Protein AF-A0A419FEA2-F1 (afdb_monomer_lite)

Radius of gyration: 38.73 Å; chains: 1; bounding box: 107×64×101 Å

Secondary structure (DSSP, 8-state):
-HHHHHHHHHHHTTT-----S--BTTTB-HHHHHHH-S-EEE-----EEPP---TTTTSBTEEEHHHHHHHHHHTPPP--PSSEEEE--SHHHHHHHHHHHHTT--EEEEESS-GGG--S-HHHHHHHHHTT-EEEESEEEEEEEEETTEEEEEEEEEEEEEEE-TTSPEEEEEEEEEEEEEE-SEEEE-S-EE---TT-GGGTTTS-S-TTS-SBTTEEE-SGGGS---HHHHHHHHHHHHHHHHHHHHTPPPPPP--PPP--GGGB-GGGSPP-PPP---B--HHHHHHSTTS-SBPPPPHHHHHHHHHT---SSGGGB---TT-HHHHHHHHHIIIIIIIITT--TTHHHH-S---SGGGGSBPSS---TT-TT-SSB-HHHHHHHHHHTT---HHHHHHHHHHHHHHTTHHHHHT-HHHHHHHHHGGG-S---PPPGGGGGHHHHIIIIIIIIHHHHHSS-HHHHH-HHHIIIIIHHHHHH-SB-TTT-SBSS-SSHHHHHHHHHHHHHHHHHHHHTTSSSHHHHHT-HHHHHHHHTTTTSSEEEEEPTT----SHHHHT-TT---TTTSTT-TT-----GGGGSTTEEEEE--TT-------PPPPPPPP--PPPP------

pLDDT: mean 85.41, std 14.83, range [28.81, 98.62]

Structure (mmCIF, N/CA/C/O backbone):
data_AF-A0A419FEA2-F1
#
_entry.id   AF-A0A419FEA2-F1
#
loop_
_atom_site.group_PDB
_atom_site.id
_atom_site.type_symbol
_atom_site.label_atom_id
_atom_site.label_alt_id
_atom_site.label_comp_id
_atom_site.label_asym_id
_atom_site.label_entity_id
_atom_site.label_seq_id
_atom_site.pdbx_PDB_ins_code
_atom_site.Cartn_x
_atom_site.Cartn_y
_atom_site.Cartn_z
_atom_site.occupancy
_atom_site.B_iso_or_equiv
_atom_site.auth_seq_id
_atom_site.auth_comp_id
_atom_site.auth_asym_id
_atom_site.auth_atom_id
_atom_site.pdbx_PDB_model_num
ATOM 1 N N . ARG A 1 1 ? -29.559 -1.155 11.772 1.00 75.56 1 ARG A N 1
ATOM 2 C CA . ARG A 1 1 ? -30.230 -2.452 12.064 1.00 75.56 1 ARG A CA 1
ATOM 3 C C . ARG A 1 1 ? -30.507 -3.219 10.780 1.00 75.56 1 ARG A C 1
ATOM 5 O O . ARG A 1 1 ? -29.832 -4.208 10.582 1.00 75.56 1 ARG A O 1
ATOM 12 N N . HIS A 1 2 ? -31.323 -2.693 9.860 1.00 84.62 2 HIS A N 1
ATOM 13 C CA . HIS A 1 2 ? -31.593 -3.345 8.567 1.00 84.62 2 HIS A CA 1
ATOM 14 C C . HIS A 1 2 ? -30.333 -3.746 7.761 1.00 84.62 2 HIS A C 1
ATOM 16 O O . HIS A 1 2 ? -30.348 -4.772 7.093 1.00 84.62 2 HIS A O 1
ATOM 22 N N . ILE A 1 3 ? -29.234 -2.979 7.853 1.00 85.06 3 ILE A N 1
ATOM 23 C CA . ILE A 1 3 ? -27.934 -3.345 7.253 1.00 85.06 3 ILE A CA 1
ATOM 24 C C . ILE A 1 3 ? -27.384 -4.644 7.860 1.00 85.06 3 ILE A C 1
ATOM 26 O O . ILE A 1 3 ? -27.054 -5.570 7.129 1.00 85.06 3 ILE A O 1
ATOM 30 N N . LEU A 1 4 ? -27.343 -4.737 9.193 1.00 87.75 4 LEU A N 1
ATOM 31 C CA . LEU A 1 4 ? -26.886 -5.935 9.901 1.00 87.75 4 LEU A CA 1
ATOM 32 C C . LEU A 1 4 ? -27.810 -7.129 9.622 1.00 87.75 4 LEU A C 1
ATOM 34 O O . LEU A 1 4 ? -27.328 -8.236 9.413 1.00 87.75 4 LEU A O 1
ATOM 38 N N . ASP A 1 5 ? -29.126 -6.904 9.570 1.00 90.88 5 ASP A N 1
ATOM 39 C CA . ASP A 1 5 ? -30.096 -7.951 9.230 1.00 90.88 5 ASP A CA 1
ATOM 40 C C . ASP A 1 5 ? -29.836 -8.510 7.822 1.00 90.88 5 ASP A C 1
ATOM 42 O O . ASP A 1 5 ? -29.885 -9.723 7.621 1.00 90.88 5 ASP A O 1
ATOM 46 N N . ALA A 1 6 ? -29.493 -7.646 6.860 1.00 93.25 6 ALA A N 1
ATOM 47 C CA . ALA A 1 6 ? -29.120 -8.057 5.510 1.00 93.25 6 ALA A CA 1
ATOM 48 C C . ALA A 1 6 ? -27.798 -8.848 5.483 1.00 93.25 6 ALA A C 1
ATOM 50 O O . ALA A 1 6 ? -27.715 -9.873 4.811 1.00 93.25 6 ALA A O 1
ATOM 51 N N . GLU A 1 7 ? -26.776 -8.425 6.235 1.00 91.88 7 GLU A N 1
ATOM 52 C CA . GLU A 1 7 ? -25.508 -9.164 6.345 1.00 91.88 7 GLU A CA 1
ATOM 53 C C . GLU A 1 7 ? -25.687 -10.538 7.005 1.00 91.88 7 GLU A C 1
ATOM 55 O O . GLU A 1 7 ? -25.127 -11.530 6.536 1.00 91.88 7 GLU A O 1
ATOM 60 N N . ILE A 1 8 ? -26.503 -10.624 8.060 1.00 94.00 8 ILE A N 1
ATOM 61 C CA . ILE A 1 8 ? -26.842 -11.891 8.717 1.00 94.00 8 ILE A CA 1
ATOM 62 C C . ILE A 1 8 ? -27.617 -12.792 7.752 1.00 94.00 8 ILE A C 1
ATOM 64 O O . ILE A 1 8 ? -27.295 -13.974 7.649 1.00 94.00 8 ILE A O 1
ATOM 68 N N . ALA A 1 9 ? -28.590 -12.253 7.010 1.00 95.56 9 ALA A N 1
ATOM 69 C CA . ALA A 1 9 ? -29.356 -13.018 6.028 1.00 95.56 9 ALA A CA 1
ATOM 70 C C . ALA A 1 9 ? -28.446 -13.672 4.975 1.00 95.56 9 ALA A C 1
ATOM 72 O O . ALA A 1 9 ? -28.588 -14.862 4.714 1.00 95.56 9 ALA A O 1
ATOM 73 N N . LEU A 1 10 ? -27.434 -12.953 4.473 1.00 95.69 10 LEU A N 1
ATOM 74 C CA . LEU A 1 10 ? -26.446 -13.516 3.544 1.00 95.69 10 LEU A CA 1
ATOM 75 C C . LEU A 1 10 ? -25.692 -14.721 4.127 1.00 95.69 10 LEU A C 1
ATOM 77 O O . LEU A 1 10 ? -25.337 -15.635 3.386 1.00 95.69 10 LEU A O 1
ATOM 81 N N . ILE A 1 11 ? -25.431 -14.733 5.437 1.00 94.25 11 ILE A N 1
ATOM 82 C CA . ILE A 1 11 ? -24.789 -15.867 6.117 1.00 94.25 11 ILE A CA 1
ATOM 83 C C . ILE A 1 11 ? -25.770 -17.037 6.247 1.00 94.25 11 ILE A C 1
ATOM 85 O O . ILE A 1 11 ? -25.393 -18.182 5.993 1.00 94.25 11 ILE A O 1
ATOM 89 N N . LEU A 1 12 ? -27.021 -16.767 6.624 1.00 96.44 12 LEU A N 1
ATOM 90 C CA . LEU A 1 12 ? -28.058 -17.795 6.764 1.00 96.44 12 LEU A CA 1
ATOM 91 C C . LEU A 1 12 ? -28.386 -18.462 5.421 1.00 96.44 12 LEU A C 1
ATOM 93 O O . LEU A 1 12 ? -28.519 -19.685 5.369 1.00 96.44 12 LEU A O 1
ATOM 97 N N . ASP A 1 13 ? -28.400 -17.695 4.329 1.00 96.81 13 ASP A N 1
ATOM 98 C CA . ASP A 1 13 ? -28.638 -18.176 2.961 1.00 96.81 13 ASP A CA 1
ATOM 99 C C . ASP A 1 13 ? -27.579 -19.186 2.474 1.00 96.81 13 ASP A C 1
ATOM 101 O O . ASP A 1 13 ? -27.830 -19.959 1.548 1.00 96.81 13 ASP A O 1
ATOM 105 N N . LEU A 1 14 ? -26.408 -19.248 3.122 1.00 96.38 14 LEU A N 1
ATOM 106 C CA . LEU A 1 14 ? -25.393 -20.282 2.872 1.00 96.38 14 LEU A CA 1
ATOM 107 C C . LEU A 1 14 ? -25.744 -21.643 3.504 1.00 96.38 14 LEU A C 1
ATOM 109 O O . LEU A 1 14 ? -24.979 -22.599 3.357 1.00 96.38 14 LEU A O 1
ATOM 113 N N . GLY A 1 15 ? -26.881 -21.741 4.197 1.00 96.38 15 GLY A N 1
ATOM 114 C CA . GLY A 1 15 ? -27.340 -22.941 4.896 1.00 96.38 15 GLY A CA 1
ATOM 115 C C . GLY A 1 15 ? -26.922 -23.002 6.367 1.00 96.38 15 GLY A C 1
ATOM 116 O O . GLY A 1 15 ? -26.846 -24.093 6.929 1.00 96.38 15 GLY A O 1
ATOM 117 N N . VAL A 1 16 ? -26.615 -21.860 6.993 1.00 96.44 16 VAL A N 1
ATOM 118 C CA . VAL A 1 16 ? -26.289 -21.794 8.426 1.00 96.44 16 VAL A CA 1
ATOM 119 C C . VAL A 1 16 ? -27.574 -21.849 9.255 1.00 96.44 16 VAL A C 1
ATOM 121 O O . VAL A 1 16 ? -28.462 -21.018 9.094 1.00 96.44 16 VAL A O 1
ATOM 124 N N . GLU A 1 17 ? -27.660 -22.799 10.188 1.00 95.62 17 GLU A N 1
ATOM 125 C CA . GLU A 1 17 ? -28.748 -22.852 11.171 1.00 95.62 17 GLU A CA 1
ATOM 126 C C . GLU A 1 17 ? -28.454 -21.936 12.368 1.00 95.62 17 GLU A C 1
ATOM 128 O O . GLU A 1 17 ? -27.446 -22.103 13.058 1.00 95.62 17 GLU A O 1
ATOM 133 N N . LEU A 1 18 ? -29.364 -21.001 12.661 1.00 94.94 18 LEU A N 1
ATOM 134 C CA . LEU A 1 18 ? -29.281 -20.115 13.824 1.00 94.94 18 LEU A CA 1
ATOM 135 C C . LEU A 1 18 ? -30.276 -20.538 14.910 1.00 94.94 18 LEU A C 1
ATOM 137 O O . LEU A 1 18 ? -31.479 -20.615 14.672 1.00 94.94 18 LEU A O 1
ATOM 141 N N . ARG A 1 19 ? -29.777 -20.749 16.132 1.00 93.94 19 ARG A N 1
ATOM 142 C CA . ARG A 1 19 ? -30.595 -21.002 17.329 1.00 93.94 19 ARG A CA 1
ATOM 143 C C . ARG A 1 19 ? -30.376 -19.887 18.348 1.00 93.94 19 ARG A C 1
ATOM 145 O O . ARG A 1 19 ? -29.420 -19.924 19.117 1.00 93.94 19 ARG A O 1
ATOM 152 N N . ALA A 1 20 ? -31.242 -18.878 18.312 1.00 94.00 20 ALA A N 1
ATOM 153 C CA . ALA A 1 20 ? -31.216 -17.762 19.255 1.00 94.00 20 ALA A CA 1
ATOM 154 C C . ALA A 1 20 ? -31.849 -18.139 20.608 1.00 94.00 20 ALA A C 1
ATOM 156 O O . ALA A 1 20 ? -32.567 -19.132 20.713 1.00 94.00 20 ALA A O 1
ATOM 157 N N . GLY A 1 21 ? -31.591 -17.332 21.642 1.00 92.94 21 GLY A N 1
ATOM 158 C CA . GLY A 1 21 ? -32.160 -17.537 22.981 1.00 92.94 21 GLY A CA 1
ATOM 159 C C . GLY A 1 21 ? -31.568 -18.717 23.759 1.00 92.94 21 GLY A C 1
ATOM 160 O O . GLY A 1 21 ? -32.156 -19.131 24.749 1.00 92.94 21 GLY A O 1
ATOM 161 N N . VAL A 1 22 ? -30.427 -19.259 23.318 1.00 93.94 22 VAL A N 1
ATOM 162 C CA . VAL A 1 22 ? -29.724 -20.371 23.972 1.00 93.94 22 VAL A CA 1
ATOM 163 C C . VAL A 1 22 ? -28.327 -19.915 24.387 1.00 93.94 22 VAL A C 1
ATOM 165 O O . VAL A 1 22 ? -27.523 -19.527 23.540 1.00 93.94 22 VAL A O 1
ATOM 168 N N . ALA A 1 23 ? -28.011 -19.992 25.678 1.00 92.94 23 ALA A N 1
ATOM 169 C CA . ALA A 1 23 ? -26.684 -19.736 26.223 1.00 92.94 23 ALA A CA 1
ATOM 170 C C . ALA A 1 23 ? -25.953 -21.053 26.529 1.00 92.94 23 ALA A C 1
ATOM 172 O O . ALA A 1 23 ? -26.294 -21.787 27.461 1.00 92.94 23 ALA A O 1
ATOM 173 N N . VAL A 1 24 ? -24.897 -21.344 25.766 1.00 92.44 24 VAL A N 1
ATOM 174 C CA . VAL A 1 24 ? -24.023 -22.501 26.020 1.00 92.44 24 VAL A CA 1
ATOM 175 C C . VAL A 1 24 ? -23.295 -22.315 27.356 1.00 92.44 24 VAL A C 1
ATOM 177 O O . VAL A 1 24 ? -22.737 -21.254 27.612 1.00 92.44 24 VAL A O 1
ATOM 180 N N . GLY A 1 25 ? -23.320 -23.342 28.207 1.00 89.38 25 GLY A N 1
ATOM 181 C CA . GLY A 1 25 ? -22.842 -23.311 29.595 1.00 89.38 25 GLY A CA 1
ATOM 182 C C . GLY A 1 25 ? -23.964 -23.145 30.629 1.00 89.38 25 GLY A C 1
ATOM 183 O O . GLY A 1 25 ? -23.828 -23.640 31.744 1.00 89.38 25 GLY A O 1
ATOM 184 N N . ARG A 1 26 ? -25.094 -22.525 30.253 1.00 89.44 26 ARG A N 1
ATOM 185 C CA . ARG A 1 26 ? -26.277 -22.362 31.122 1.00 89.44 26 ARG A CA 1
ATOM 186 C C . ARG A 1 26 ? -27.452 -23.224 30.671 1.00 89.44 26 ARG A C 1
ATOM 188 O O . ARG A 1 26 ? -27.896 -24.084 31.422 1.00 89.44 26 ARG A O 1
ATOM 195 N N . ASP A 1 27 ? -27.910 -23.017 29.439 1.00 93.06 27 ASP A N 1
ATOM 196 C CA . ASP A 1 27 ? -29.068 -23.714 28.866 1.00 93.06 27 ASP A CA 1
ATOM 197 C C . ASP A 1 27 ? -28.666 -25.032 28.190 1.00 93.06 27 ASP A C 1
ATOM 199 O O . ASP A 1 27 ? -29.448 -25.979 28.144 1.00 93.06 27 ASP A O 1
ATOM 203 N N . LEU A 1 28 ? -27.436 -25.101 27.663 1.00 92.00 28 LEU A N 1
ATOM 204 C CA . LEU A 1 28 ? -26.883 -26.280 26.994 1.00 92.00 28 LEU A CA 1
ATOM 205 C C . LEU A 1 28 ? -25.426 -26.515 27.429 1.00 92.00 28 LEU A C 1
ATOM 207 O O . LEU A 1 28 ? -24.581 -25.649 27.177 1.00 92.00 28 LEU A O 1
ATOM 211 N N . PRO A 1 29 ? -25.081 -27.662 28.042 1.00 92.31 29 PRO A N 1
ATOM 212 C CA . PRO A 1 29 ? -23.705 -27.951 28.435 1.00 92.31 29 PRO A CA 1
ATOM 213 C C . PRO A 1 29 ? -22.763 -28.055 27.226 1.00 92.31 29 PRO A C 1
ATOM 215 O O . PRO A 1 29 ? -23.066 -28.727 26.238 1.00 92.31 29 PRO A O 1
ATOM 218 N N . LEU A 1 30 ? -21.569 -27.457 27.317 1.00 90.69 30 LEU A N 1
ATOM 219 C CA . LEU A 1 30 ? -20.582 -27.481 26.227 1.00 90.69 30 LEU A CA 1
ATOM 220 C C . LEU A 1 30 ? -20.196 -28.906 25.800 1.00 90.69 30 LEU A C 1
ATOM 222 O O . LEU A 1 30 ? -19.989 -29.170 24.615 1.00 90.69 30 LEU A O 1
ATOM 226 N N . ASP A 1 31 ? -20.094 -29.836 26.747 1.00 90.31 31 ASP A N 1
ATOM 227 C CA . ASP A 1 31 ? -19.711 -31.215 26.440 1.00 90.31 31 ASP A CA 1
ATOM 228 C C . ASP A 1 31 ? -20.768 -31.959 25.619 1.00 90.31 31 ASP A C 1
ATOM 230 O O . ASP A 1 31 ? -20.419 -32.853 24.847 1.00 90.31 31 ASP A O 1
ATOM 234 N N . GLU A 1 32 ? -22.045 -31.580 25.717 1.00 92.69 32 GLU A N 1
ATOM 235 C CA . GLU A 1 32 ? -23.082 -32.112 24.830 1.00 92.69 32 GLU A CA 1
ATOM 236 C C . GLU A 1 32 ? -22.889 -31.608 23.402 1.00 92.69 32 GLU A C 1
ATOM 238 O O . GLU A 1 32 ? -22.899 -32.407 22.464 1.00 92.69 32 GLU A O 1
ATOM 243 N N . VAL A 1 33 ? -22.592 -30.315 23.236 1.00 92.50 33 VAL A N 1
ATOM 244 C CA . VAL A 1 33 ? -22.255 -29.727 21.929 1.00 92.50 33 VAL A CA 1
ATOM 245 C C . VAL A 1 33 ? -21.044 -30.447 21.321 1.00 92.50 33 VAL A C 1
ATOM 247 O O . VAL A 1 33 ? -21.077 -30.894 20.178 1.00 92.50 33 VAL A O 1
ATOM 250 N N . ARG A 1 34 ? -19.978 -30.665 22.098 1.00 91.31 34 ARG A N 1
ATOM 251 C CA . ARG A 1 34 ? -18.753 -31.339 21.619 1.00 91.31 34 ARG A CA 1
ATOM 252 C C . ARG A 1 34 ? -18.954 -32.814 21.249 1.00 91.31 34 ARG A C 1
ATOM 254 O O . ARG A 1 34 ? -18.161 -33.361 20.474 1.00 91.31 34 ARG A O 1
ATOM 261 N N . LYS A 1 35 ? -19.973 -33.471 21.811 1.00 93.12 35 LYS A N 1
ATOM 262 C CA . LYS A 1 35 ? -20.364 -34.841 21.440 1.00 93.12 35 LYS A CA 1
ATOM 263 C C . LYS A 1 35 ? -21.162 -34.869 20.141 1.00 93.12 35 LYS A C 1
ATOM 265 O O . LYS A 1 35 ? -20.938 -35.768 19.339 1.00 93.12 35 LYS A O 1
ATOM 270 N N . GLN A 1 36 ? -22.055 -33.901 19.940 1.00 94.00 36 GLN A N 1
ATOM 271 C CA . GLN A 1 36 ? -22.930 -33.838 18.766 1.00 94.00 36 GLN A CA 1
ATOM 272 C C . GLN A 1 36 ? -22.207 -33.369 17.498 1.00 94.00 36 GLN A C 1
ATOM 274 O O . GLN A 1 36 ? -22.585 -33.777 16.405 1.00 94.00 36 GLN A O 1
ATOM 279 N N . PHE A 1 37 ? -21.162 -32.547 17.635 1.00 94.12 37 PHE A N 1
ATOM 280 C CA . PHE A 1 37 ? -20.465 -31.944 16.498 1.00 94.12 37 PHE A CA 1
ATOM 281 C C . PHE A 1 37 ? -19.005 -32.419 16.356 1.00 94.12 37 PHE A C 1
ATOM 283 O O . PHE A 1 37 ? -18.310 -32.756 17.324 1.00 94.12 37 PHE A O 1
ATOM 290 N N . ASP A 1 38 ? -18.504 -32.425 15.118 1.00 93.06 38 ASP A N 1
ATOM 291 C CA . ASP A 1 38 ? -17.105 -32.758 14.795 1.00 93.06 38 ASP A CA 1
ATOM 292 C C . ASP A 1 38 ? -16.122 -31.641 15.176 1.00 93.06 38 ASP A C 1
ATOM 294 O O . ASP A 1 38 ? -14.931 -31.877 15.409 1.00 93.06 38 ASP A O 1
ATOM 298 N N . ALA A 1 39 ? -16.623 -30.409 15.249 1.00 92.81 39 ALA A N 1
ATOM 299 C CA . ALA A 1 39 ? -15.867 -29.213 15.570 1.00 92.81 39 ALA A CA 1
ATOM 300 C C . ALA A 1 39 ? -16.755 -28.173 16.262 1.00 92.81 39 ALA A C 1
ATOM 302 O O . ALA A 1 39 ? -17.938 -28.064 15.957 1.00 92.81 39 ALA A O 1
ATOM 303 N N . VAL A 1 40 ? -16.157 -27.385 17.154 1.00 92.94 40 VAL A N 1
ATOM 304 C CA . VAL A 1 40 ? -16.795 -26.257 17.839 1.00 92.94 40 VAL A CA 1
ATOM 305 C C . VAL A 1 40 ? -15.880 -25.040 17.730 1.00 92.94 40 VAL A C 1
ATOM 307 O O . VAL A 1 40 ? -14.671 -25.151 17.945 1.00 92.94 40 VAL A O 1
ATOM 310 N N . PHE A 1 41 ? -16.454 -23.883 17.404 1.00 93.69 41 PHE A N 1
ATOM 311 C CA . PHE A 1 41 ? -15.764 -22.596 17.404 1.00 93.69 41 PHE A CA 1
ATOM 312 C C . PHE A 1 41 ? -16.399 -21.679 18.453 1.00 93.69 41 PHE A C 1
ATOM 314 O O . PHE A 1 41 ? -17.579 -21.349 18.367 1.00 93.69 41 PHE A O 1
ATOM 321 N N . LEU A 1 42 ? -15.620 -21.301 19.465 1.00 93.12 42 LEU A N 1
ATOM 322 C CA . LEU A 1 42 ? -16.039 -20.414 20.541 1.00 93.12 42 LEU A CA 1
ATOM 323 C C . LEU A 1 42 ? -15.807 -18.956 20.127 1.00 93.12 42 LEU A C 1
ATOM 325 O O . LEU A 1 42 ? -14.670 -18.487 20.111 1.00 93.12 42 LEU A O 1
ATOM 329 N N . ALA A 1 43 ? -16.893 -18.248 19.826 1.00 93.81 43 ALA A N 1
ATOM 330 C CA . ALA A 1 43 ? -16.889 -16.838 19.430 1.00 93.81 43 ALA A CA 1
ATOM 331 C C . ALA A 1 43 ? -17.905 -16.028 20.245 1.00 93.81 43 ALA A C 1
ATOM 333 O O . ALA A 1 43 ? -18.717 -15.286 19.703 1.00 93.81 43 ALA A O 1
ATOM 334 N N . ILE A 1 44 ? -17.898 -16.222 21.565 1.00 92.62 44 ILE A N 1
ATOM 335 C CA . ILE A 1 44 ? -18.885 -15.598 22.454 1.00 92.62 44 ILE A CA 1
ATOM 336 C C . ILE A 1 44 ? -18.634 -14.092 22.634 1.00 92.62 44 ILE A C 1
ATOM 338 O O . ILE A 1 44 ? -19.579 -13.344 22.856 1.00 92.62 44 ILE A O 1
ATOM 342 N N . GLY A 1 45 ? -17.391 -13.631 22.474 1.00 92.88 45 GLY A N 1
ATOM 343 C CA . GLY A 1 45 ? -17.003 -12.239 22.710 1.00 92.88 45 GLY A CA 1
ATOM 344 C C . GLY A 1 45 ? -16.881 -11.893 24.201 1.00 92.88 45 GLY A C 1
ATOM 345 O O . GLY A 1 45 ? -16.850 -12.792 25.042 1.00 92.88 45 GLY A O 1
ATOM 346 N N . ALA A 1 46 ? -16.799 -10.600 24.526 1.00 91.94 46 ALA A N 1
ATOM 347 C CA . ALA A 1 46 ? -16.650 -10.091 25.893 1.00 91.94 46 ALA A CA 1
ATOM 348 C C . ALA A 1 46 ? -17.869 -9.251 26.308 1.00 91.94 46 ALA A C 1
ATOM 350 O O . ALA A 1 46 ? -17.931 -8.059 26.046 1.00 91.94 46 ALA A O 1
ATOM 351 N N . GLN A 1 47 ? -18.881 -9.873 26.915 1.00 90.00 47 GLN A N 1
ATOM 352 C CA . GLN A 1 47 ? -20.199 -9.245 27.083 1.00 90.00 47 GLN A CA 1
ATOM 353 C C . GLN A 1 47 ? -20.387 -8.512 28.417 1.00 90.00 47 GLN A C 1
ATOM 355 O O . GLN A 1 47 ? -21.384 -7.814 28.581 1.00 90.00 47 GLN A O 1
ATOM 360 N N . LYS A 1 48 ? -19.482 -8.690 29.387 1.00 90.81 48 LYS A N 1
ATOM 361 C CA . LYS A 1 48 ? -19.583 -8.080 30.720 1.00 90.81 48 LYS A CA 1
ATOM 362 C C . LYS A 1 48 ? -18.761 -6.802 30.793 1.00 90.81 48 LYS A C 1
ATOM 364 O O . LYS A 1 48 ? -17.639 -6.755 30.298 1.00 90.81 48 LYS A O 1
ATOM 369 N N . ALA A 1 49 ? -19.283 -5.774 31.455 1.00 91.81 49 ALA A N 1
ATOM 370 C CA . ALA A 1 49 ? -18.484 -4.603 31.794 1.00 91.81 49 ALA A CA 1
ATOM 371 C C . ALA A 1 49 ? -17.455 -4.952 32.881 1.00 91.81 49 ALA A C 1
ATOM 373 O O . ALA A 1 49 ? -17.782 -5.615 33.868 1.00 91.81 49 ALA A O 1
ATOM 374 N N . ALA A 1 50 ? -16.216 -4.489 32.711 1.00 90.38 50 ALA A N 1
ATOM 375 C CA . ALA A 1 50 ? -15.195 -4.621 33.743 1.00 90.38 50 ALA A CA 1
ATOM 376 C C . ALA A 1 50 ? -15.480 -3.671 34.913 1.00 90.38 50 ALA A C 1
ATOM 378 O O . ALA A 1 50 ? -15.904 -2.530 34.713 1.00 90.38 50 ALA A O 1
ATOM 379 N N . ARG A 1 51 ? -15.185 -4.137 36.127 1.00 88.19 51 ARG A N 1
ATOM 380 C CA . ARG A 1 51 ? -15.342 -3.352 37.355 1.00 88.19 51 ARG A CA 1
ATOM 381 C C . ARG A 1 51 ? -14.135 -2.451 37.602 1.00 88.19 51 ARG A C 1
ATOM 383 O O . ARG A 1 51 ? -13.004 -2.812 37.277 1.00 88.19 51 ARG A O 1
ATOM 390 N N . ILE A 1 52 ? -14.366 -1.288 38.204 1.00 89.50 52 ILE A N 1
ATOM 391 C CA . ILE A 1 52 ? -13.303 -0.365 38.634 1.00 89.50 52 ILE A CA 1
ATOM 392 C C . ILE A 1 52 ? -12.819 -0.713 40.047 1.00 89.50 52 ILE A C 1
ATOM 394 O O . ILE A 1 52 ? -11.645 -0.508 40.358 1.00 89.50 52 ILE A O 1
ATOM 398 N N . GLY A 1 53 ? -13.698 -1.264 40.888 1.00 89.31 53 GLY A N 1
ATOM 399 C CA . GLY A 1 53 ? -13.396 -1.636 42.267 1.00 89.31 53 GLY A CA 1
ATOM 400 C C . GLY A 1 53 ? -13.354 -0.452 43.233 1.00 89.31 53 GLY A C 1
ATOM 401 O O . GLY A 1 53 ? -12.736 -0.562 44.293 1.00 89.31 53 GLY A O 1
ATOM 402 N N . CYS A 1 54 ? -13.965 0.686 42.884 1.00 91.25 54 CYS A N 1
ATOM 403 C CA . CYS A 1 54 ? -14.087 1.823 43.796 1.00 91.25 54 CYS A CA 1
ATOM 404 C C . CYS A 1 54 ? -15.339 1.696 44.689 1.00 91.25 54 CYS A C 1
ATOM 406 O O . CYS A 1 54 ? -16.319 1.049 44.307 1.00 91.25 54 CYS A O 1
ATOM 408 N N . PRO A 1 55 ? -15.349 2.307 45.889 1.00 95.50 55 PRO A N 1
ATOM 409 C CA . PRO A 1 55 ? -16.540 2.324 46.733 1.00 95.50 55 PRO A CA 1
ATOM 410 C C . PRO A 1 55 ? -17.734 2.976 46.018 1.00 95.50 55 PRO A C 1
ATOM 412 O O . PRO A 1 55 ? -17.568 3.960 45.299 1.00 95.50 55 PRO A O 1
ATOM 415 N N . GLY A 1 56 ? -18.934 2.422 46.222 1.00 92.44 56 GLY A N 1
ATOM 416 C CA . GLY A 1 56 ? -20.183 2.929 45.635 1.00 92.44 56 GLY A CA 1
ATOM 417 C C . GLY A 1 56 ? -20.518 2.423 44.226 1.00 92.44 56 GLY A C 1
ATOM 418 O O . GLY A 1 56 ? -21.542 2.818 43.678 1.00 92.44 56 GLY A O 1
ATOM 419 N N . GLU A 1 57 ? -19.710 1.523 43.656 1.00 92.56 57 GLU A N 1
ATOM 420 C CA . GLU A 1 57 ? -19.915 0.930 42.320 1.00 92.56 57 GLU A CA 1
ATOM 421 C C . GLU A 1 57 ? -21.249 0.174 42.146 1.00 92.56 57 GLU A C 1
ATOM 423 O O . GLU A 1 57 ? -21.751 0.064 41.035 1.00 92.56 57 GLU A O 1
ATOM 428 N N . GLU A 1 58 ? -21.865 -0.287 43.235 1.00 93.00 58 GLU A N 1
ATOM 429 C CA . GLU A 1 58 ? -23.141 -1.025 43.221 1.00 93.00 58 GLU A CA 1
ATOM 430 C C . GLU A 1 58 ? -24.371 -0.118 43.466 1.00 93.00 58 GLU A C 1
ATOM 432 O O . GLU A 1 58 ? -25.480 -0.608 43.684 1.00 93.00 58 GLU A O 1
ATOM 437 N N . ALA A 1 59 ? -24.194 1.208 43.509 1.00 94.06 59 ALA A N 1
ATOM 438 C CA . ALA A 1 59 ? -25.295 2.143 43.746 1.00 94.06 59 ALA A CA 1
ATOM 439 C C . ALA A 1 59 ? -26.298 2.165 42.578 1.00 94.06 59 ALA A C 1
ATOM 441 O O . ALA A 1 59 ? -25.940 2.000 41.411 1.00 94.06 59 ALA A O 1
ATOM 442 N N . ALA A 1 60 ? -27.570 2.454 42.872 1.00 94.44 60 ALA A N 1
ATOM 443 C CA . ALA A 1 60 ? -28.574 2.633 41.827 1.00 94.44 60 ALA A CA 1
ATOM 444 C C . ALA A 1 60 ? -28.211 3.830 40.929 1.00 94.44 60 ALA A C 1
ATOM 446 O O . ALA A 1 60 ? -27.884 4.908 41.432 1.00 94.44 60 ALA A O 1
ATOM 447 N N . GLY A 1 61 ? -28.291 3.652 39.609 1.00 94.31 61 GLY A N 1
ATOM 448 C CA . GLY A 1 61 ? -27.843 4.639 38.618 1.00 94.31 61 GLY A CA 1
ATOM 449 C C . GLY A 1 61 ? -26.395 4.451 38.147 1.00 94.31 61 GLY A C 1
ATOM 450 O O . GLY A 1 61 ? -25.916 5.259 37.352 1.00 94.31 61 GLY A O 1
ATOM 451 N N . VAL A 1 62 ? -25.697 3.408 38.609 1.00 96.50 62 VAL A N 1
ATOM 452 C CA . VAL A 1 62 ? -24.436 2.952 38.009 1.00 96.50 62 VAL A CA 1
ATOM 453 C C . VAL A 1 62 ? -24.729 1.898 36.940 1.00 96.50 62 VAL A C 1
ATOM 455 O O . VAL A 1 62 ? -25.445 0.931 37.189 1.00 96.50 62 VAL A O 1
ATOM 458 N N . TYR A 1 63 ? -24.157 2.076 35.752 1.00 95.94 63 TYR A N 1
ATOM 459 C CA . TYR A 1 63 ? -24.300 1.167 34.619 1.00 95.94 63 TYR A CA 1
ATOM 460 C C . TYR A 1 63 ? -22.932 0.721 34.105 1.00 95.94 63 TYR A C 1
ATOM 462 O O . TYR A 1 63 ? -22.002 1.520 34.020 1.00 95.94 63 TYR A O 1
ATOM 470 N N . GLY A 1 64 ? -22.810 -0.536 33.682 1.00 95.62 64 GLY A N 1
ATOM 471 C CA . GLY A 1 64 ? -21.691 -0.965 32.844 1.00 95.62 64 GLY A CA 1
ATOM 472 C C . GLY A 1 64 ? -21.814 -0.375 31.436 1.00 95.62 64 GLY A C 1
ATOM 473 O O . GLY A 1 64 ? -22.918 -0.274 30.911 1.00 95.62 64 GLY A O 1
ATOM 474 N N . GLY A 1 65 ? -20.704 0.005 30.797 1.00 94.50 65 GLY A N 1
ATOM 475 C CA . GLY A 1 65 ? -20.726 0.643 29.473 1.00 94.50 65 GLY A CA 1
ATOM 476 C C . GLY A 1 65 ? -21.406 -0.208 28.397 1.00 94.50 65 GLY A C 1
ATOM 477 O O . GLY A 1 65 ? -22.293 0.271 27.694 1.00 94.50 65 GLY A O 1
ATOM 478 N N . VAL A 1 66 ? -21.045 -1.491 28.311 1.00 93.19 66 VAL A N 1
ATOM 479 C CA . VAL A 1 66 ? -21.687 -2.437 27.380 1.00 93.19 66 VAL A CA 1
ATOM 480 C C . VAL A 1 66 ? -23.131 -2.748 27.754 1.00 93.19 66 VAL A C 1
ATOM 482 O O . VAL A 1 66 ? -23.965 -2.890 26.865 1.00 93.19 66 VAL A O 1
ATOM 485 N N . ASP A 1 67 ? -23.450 -2.804 29.047 1.00 92.94 67 ASP A N 1
ATOM 486 C CA . ASP A 1 67 ? -24.814 -3.043 29.517 1.00 92.94 67 ASP A CA 1
ATOM 487 C C . ASP A 1 67 ? -25.732 -1.875 29.164 1.00 92.94 67 ASP A C 1
ATOM 489 O O . ASP A 1 67 ? -26.799 -2.088 28.597 1.00 92.94 67 ASP A O 1
ATOM 493 N N . PHE A 1 68 ? -25.284 -0.642 29.407 1.00 95.88 68 PHE A N 1
ATOM 494 C CA . PHE A 1 68 ? -25.991 0.576 29.025 1.00 95.88 68 PHE A CA 1
ATOM 495 C C . PHE A 1 68 ? -26.280 0.608 27.521 1.00 95.88 68 PHE A C 1
ATOM 497 O O . PHE A 1 68 ? -27.431 0.747 27.109 1.00 95.88 68 PHE A O 1
ATOM 504 N N . LEU A 1 69 ? -25.250 0.412 26.692 1.00 95.19 69 LEU A N 1
ATOM 505 C CA . LEU A 1 69 ? -25.404 0.410 25.237 1.00 95.19 69 LEU A CA 1
ATOM 506 C C . LEU A 1 69 ? -26.305 -0.733 24.754 1.00 95.19 69 LEU A C 1
ATOM 508 O O . LEU A 1 69 ? -27.071 -0.546 23.809 1.00 95.19 69 LEU A O 1
ATOM 512 N N . ARG A 1 70 ? -26.246 -1.906 25.394 1.00 93.50 70 ARG A N 1
ATOM 513 C CA . ARG A 1 70 ? -27.126 -3.041 25.091 1.00 93.50 70 ARG A CA 1
ATOM 514 C C . ARG A 1 70 ? -28.585 -2.724 25.401 1.00 93.50 70 ARG A C 1
ATOM 516 O O . ARG A 1 70 ? -29.416 -2.979 24.539 1.00 93.50 70 ARG A O 1
ATOM 523 N N . LEU A 1 71 ? -28.891 -2.158 26.570 1.00 93.75 71 LEU A N 1
ATOM 524 C CA . LEU A 1 71 ? -30.260 -1.788 26.961 1.00 93.75 71 LEU A CA 1
ATOM 525 C C . LEU A 1 71 ? -30.861 -0.787 25.967 1.00 93.75 71 LEU A C 1
ATOM 527 O O . LEU A 1 71 ? -31.940 -1.015 25.419 1.00 93.75 71 LEU A O 1
ATOM 531 N N . VAL A 1 72 ? -30.112 0.274 25.653 1.00 93.56 72 VAL A N 1
ATOM 532 C CA . VAL A 1 72 ? -30.542 1.297 24.691 1.00 93.56 72 VAL A CA 1
ATOM 533 C C . VAL A 1 72 ? -30.771 0.689 23.304 1.00 93.56 72 VAL A C 1
ATOM 535 O O . VAL A 1 72 ? -31.810 0.910 22.681 1.00 93.56 72 VAL A O 1
ATOM 538 N N . ASN A 1 73 ? -29.839 -0.135 22.818 1.00 90.31 73 ASN A N 1
ATOM 539 C CA . ASN A 1 73 ? -30.003 -0.817 21.534 1.00 90.31 73 ASN A CA 1
ATOM 540 C C . ASN A 1 73 ? -31.111 -1.884 21.554 1.00 90.31 73 ASN A C 1
ATOM 542 O O . ASN A 1 73 ? -31.720 -2.144 20.518 1.00 90.31 73 ASN A O 1
ATOM 546 N N . GLY A 1 74 ? -31.432 -2.458 22.710 1.00 89.31 74 GLY A N 1
ATOM 547 C CA . GLY A 1 74 ? -32.582 -3.341 22.906 1.00 89.31 74 GLY A CA 1
ATOM 548 C C . GLY A 1 74 ? -33.929 -2.617 22.827 1.00 89.31 74 GLY A C 1
ATOM 549 O O . GLY A 1 74 ? -34.958 -3.267 22.673 1.00 89.31 74 GLY A O 1
ATOM 550 N N . GLY A 1 75 ? -33.933 -1.278 22.869 1.00 88.44 75 GLY A N 1
ATOM 551 C CA . GLY A 1 75 ? -35.153 -0.477 22.985 1.00 88.44 75 GLY A CA 1
ATOM 552 C C . GLY A 1 75 ? -35.728 -0.471 24.403 1.00 88.44 75 GLY A C 1
ATOM 553 O O . GLY A 1 75 ? -36.891 -0.117 24.588 1.00 88.44 75 GLY A O 1
ATOM 554 N N . GLU A 1 76 ? -34.936 -0.876 25.396 1.00 90.25 76 GLU A N 1
ATOM 555 C CA . GLU A 1 76 ? -35.325 -0.849 26.800 1.00 90.25 76 GLU A CA 1
ATOM 556 C C . GLU A 1 76 ? -35.205 0.577 27.354 1.00 90.25 76 GLU A C 1
ATOM 558 O O . GLU A 1 76 ? -34.298 1.335 26.999 1.00 90.25 76 GLU A O 1
ATOM 563 N N . ALA A 1 77 ? -36.129 0.956 28.239 1.00 85.62 77 ALA A N 1
ATOM 564 C CA . ALA A 1 77 ? -36.062 2.243 28.916 1.00 85.62 77 ALA A CA 1
ATOM 565 C C . ALA A 1 77 ? -34.929 2.227 29.953 1.00 85.62 77 ALA A C 1
ATOM 567 O O . ALA A 1 77 ? -34.922 1.392 30.857 1.00 85.62 77 ALA A O 1
ATOM 568 N N . VAL A 1 78 ? -33.992 3.171 29.842 1.00 91.62 78 VAL A N 1
ATOM 569 C CA . VAL A 1 78 ? -32.906 3.348 30.814 1.00 91.62 78 VAL A CA 1
ATOM 570 C C . VAL A 1 78 ? -33.235 4.518 31.736 1.00 91.62 78 VAL A C 1
ATOM 572 O O . VAL A 1 78 ? -33.481 5.628 31.269 1.00 91.62 78 VAL A O 1
ATOM 575 N N . ASP A 1 79 ? -33.208 4.283 33.049 1.00 91.69 79 ASP A N 1
ATOM 576 C CA . ASP A 1 79 ? -33.365 5.320 34.076 1.00 91.69 79 ASP A CA 1
ATOM 577 C C . ASP A 1 79 ? -32.067 6.141 34.202 1.00 91.69 79 ASP A C 1
ATOM 579 O O . ASP A 1 79 ? -31.245 5.937 35.102 1.00 91.69 79 ASP A O 1
ATOM 583 N N . LEU A 1 80 ? -31.839 7.018 33.224 1.00 94.50 80 LEU A N 1
ATOM 584 C CA . LEU A 1 80 ? -30.643 7.847 33.117 1.00 94.50 80 LEU A CA 1
ATOM 585 C C . LEU A 1 80 ? -30.906 9.240 33.707 1.00 94.50 80 LEU A C 1
ATOM 587 O O . LEU A 1 80 ? -31.618 10.052 33.119 1.00 94.50 80 LEU A O 1
ATOM 591 N N . ALA A 1 81 ? -30.310 9.536 34.862 1.00 95.75 81 ALA A N 1
ATOM 592 C CA . ALA A 1 81 ? -30.461 10.829 35.524 1.00 95.75 81 ALA A CA 1
ATOM 593 C C . ALA A 1 81 ? -29.280 11.760 35.204 1.00 95.75 81 ALA A C 1
ATOM 595 O O . ALA A 1 81 ? -28.132 11.453 35.522 1.00 95.75 81 ALA A O 1
ATOM 596 N N . SER A 1 82 ? -29.580 12.914 34.601 1.00 96.00 82 SER A N 1
ATOM 597 C CA . SER A 1 82 ? -28.607 13.973 34.296 1.00 96.00 82 SER A CA 1
ATOM 598 C C . SER A 1 82 ? -28.173 14.728 35.567 1.00 96.00 82 SER A C 1
ATOM 600 O O . SER A 1 82 ? -29.014 14.938 36.448 1.00 96.00 82 SER A O 1
ATOM 602 N N . PRO A 1 83 ? -26.911 15.190 35.682 1.00 97.94 83 PRO A N 1
ATOM 603 C CA . PRO A 1 83 ? -25.777 14.964 34.772 1.00 97.94 83 PRO A CA 1
ATOM 604 C C . PRO A 1 83 ? -25.233 13.528 34.835 1.00 97.94 83 PRO A C 1
ATOM 606 O O . PRO A 1 83 ? -25.356 12.849 35.852 1.00 97.94 83 PRO A O 1
ATOM 609 N N . VAL A 1 84 ? -24.614 13.061 33.751 1.00 98.44 84 VAL A N 1
ATOM 610 C CA . VAL A 1 84 ? -24.068 11.702 33.614 1.00 98.44 84 VAL A CA 1
ATOM 611 C C . VAL A 1 84 ? -22.548 11.755 33.545 1.00 98.44 84 VAL A C 1
ATOM 613 O O . VAL A 1 84 ? -21.985 12.481 32.729 1.00 98.44 84 VAL A O 1
ATOM 616 N N . VAL A 1 85 ? -21.872 10.940 34.355 1.00 98.50 85 VAL A N 1
ATOM 617 C CA . VAL A 1 85 ? -20.413 10.772 34.273 1.00 98.50 85 VAL A CA 1
ATOM 618 C C . VAL A 1 85 ? -20.084 9.435 33.616 1.00 98.50 85 VAL A C 1
ATOM 620 O O . VAL A 1 85 ? -20.465 8.382 34.118 1.00 98.50 85 VAL A O 1
ATOM 623 N N . VAL A 1 86 ? -19.348 9.458 32.508 1.00 98.44 86 VAL A N 1
ATOM 624 C CA . VAL A 1 86 ? -18.874 8.255 31.813 1.00 98.44 86 VAL A CA 1
ATOM 625 C C . VAL A 1 86 ? -17.396 8.058 32.103 1.00 98.44 86 VAL A C 1
ATOM 627 O O . VAL A 1 86 ? -16.577 8.899 31.758 1.00 98.44 86 VAL A O 1
ATOM 630 N N . VAL A 1 87 ? -17.026 6.948 32.732 1.00 98.06 87 VAL A N 1
ATOM 631 C CA . VAL A 1 87 ? -15.636 6.664 33.101 1.00 98.06 87 VAL A CA 1
ATOM 632 C C . VAL A 1 87 ? -14.985 5.774 32.051 1.00 98.06 87 VAL A C 1
ATOM 634 O O . VAL A 1 87 ? -15.366 4.615 31.895 1.00 98.06 87 VAL A O 1
ATOM 637 N N . GLY A 1 88 ? -13.960 6.279 31.368 1.00 96.56 88 GLY A N 1
ATOM 638 C CA . GLY A 1 88 ? -13.238 5.529 30.341 1.00 96.56 88 GLY A CA 1
ATOM 639 C C . GLY A 1 88 ? -12.613 6.439 29.289 1.00 96.56 88 GLY A C 1
ATOM 640 O O . GLY A 1 88 ? -12.682 7.654 29.395 1.00 96.56 88 GLY A O 1
ATOM 641 N N . GLY A 1 89 ? -11.959 5.857 28.283 1.00 94.56 89 GLY A N 1
ATOM 642 C CA . GLY A 1 89 ? -11.396 6.634 27.165 1.00 94.56 89 GLY A CA 1
ATOM 643 C C . GLY A 1 89 ? -11.238 5.868 25.852 1.00 94.56 89 GLY A C 1
ATOM 644 O O . GLY A 1 89 ? -10.611 6.382 24.931 1.00 94.56 89 GLY A O 1
ATOM 645 N N . GLY A 1 90 ? -11.732 4.627 25.782 1.00 94.19 90 GLY A N 1
ATOM 646 C CA . GLY A 1 90 ? -11.825 3.862 24.533 1.00 94.19 90 GLY A CA 1
ATOM 647 C C . GLY A 1 90 ? -13.167 4.085 23.831 1.00 94.19 90 GLY A C 1
ATOM 648 O O . GLY A 1 90 ? -14.014 4.801 24.363 1.00 94.19 90 GLY A O 1
ATOM 649 N N . ASN A 1 91 ? -13.370 3.437 22.680 1.00 93.56 91 ASN A N 1
ATOM 650 C CA . ASN A 1 91 ? -14.569 3.613 21.845 1.00 93.56 91 ASN A CA 1
ATOM 651 C C . ASN A 1 91 ? -15.871 3.433 22.643 1.00 93.56 91 ASN A C 1
ATOM 653 O O . ASN A 1 91 ? -16.716 4.315 22.630 1.00 93.56 91 ASN A O 1
ATOM 657 N N . THR A 1 92 ? -15.973 2.390 23.482 1.00 95.00 92 THR A N 1
ATOM 658 C CA . THR A 1 92 ? -17.154 2.163 24.341 1.00 95.00 92 THR A CA 1
ATOM 659 C C . THR A 1 92 ? -17.489 3.356 25.246 1.00 95.00 92 THR A C 1
ATOM 661 O O . THR A 1 92 ? -18.660 3.616 25.506 1.00 95.00 92 THR A O 1
ATOM 664 N N . ALA A 1 93 ? -16.485 4.086 25.745 1.00 97.25 93 ALA A N 1
ATOM 665 C CA . ALA A 1 93 ? -16.712 5.257 26.592 1.00 97.25 93 ALA A CA 1
ATOM 666 C C . ALA A 1 93 ? -17.227 6.449 25.778 1.00 97.25 93 ALA A C 1
ATOM 668 O O . ALA A 1 93 ? -18.127 7.154 26.230 1.00 97.25 93 ALA A O 1
ATOM 669 N N . ILE A 1 94 ? -16.690 6.647 24.572 1.00 97.56 94 ILE A N 1
ATOM 670 C CA . ILE A 1 94 ? -17.164 7.681 23.650 1.00 97.56 94 ILE A CA 1
ATOM 671 C C . ILE A 1 94 ? -18.595 7.383 23.195 1.00 97.56 94 ILE A C 1
ATOM 673 O O . ILE A 1 94 ? -19.454 8.258 23.294 1.00 97.56 94 ILE A O 1
ATOM 677 N N . ASP A 1 95 ? -18.879 6.142 22.802 1.00 96.12 95 ASP A N 1
ATOM 678 C CA . ASP A 1 95 ? -20.217 5.699 22.408 1.00 96.12 95 ASP A CA 1
ATOM 679 C C . ASP A 1 95 ? -21.225 5.900 23.540 1.00 96.12 95 ASP A C 1
ATOM 681 O O . ASP A 1 95 ? -22.283 6.495 23.335 1.00 96.12 95 ASP A O 1
ATOM 685 N N . ALA A 1 96 ? -20.888 5.470 24.760 1.00 97.56 96 ALA A N 1
ATOM 686 C CA . ALA A 1 96 ? -21.751 5.650 25.922 1.00 97.56 96 ALA A CA 1
ATOM 687 C C . ALA A 1 96 ? -22.013 7.132 26.229 1.00 97.56 96 ALA A C 1
ATOM 689 O O . ALA A 1 96 ? -23.151 7.501 26.519 1.00 97.56 96 ALA A O 1
ATOM 690 N N . ALA A 1 97 ? -20.994 7.992 26.129 1.00 98.12 97 ALA A N 1
ATOM 691 C CA . ALA A 1 97 ? -21.147 9.427 26.354 1.00 98.12 97 ALA A CA 1
ATOM 692 C C . ALA A 1 97 ? -22.036 10.087 25.290 1.00 98.12 97 ALA A C 1
ATOM 694 O O . ALA A 1 97 ? -22.939 10.849 25.635 1.00 98.12 97 ALA A O 1
ATOM 695 N N . ARG A 1 98 ? -21.843 9.754 24.010 1.00 96.88 98 ARG A N 1
ATOM 696 C CA . ARG A 1 98 ? -22.669 10.262 22.904 1.00 96.88 98 ARG A CA 1
ATOM 697 C C . ARG A 1 98 ? -24.108 9.769 22.993 1.00 96.88 98 ARG A C 1
ATOM 699 O O . ARG A 1 98 ? -25.035 10.559 22.840 1.00 96.88 98 ARG A O 1
ATOM 706 N N . VAL A 1 99 ? -24.322 8.492 23.311 1.00 96.31 99 VAL A N 1
ATOM 707 C CA . VAL A 1 99 ? -25.669 7.949 23.538 1.00 96.31 99 VAL A CA 1
ATOM 708 C C . VAL A 1 99 ? -26.337 8.632 24.733 1.00 96.31 99 VAL A C 1
ATOM 710 O O . VAL A 1 99 ? -27.498 9.014 24.628 1.00 96.31 99 VAL A O 1
ATOM 713 N N . ALA A 1 100 ? -25.619 8.878 25.833 1.00 97.12 100 ALA A N 1
ATOM 714 C CA . ALA A 1 100 ? -26.155 9.639 26.962 1.00 97.12 100 ALA A CA 1
ATOM 715 C C . ALA A 1 100 ? -26.561 11.072 26.563 1.00 97.12 100 ALA A C 1
ATOM 717 O O . ALA A 1 100 ? -27.656 11.510 26.919 1.00 97.12 100 ALA A O 1
ATOM 718 N N . ARG A 1 101 ? -25.741 11.777 25.764 1.00 96.25 101 ARG A N 1
ATOM 719 C CA . ARG A 1 101 ? -26.096 13.098 25.199 1.00 96.25 101 ARG A CA 1
ATOM 720 C C . ARG A 1 101 ? -27.350 13.044 24.336 1.00 96.25 101 ARG A C 1
ATOM 722 O O . ARG A 1 101 ? -28.235 13.879 24.483 1.00 96.25 101 ARG A O 1
ATOM 729 N N . ARG A 1 102 ? -27.445 12.041 23.467 1.00 94.38 102 ARG A N 1
ATOM 730 C CA . ARG A 1 102 ? -28.581 11.811 22.563 1.00 94.38 102 ARG A CA 1
ATOM 731 C C . ARG A 1 102 ? -29.874 11.432 23.287 1.00 94.38 102 ARG A C 1
ATOM 733 O O . ARG A 1 102 ? -30.953 11.682 22.767 1.00 94.38 102 ARG A O 1
ATOM 740 N N . LEU A 1 103 ? -29.774 10.878 24.495 1.00 94.12 103 LEU A N 1
ATOM 741 C CA . LEU A 1 103 ? -30.903 10.678 25.410 1.00 94.12 103 LEU A CA 1
ATOM 742 C C . LEU A 1 103 ? -31.267 11.949 26.206 1.00 94.12 103 LEU A C 1
ATOM 744 O O . LEU A 1 103 ? -32.165 11.908 27.043 1.00 94.12 103 LEU A O 1
ATOM 748 N N . GLY A 1 104 ? -30.593 13.075 25.950 1.00 93.94 104 GLY A N 1
ATOM 749 C CA . GLY A 1 104 ? -30.873 14.377 26.556 1.00 93.94 104 GLY A CA 1
ATOM 750 C C . GLY A 1 104 ? -30.122 14.662 27.859 1.00 93.94 104 GLY A C 1
ATOM 751 O O . GLY A 1 104 ? -30.412 15.664 28.509 1.00 93.94 104 GLY A O 1
ATOM 752 N N . ALA A 1 105 ? -29.174 13.812 28.268 1.00 96.69 105 ALA A N 1
ATOM 753 C CA . ALA A 1 105 ? -28.389 14.041 29.479 1.00 96.69 105 ALA A CA 1
ATOM 754 C C . ALA A 1 105 ? -27.174 14.940 29.216 1.00 96.69 105 ALA A C 1
ATOM 756 O O . ALA A 1 105 ? -26.612 14.937 28.122 1.00 96.69 105 ALA A O 1
ATOM 757 N N . ASP A 1 106 ? -26.706 15.662 30.232 1.00 97.56 106 ASP A N 1
ATOM 758 C CA . ASP A 1 106 ? -25.420 16.362 30.187 1.00 97.56 106 ASP A CA 1
ATOM 759 C C . ASP A 1 106 ? -24.312 15.384 30.562 1.00 97.56 106 ASP A C 1
ATOM 761 O O . ASP A 1 106 ? -24.226 14.943 31.708 1.00 97.56 106 ASP A O 1
ATOM 765 N N . ALA A 1 107 ? -23.504 14.993 29.575 1.00 98.12 107 ALA A N 1
ATOM 766 C CA . ALA A 1 107 ? -22.518 13.932 29.723 1.00 98.12 107 ALA A CA 1
ATOM 767 C C . ALA A 1 107 ? -21.100 14.493 29.885 1.00 98.12 107 ALA A C 1
ATOM 769 O O . ALA A 1 107 ? -20.619 15.250 29.038 1.00 98.12 107 ALA A O 1
ATOM 770 N N . THR A 1 108 ? -20.414 14.038 30.929 1.00 98.62 108 THR A N 1
ATOM 771 C CA . THR A 1 108 ? -18.990 14.286 31.167 1.00 98.62 108 THR A CA 1
ATOM 772 C C . THR A 1 108 ? -18.223 12.974 31.075 1.00 98.62 108 THR A C 1
ATOM 774 O O . THR A 1 108 ? -18.479 12.046 31.841 1.00 98.62 108 THR A O 1
ATOM 777 N N . LEU A 1 109 ? -17.261 12.887 30.162 1.00 98.50 109 LEU A N 1
ATOM 778 C CA . LEU A 1 109 ? -16.343 11.764 30.040 1.00 98.50 109 LEU A CA 1
ATOM 779 C C . LEU A 1 109 ? -15.123 11.994 30.935 1.00 98.50 109 LEU A C 1
ATOM 781 O O . LEU A 1 109 ? -14.345 12.921 30.728 1.00 98.50 109 LEU A O 1
ATOM 785 N N . LEU A 1 110 ? -14.963 11.130 31.931 1.00 98.25 110 LEU A N 1
ATOM 786 C CA . LEU A 1 110 ? -13.889 11.148 32.913 1.00 98.25 110 LEU A CA 1
ATOM 787 C C . LEU A 1 110 ? -12.772 10.189 32.491 1.00 98.25 110 LEU A C 1
ATOM 789 O O . LEU A 1 110 ? -12.964 8.966 32.464 1.00 98.25 110 LEU A O 1
ATOM 793 N N . TYR A 1 111 ? -11.584 10.728 32.212 1.00 97.69 111 TYR A N 1
ATOM 794 C CA . TYR A 1 111 ? -10.440 9.939 31.766 1.00 97.69 111 TYR A CA 1
ATOM 795 C C . TYR A 1 111 ? -9.161 10.224 32.554 1.00 97.69 111 TYR A C 1
ATOM 797 O O . TYR A 1 111 ? -8.709 11.353 32.709 1.00 97.69 111 TYR A O 1
ATOM 805 N N . ARG A 1 112 ? -8.498 9.151 32.998 1.00 95.94 112 ARG A N 1
ATOM 806 C CA . ARG A 1 112 ? -7.333 9.224 33.897 1.00 95.94 112 ARG A CA 1
ATOM 807 C C . ARG A 1 112 ? -6.022 9.681 33.247 1.00 95.94 112 ARG A C 1
ATOM 809 O O . ARG A 1 112 ? -5.028 9.822 33.953 1.00 95.94 112 ARG A O 1
ATOM 816 N N . ARG A 1 113 ? -5.980 9.861 31.923 1.00 95.88 113 ARG A N 1
ATOM 817 C CA . ARG A 1 113 ? -4.798 10.332 31.170 1.00 95.88 113 ARG A CA 1
ATOM 818 C C . ARG A 1 113 ? -5.168 11.547 30.315 1.00 95.88 113 ARG A C 1
ATOM 820 O O . ARG A 1 113 ? -6.264 12.082 30.458 1.00 95.88 113 ARG A O 1
ATOM 827 N N . THR A 1 114 ? -4.254 12.007 29.462 1.00 96.19 114 THR A N 1
ATOM 828 C CA . THR A 1 114 ? -4.546 13.102 28.531 1.00 96.19 114 THR A CA 1
ATOM 829 C C . THR A 1 114 ? -5.199 12.576 27.256 1.00 96.19 114 THR A C 1
ATOM 831 O O . THR A 1 114 ? -5.229 11.367 27.011 1.00 96.19 114 THR A O 1
ATOM 834 N N . ARG A 1 115 ? -5.683 13.497 26.414 1.00 95.12 115 ARG A N 1
ATOM 835 C CA . ARG A 1 115 ? -6.260 13.193 25.097 1.00 95.12 115 ARG A CA 1
ATOM 836 C C . ARG A 1 115 ? -5.326 12.333 24.239 1.00 95.12 115 ARG A C 1
ATOM 838 O O . ARG A 1 115 ? -5.789 11.419 23.573 1.00 95.12 115 ARG A O 1
ATOM 845 N N . ALA A 1 116 ? -4.014 12.580 24.298 1.00 93.31 116 ALA A N 1
ATOM 846 C CA . ALA A 1 116 ? -3.022 11.872 23.486 1.00 93.31 116 ALA A CA 1
ATOM 847 C C . ALA A 1 116 ? -2.907 10.373 23.816 1.00 93.31 116 ALA A C 1
ATOM 849 O O . ALA A 1 116 ? -2.446 9.599 22.983 1.00 93.31 116 ALA A O 1
ATOM 850 N N . GLU A 1 117 ? -3.318 9.951 25.017 1.00 94.44 117 GLU A N 1
ATOM 851 C CA . GLU A 1 117 ? -3.300 8.540 25.416 1.00 94.44 117 GLU A CA 1
ATOM 852 C C . GLU A 1 117 ? -4.667 7.846 25.313 1.00 94.44 117 GLU A C 1
ATOM 854 O O . GLU A 1 117 ? -4.753 6.659 25.659 1.00 94.44 117 GLU A O 1
ATOM 859 N N . MET A 1 118 ? -5.723 8.550 24.879 1.00 94.12 118 MET A N 1
ATOM 860 C CA . MET A 1 118 ? -7.050 7.958 24.691 1.00 94.12 118 MET A CA 1
ATOM 861 C C . MET A 1 118 ? -6.985 6.851 23.628 1.00 94.12 118 MET A C 1
ATOM 863 O O . MET A 1 118 ? -6.483 7.091 22.535 1.00 94.12 118 MET A O 1
ATOM 867 N N . PRO A 1 119 ? -7.470 5.629 23.930 1.00 91.69 119 PRO A N 1
ATOM 868 C CA . PRO A 1 119 ? -7.553 4.565 22.931 1.00 91.69 119 PRO A CA 1
ATOM 869 C C . PRO A 1 119 ? -8.574 4.825 21.822 1.00 91.69 119 PRO A C 1
ATOM 871 O O . PRO A 1 119 ? -8.496 4.164 20.791 1.00 91.69 119 PRO A O 1
ATOM 874 N N . ALA A 1 120 ? -9.550 5.708 22.059 1.00 93.50 120 ALA A N 1
ATOM 875 C CA . ALA A 1 120 ? -10.584 6.003 21.080 1.00 93.50 120 ALA A CA 1
ATOM 876 C C . ALA A 1 120 ? -10.035 6.710 19.836 1.00 93.50 120 ALA A C 1
ATOM 878 O O . ALA A 1 120 ? -9.007 7.390 19.895 1.00 93.50 120 ALA A O 1
ATOM 879 N N . SER A 1 121 ? -10.731 6.560 18.708 1.00 92.69 121 SER A N 1
ATOM 880 C CA . SER A 1 121 ? -10.340 7.254 17.480 1.00 92.69 121 SER A CA 1
ATOM 881 C C . SER A 1 121 ? -10.458 8.777 17.647 1.00 92.69 121 SER A C 1
ATOM 883 O O . SER A 1 121 ? -11.383 9.275 18.287 1.00 92.69 121 SER A O 1
ATOM 885 N N . ALA A 1 122 ? -9.512 9.532 17.078 1.00 94.31 122 ALA A N 1
ATOM 886 C CA . ALA A 1 122 ? -9.504 10.994 17.196 1.00 94.31 122 ALA A CA 1
ATOM 887 C C . ALA A 1 122 ? -10.788 11.631 16.636 1.00 94.31 122 ALA A C 1
ATOM 889 O O . ALA A 1 122 ? -11.333 12.539 17.257 1.00 94.31 122 ALA A O 1
ATOM 890 N N . GLU A 1 123 ? -11.292 11.095 15.521 1.00 92.00 123 GLU A N 1
ATOM 891 C CA . GLU A 1 123 ? -12.537 11.534 14.882 1.00 92.00 123 GLU A CA 1
ATOM 892 C C . GLU A 1 123 ? -13.752 11.328 15.801 1.00 92.00 123 GLU A C 1
ATOM 894 O O . GLU A 1 123 ? -14.562 12.235 15.960 1.00 92.00 123 GLU A O 1
ATOM 899 N N . GLU A 1 124 ? -13.869 10.184 16.483 1.00 93.44 124 GLU A N 1
ATOM 900 C CA . GLU A 1 124 ? -14.974 9.954 17.424 1.00 93.44 124 GLU A CA 1
ATOM 901 C C . GLU A 1 124 ? -14.891 10.856 18.664 1.00 93.44 124 GLU A C 1
ATOM 903 O O . GLU A 1 124 ? -15.927 11.280 19.179 1.00 93.44 124 GLU A O 1
ATOM 908 N N . ILE A 1 125 ? -13.679 11.176 19.136 1.00 96.69 125 ILE A N 1
ATOM 909 C CA . ILE A 1 125 ? -13.482 12.124 20.243 1.00 96.69 125 ILE A CA 1
ATOM 910 C C . ILE A 1 125 ? -13.960 13.521 19.832 1.00 96.69 125 ILE A C 1
ATOM 912 O O . ILE A 1 125 ? -14.702 14.153 20.583 1.00 96.69 125 ILE A O 1
ATOM 916 N N . GLU A 1 126 ? -13.578 13.983 18.640 1.00 95.56 126 GLU A N 1
ATOM 917 C CA . GLU A 1 126 ? -14.015 15.275 18.095 1.00 95.56 126 GLU A CA 1
ATOM 918 C C . GLU A 1 126 ? -15.539 15.321 17.929 1.00 95.56 126 GLU A C 1
ATOM 920 O O . GLU A 1 126 ? -16.185 16.247 18.416 1.00 95.56 126 GLU A O 1
ATOM 925 N N . GLN A 1 127 ? -16.144 14.275 17.356 1.00 94.25 127 GLN A N 1
ATOM 926 C CA . GLN A 1 127 ? -17.600 14.178 17.215 1.00 94.25 127 GLN A CA 1
ATOM 927 C C . GLN A 1 127 ? -18.341 14.185 18.562 1.00 94.25 127 GLN A C 1
ATOM 929 O O . GLN A 1 127 ? -19.465 14.684 18.642 1.00 94.25 127 GLN A O 1
ATOM 934 N N . ALA A 1 128 ? -17.752 13.622 19.620 1.00 96.38 128 ALA A N 1
ATOM 935 C CA . ALA A 1 128 ? -18.338 13.656 20.957 1.00 96.38 128 ALA A CA 1
ATOM 936 C C . ALA A 1 128 ? -18.337 15.077 21.543 1.00 96.38 128 ALA A C 1
ATOM 938 O O . ALA A 1 128 ? -19.353 15.521 22.079 1.00 96.38 128 ALA A O 1
ATOM 939 N N . GLU A 1 129 ? -17.228 15.808 21.409 1.00 97.25 129 GLU A N 1
ATOM 940 C CA . GLU A 1 129 ? -17.128 17.210 21.835 1.00 97.25 129 GLU A CA 1
ATOM 941 C C . GLU A 1 129 ? -18.084 18.114 21.042 1.00 97.25 129 GLU A C 1
ATOM 943 O O . GLU A 1 129 ? -18.746 18.970 21.627 1.00 97.25 129 GLU A O 1
ATOM 948 N N . GLU A 1 130 ? -18.220 17.883 19.733 1.00 96.06 130 GLU A N 1
ATOM 949 C CA . GLU A 1 130 ? -19.191 18.565 18.868 1.00 96.06 130 GLU A CA 1
ATOM 950 C C . GLU A 1 130 ? -20.649 18.363 19.325 1.00 96.06 130 GLU A C 1
ATOM 952 O O . GLU A 1 130 ? -21.458 19.287 19.250 1.00 96.06 130 GLU A O 1
ATOM 957 N N . GLU A 1 131 ? -20.993 17.166 19.820 1.00 96.00 131 GLU A N 1
ATOM 958 C CA . GLU A 1 131 ? -22.302 16.843 20.422 1.00 96.00 131 GLU A CA 1
ATOM 959 C C . GLU A 1 131 ? -22.443 17.389 21.869 1.00 96.00 131 GLU A C 1
ATOM 961 O O . GLU A 1 131 ? -23.480 17.234 22.529 1.00 96.00 131 GLU A O 1
ATOM 966 N N . GLY A 1 132 ? -21.412 18.067 22.383 1.00 96.69 132 GLY A N 1
ATOM 967 C CA . GLY A 1 132 ? -21.395 18.700 23.699 1.00 96.69 132 GLY A CA 1
ATOM 968 C C . GLY A 1 132 ? -21.028 17.764 24.852 1.00 96.69 132 GLY A C 1
ATOM 969 O O . GLY A 1 132 ? -21.401 18.049 25.988 1.00 96.69 132 GLY A O 1
ATOM 970 N N . VAL A 1 133 ? -20.335 16.649 24.595 1.00 98.12 133 VAL A N 1
ATOM 971 C CA . VAL A 1 133 ? -19.714 15.844 25.661 1.00 98.12 133 VAL A CA 1
ATOM 972 C C . VAL A 1 133 ? -18.544 16.626 26.258 1.00 98.12 133 VAL A C 1
ATOM 974 O O . VAL A 1 133 ? -17.632 17.037 25.542 1.00 98.12 133 VAL A O 1
ATOM 977 N N . HIS A 1 134 ? -18.533 16.800 27.579 1.00 98.12 134 HIS A N 1
ATOM 978 C CA . HIS A 1 134 ? -17.412 17.431 28.273 1.00 98.12 134 HIS A CA 1
ATOM 979 C C . HIS A 1 134 ? -16.314 16.407 28.588 1.00 98.12 134 HIS A C 1
ATOM 981 O O . HIS A 1 134 ? -16.612 15.340 29.116 1.00 98.12 134 HIS A O 1
ATOM 987 N N . LEU A 1 135 ? -15.046 16.716 28.305 1.00 98.19 135 LEU A N 1
ATOM 988 C CA . LEU A 1 135 ? -13.917 15.837 28.634 1.00 98.19 135 LEU A CA 1
ATOM 989 C C . LEU A 1 135 ? -13.223 16.303 29.924 1.00 98.19 135 LEU A C 1
ATOM 991 O O . LEU A 1 135 ? -12.475 17.279 29.907 1.00 98.19 135 LEU A O 1
ATOM 995 N N . GLU A 1 136 ? -13.401 15.564 31.020 1.00 98.31 136 GLU A N 1
ATOM 996 C CA . GLU A 1 136 ? -12.616 15.740 32.248 1.00 98.31 136 GLU A CA 1
ATOM 997 C C . GLU A 1 136 ? -11.405 14.797 32.209 1.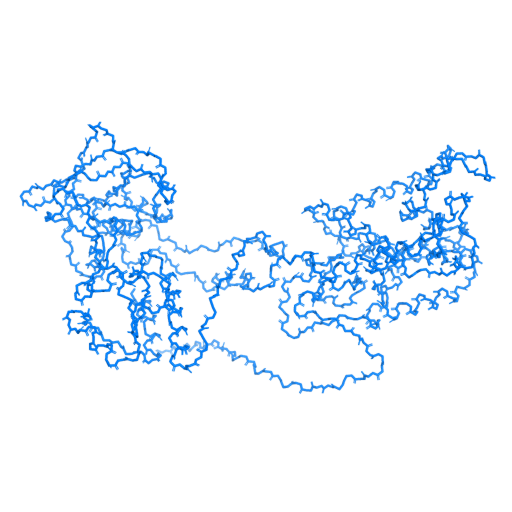00 98.31 136 GLU A C 1
ATOM 999 O O . GLU A 1 136 ? -11.473 13.607 32.536 1.00 98.31 136 GLU A O 1
ATOM 1004 N N . LEU A 1 137 ? -10.278 15.338 31.753 1.00 97.88 137 LEU A N 1
ATOM 1005 C CA . LEU A 1 137 ? -9.022 14.608 31.602 1.00 97.88 137 LEU A CA 1
ATOM 1006 C C . LEU A 1 137 ? -8.188 14.649 32.885 1.00 97.88 137 LEU A C 1
ATOM 1008 O O . LEU A 1 137 ? -8.356 15.519 33.734 1.00 97.88 137 LEU A O 1
ATOM 1012 N N . LEU A 1 138 ? -7.213 13.741 32.986 1.00 97.44 138 LEU A N 1
ATOM 1013 C CA . LEU A 1 138 ? -6.330 13.628 34.149 1.00 97.44 138 LEU A CA 1
ATOM 1014 C C . LEU A 1 138 ? -7.103 13.470 35.470 1.00 97.44 138 LEU A C 1
ATOM 1016 O O . LEU A 1 138 ? -6.708 14.003 36.506 1.00 97.44 138 LEU A O 1
ATOM 1020 N N . ALA A 1 139 ? -8.175 12.684 35.450 1.00 97.06 139 ALA A N 1
ATOM 1021 C CA . ALA A 1 139 ? -8.956 12.382 36.639 1.00 97.06 139 ALA A CA 1
ATOM 1022 C C . ALA A 1 139 ? -9.487 10.944 36.605 1.00 97.06 139 ALA A C 1
ATOM 1024 O O . ALA A 1 139 ? -9.787 10.392 35.547 1.00 97.06 139 ALA A O 1
ATOM 1025 N N . ALA A 1 140 ? -9.562 10.302 37.767 1.00 96.25 140 ALA A N 1
ATOM 1026 C CA . ALA A 1 140 ? -10.141 8.967 37.903 1.00 96.25 140 ALA A CA 1
ATOM 1027 C C . ALA A 1 140 ? -11.102 8.924 39.094 1.00 96.25 140 ALA A C 1
ATOM 1029 O O . ALA A 1 140 ? -10.883 9.660 40.058 1.00 96.25 140 ALA A O 1
ATOM 1030 N N . PRO A 1 141 ? -12.129 8.062 39.074 1.00 96.56 141 PRO A N 1
ATOM 1031 C CA . PRO A 1 141 ? -13.033 7.933 40.207 1.00 96.56 141 PRO A CA 1
ATOM 1032 C C . PRO A 1 141 ? -12.291 7.329 41.408 1.00 96.56 141 PRO A C 1
ATOM 1034 O O . PRO A 1 141 ? -11.684 6.264 41.303 1.00 96.56 141 PRO A O 1
ATOM 1037 N N . ALA A 1 142 ? -12.344 8.019 42.543 1.00 95.88 142 ALA A N 1
ATOM 1038 C CA . ALA A 1 142 ? -11.919 7.508 43.841 1.00 95.88 142 ALA A CA 1
ATOM 1039 C C . ALA A 1 142 ? -13.085 6.820 44.566 1.00 95.88 142 ALA A C 1
ATOM 1041 O O . ALA A 1 142 ? -12.896 5.762 45.156 1.00 95.88 142 ALA A O 1
ATOM 1042 N N . GLU A 1 143 ? -14.285 7.397 44.481 1.00 97.06 143 GLU A N 1
ATOM 1043 C CA . GLU A 1 143 ? -15.512 6.889 45.101 1.00 97.06 143 GLU A CA 1
ATOM 1044 C C . GLU A 1 143 ? -16.740 7.400 44.332 1.00 97.06 143 GLU A C 1
ATOM 1046 O O . GLU A 1 143 ? -16.783 8.556 43.905 1.00 97.06 143 GLU A O 1
ATOM 1051 N N . ILE A 1 144 ? -17.753 6.550 44.172 1.00 97.38 144 ILE A N 1
ATOM 1052 C CA . ILE A 1 144 ? -19.079 6.942 43.688 1.00 97.38 144 ILE A CA 1
ATOM 1053 C C . ILE A 1 144 ? -19.945 7.248 44.909 1.00 97.38 144 ILE A C 1
ATOM 1055 O O . ILE A 1 144 ? -20.282 6.371 45.701 1.00 97.38 144 ILE A O 1
ATOM 1059 N N . GLN A 1 145 ? -20.310 8.514 45.072 1.00 96.62 145 GLN A N 1
ATOM 1060 C CA . GLN A 1 145 ? -21.075 8.973 46.220 1.00 96.62 145 GLN A CA 1
ATOM 1061 C C . GLN A 1 145 ? -22.561 8.705 45.993 1.00 96.62 145 GLN A C 1
ATOM 1063 O O . GLN A 1 145 ? -23.143 9.159 45.004 1.00 96.62 145 GLN A O 1
ATOM 1068 N N . ALA A 1 146 ? -23.187 7.999 46.935 1.00 94.56 146 ALA A N 1
ATOM 1069 C CA . ALA A 1 146 ? -24.607 7.677 46.889 1.00 94.56 146 ALA A CA 1
ATOM 1070 C C . ALA A 1 146 ? -25.390 8.377 48.009 1.00 94.56 146 ALA A C 1
ATOM 1072 O O . ALA A 1 146 ? -24.970 8.401 49.166 1.00 94.56 146 ALA A O 1
ATOM 1073 N N . LYS A 1 147 ? -26.575 8.898 47.683 1.00 92.44 147 LYS A N 1
ATOM 1074 C CA . LYS A 1 147 ? -27.558 9.428 48.635 1.00 92.44 147 LYS A CA 1
ATOM 1075 C C . LYS A 1 147 ? -28.830 8.591 48.539 1.00 92.44 147 LYS A C 1
ATOM 1077 O O . LYS A 1 147 ? -29.387 8.436 47.458 1.00 92.44 147 LYS A O 1
ATOM 1082 N N . ASN A 1 148 ? -29.289 8.036 49.663 1.00 89.75 148 ASN A N 1
ATOM 1083 C CA . ASN A 1 148 ? -30.428 7.104 49.711 1.00 89.75 148 ASN A CA 1
ATOM 1084 C C . ASN A 1 148 ? -30.280 5.905 48.746 1.00 89.75 148 ASN A C 1
ATOM 1086 O O . ASN A 1 148 ? -31.252 5.471 48.137 1.00 89.75 148 ASN A O 1
ATOM 1090 N N . GLY A 1 149 ? -29.054 5.396 48.573 1.00 89.00 149 GLY A N 1
ATOM 1091 C CA . GLY A 1 149 ? -28.761 4.252 47.698 1.00 89.00 149 GLY A CA 1
ATOM 1092 C C . GLY A 1 149 ? -28.669 4.569 46.199 1.00 89.00 149 GLY A C 1
ATOM 1093 O O . GLY A 1 149 ? -28.410 3.657 45.419 1.00 89.00 149 GLY A O 1
ATOM 1094 N N . ARG A 1 150 ? -28.835 5.834 45.789 1.00 94.00 150 ARG A N 1
ATOM 1095 C CA . ARG A 1 150 ? -28.711 6.284 44.393 1.00 94.00 150 ARG A CA 1
ATOM 1096 C C . ARG A 1 150 ? -27.512 7.211 44.212 1.00 94.00 150 ARG A C 1
ATOM 1098 O O . ARG A 1 150 ? -27.200 7.974 45.125 1.00 94.00 150 ARG A O 1
ATOM 1105 N N . VAL A 1 151 ? -26.865 7.162 43.050 1.00 96.75 151 VAL A N 1
ATOM 1106 C CA . VAL A 1 151 ? -25.764 8.068 42.676 1.00 96.75 151 VAL A CA 1
ATOM 1107 C C . VAL A 1 151 ? -26.167 9.537 42.884 1.00 96.75 151 VAL A C 1
ATOM 1109 O O . VAL A 1 151 ? -27.253 9.957 42.486 1.00 96.75 151 VAL A O 1
ATOM 1112 N N . ALA A 1 152 ? -25.280 10.306 43.518 1.00 95.38 152 ALA A N 1
ATOM 1113 C CA . ALA A 1 152 ? -25.387 11.758 43.682 1.00 95.38 152 ALA A CA 1
ATOM 1114 C C . ALA A 1 152 ? -24.136 12.518 43.192 1.00 95.38 152 ALA A C 1
ATOM 1116 O O . ALA A 1 152 ? -24.188 13.732 42.979 1.00 95.38 152 ALA A O 1
ATOM 1117 N N . GLY A 1 153 ? -23.009 11.825 43.010 1.00 96.38 153 GLY A N 1
ATOM 1118 C CA . GLY A 1 153 ? -21.770 12.406 42.505 1.00 96.38 153 GLY A CA 1
ATOM 1119 C C . GLY A 1 153 ? -20.631 11.397 42.429 1.00 96.38 153 GLY A C 1
ATOM 1120 O O . GLY A 1 153 ? -20.746 10.264 42.894 1.00 96.38 153 GLY A O 1
ATOM 1121 N N . VAL A 1 154 ? -19.514 11.820 41.847 1.00 97.62 154 VAL A N 1
ATOM 1122 C CA . VAL A 1 154 ? -18.276 11.042 41.756 1.00 97.62 154 VAL A CA 1
ATOM 1123 C C . VAL A 1 154 ? -17.152 11.845 42.395 1.00 97.62 154 VAL A C 1
ATOM 1125 O O . VAL A 1 154 ? -16.774 12.907 41.894 1.00 97.62 154 VAL A O 1
ATOM 1128 N N . LEU A 1 155 ? -16.599 11.336 43.496 1.00 97.75 155 LEU A N 1
ATOM 1129 C CA . LEU A 1 155 ? -15.353 11.847 44.052 1.00 97.75 155 LEU A CA 1
ATOM 1130 C C . LEU A 1 155 ? -14.218 11.416 43.123 1.00 97.75 155 LEU A C 1
ATOM 1132 O O . LEU A 1 155 ? -13.950 10.228 42.953 1.00 97.75 155 LEU A O 1
ATOM 1136 N N . CYS A 1 156 ? -13.559 12.388 42.514 1.00 97.44 156 CYS A N 1
ATOM 1137 C CA . CYS A 1 156 ? -12.499 12.201 41.543 1.00 97.44 156 CYS A CA 1
ATOM 1138 C C . CYS A 1 156 ? -11.140 12.501 42.176 1.00 97.44 156 CYS A C 1
ATOM 1140 O O . CYS A 1 156 ? -10.955 13.519 42.841 1.00 97.44 156 CYS A O 1
ATOM 1142 N N . GLN A 1 157 ? -10.169 11.632 41.920 1.00 97.12 157 GLN A N 1
ATOM 1143 C CA . GLN A 1 157 ? -8.759 11.841 42.223 1.00 97.12 157 GLN A CA 1
ATOM 1144 C C . GLN A 1 157 ? -8.077 12.482 41.013 1.00 97.12 157 GLN A C 1
ATOM 1146 O O . GLN A 1 157 ? -8.103 11.912 39.916 1.00 97.12 157 GLN A O 1
ATOM 1151 N N . ARG A 1 158 ? -7.420 13.632 41.209 1.00 98.00 158 ARG A N 1
ATOM 1152 C CA . ARG A 1 158 ? -6.626 14.277 40.158 1.00 98.00 158 ARG A CA 1
ATOM 1153 C C . ARG A 1 158 ? -5.373 13.455 39.861 1.00 98.00 158 ARG A C 1
ATOM 1155 O O . ARG A 1 158 ? -4.726 12.924 40.767 1.00 98.00 158 ARG A O 1
ATOM 1162 N N . MET A 1 159 ? -5.047 13.327 38.583 1.00 97.31 159 MET A N 1
ATOM 1163 C CA . MET A 1 159 ? -3.955 12.515 38.059 1.00 97.31 159 MET A CA 1
ATOM 1164 C C . MET A 1 159 ? -2.910 13.395 37.375 1.00 97.31 159 MET A C 1
ATOM 1166 O O . MET A 1 159 ? -3.188 14.480 36.876 1.00 97.31 159 MET A O 1
ATOM 1170 N N . ARG A 1 160 ? -1.683 12.893 37.301 1.00 95.94 160 ARG A N 1
ATOM 1171 C CA . ARG A 1 160 ? -0.618 13.403 36.434 1.00 95.94 160 ARG A CA 1
ATOM 1172 C C . ARG A 1 160 ? -0.011 12.252 35.647 1.00 95.94 160 ARG A C 1
ATOM 1174 O O . ARG A 1 160 ? -0.068 11.101 36.078 1.00 95.94 160 ARG A O 1
ATOM 1181 N N . LEU A 1 161 ? 0.601 12.555 34.509 1.00 96.44 161 LEU A N 1
ATOM 1182 C CA . LEU A 1 161 ? 1.315 11.541 33.742 1.00 96.44 161 LEU A CA 1
ATOM 1183 C C . LEU A 1 161 ? 2.672 11.225 34.389 1.00 96.44 161 LEU A C 1
ATOM 1185 O O . LEU A 1 161 ? 3.462 12.124 34.677 1.00 96.44 161 LEU A O 1
ATOM 1189 N N . GLY A 1 162 ? 2.932 9.941 34.602 1.00 93.44 162 GLY A N 1
ATOM 1190 C CA . GLY A 1 162 ? 4.241 9.386 34.925 1.00 93.44 162 GLY A CA 1
ATOM 1191 C C . GLY A 1 162 ? 4.911 8.761 33.702 1.00 93.44 162 GLY A C 1
ATOM 1192 O O . GLY A 1 162 ? 4.565 9.056 32.555 1.00 93.44 162 GLY A O 1
ATOM 1193 N N . GLU A 1 163 ? 5.861 7.865 33.960 1.00 91.56 163 GLU A N 1
ATOM 1194 C CA . GLU A 1 163 ? 6.594 7.152 32.913 1.00 91.56 163 GLU A CA 1
ATOM 1195 C C . GLU A 1 163 ? 5.683 6.245 32.060 1.00 91.56 163 GLU A C 1
ATOM 1197 O O . GLU A 1 163 ? 4.648 5.768 32.550 1.00 91.56 163 GLU A O 1
ATOM 1202 N N . PRO A 1 164 ? 6.041 5.991 30.787 1.00 91.12 164 PRO A N 1
ATOM 1203 C CA . PRO A 1 164 ? 5.360 5.021 29.932 1.00 91.12 164 PRO A CA 1
ATOM 1204 C C . PRO A 1 164 ? 5.228 3.619 30.554 1.00 91.12 164 PRO A C 1
ATOM 1206 O O . PRO A 1 164 ? 6.106 3.127 31.262 1.00 91.12 164 PRO A O 1
ATOM 1209 N N . ASP A 1 165 ? 4.101 2.960 30.292 1.00 82.75 165 ASP A N 1
ATOM 1210 C CA . ASP A 1 165 ? 3.863 1.546 30.569 1.00 82.75 165 ASP A CA 1
ATOM 1211 C C . ASP A 1 165 ? 4.382 0.646 29.430 1.00 82.75 165 ASP A C 1
ATOM 1213 O O . ASP A 1 165 ? 4.945 1.120 28.445 1.00 82.75 165 ASP A O 1
ATOM 1217 N N . ALA A 1 166 ? 4.200 -0.673 29.561 1.00 79.56 166 ALA A N 1
ATOM 1218 C CA . ALA A 1 166 ? 4.645 -1.651 28.563 1.00 79.56 166 ALA A CA 1
ATOM 1219 C C . ALA A 1 166 ? 3.961 -1.491 27.190 1.00 79.56 166 ALA A C 1
ATOM 1221 O O . ALA A 1 166 ? 4.490 -1.967 26.191 1.00 79.56 166 ALA A O 1
ATOM 1222 N N . SER A 1 167 ? 2.813 -0.804 27.128 1.00 77.12 167 SER A N 1
ATOM 1223 C CA . SER A 1 167 ? 2.139 -0.450 25.871 1.00 77.12 167 SER A CA 1
ATOM 1224 C C . SER A 1 167 ? 2.654 0.860 25.261 1.00 77.12 167 SER A C 1
ATOM 1226 O O . SER A 1 167 ? 2.140 1.301 24.239 1.00 77.12 167 SER A O 1
ATOM 1228 N N . GLY A 1 168 ? 3.635 1.514 25.896 1.00 82.50 168 GLY A N 1
ATOM 1229 C CA . GLY A 1 168 ? 4.158 2.824 25.505 1.00 82.50 168 GLY A CA 1
ATOM 1230 C C . GLY A 1 168 ? 3.311 4.009 25.986 1.00 82.50 168 GLY A C 1
ATOM 1231 O O . GLY A 1 168 ? 3.707 5.157 25.796 1.00 82.50 168 GLY A O 1
ATOM 1232 N N . ARG A 1 169 ? 2.171 3.767 26.650 1.00 87.00 169 ARG A N 1
ATOM 1233 C CA . ARG A 1 169 ? 1.272 4.823 27.149 1.00 87.00 169 ARG A CA 1
ATOM 1234 C C . ARG A 1 169 ? 1.719 5.308 28.518 1.00 87.00 169 ARG A C 1
ATOM 1236 O O . ARG A 1 169 ? 2.037 4.505 29.388 1.00 87.00 169 ARG A O 1
ATOM 1243 N N . ARG A 1 170 ? 1.686 6.616 28.769 1.00 90.94 170 ARG A N 1
ATOM 1244 C CA . ARG A 1 170 ? 2.074 7.172 30.077 1.00 90.94 170 ARG A CA 1
ATOM 1245 C C . ARG A 1 170 ? 1.165 6.683 31.208 1.00 90.94 170 ARG A C 1
ATOM 1247 O O . ARG A 1 170 ? -0.062 6.637 31.080 1.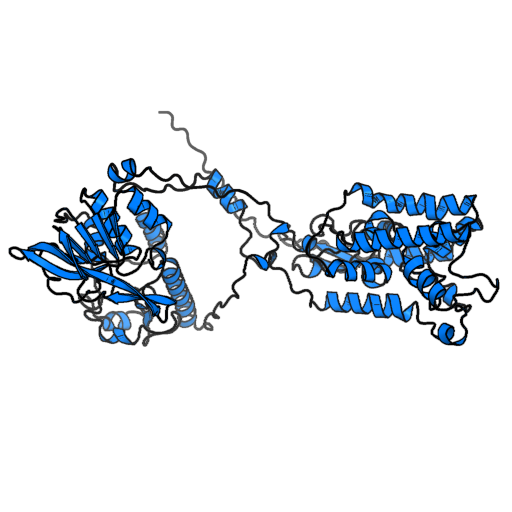00 90.94 170 ARG A O 1
ATOM 1254 N N . ARG A 1 171 ? 1.763 6.281 32.333 1.00 91.50 171 ARG A N 1
ATOM 1255 C CA . ARG A 1 171 ? 1.016 5.805 33.507 1.00 91.50 171 ARG A CA 1
ATOM 1256 C C . ARG A 1 171 ? 0.313 6.975 34.203 1.00 91.50 171 ARG A C 1
ATOM 1258 O O . ARG A 1 171 ? 0.949 8.005 34.407 1.00 91.50 171 ARG A O 1
ATOM 1265 N N . PRO A 1 172 ? -0.960 6.837 34.600 1.00 93.44 172 PRO A N 1
ATOM 1266 C CA . PRO A 1 172 ? -1.600 7.816 35.469 1.00 93.44 172 PRO A CA 1
ATOM 1267 C C . PRO A 1 172 ? -1.065 7.655 36.899 1.00 93.44 172 PRO A C 1
ATOM 1269 O O . PRO A 1 172 ? -0.997 6.539 37.414 1.00 93.44 172 PRO A O 1
ATOM 1272 N N . VAL A 1 173 ? -0.669 8.758 37.531 1.00 95.31 173 VAL A N 1
ATOM 1273 C CA . VAL A 1 173 ? -0.178 8.804 38.915 1.00 95.31 173 VAL A CA 1
ATOM 1274 C C . VAL A 1 173 ? -1.048 9.786 39.701 1.00 95.31 173 VAL A C 1
ATOM 1276 O O . VAL A 1 173 ? -1.196 10.920 39.244 1.00 95.31 173 VAL A O 1
ATOM 1279 N N . PRO A 1 174 ? -1.614 9.401 40.860 1.00 96.00 174 PRO A N 1
ATOM 1280 C CA . PRO A 1 174 ? -2.433 10.308 41.657 1.00 96.00 174 PRO A CA 1
ATOM 1281 C C . PRO A 1 174 ? -1.606 11.497 42.155 1.00 96.00 174 PRO A C 1
ATOM 1283 O O . PRO A 1 174 ? -0.445 11.346 42.549 1.00 96.00 174 PRO A O 1
ATOM 1286 N N . VAL A 1 175 ? -2.207 12.684 42.129 1.00 95.69 175 VAL A N 1
ATOM 1287 C CA . VAL A 1 175 ? -1.666 13.892 42.756 1.00 95.69 175 VAL A CA 1
ATOM 1288 C C . VAL A 1 175 ? -2.080 13.875 44.233 1.00 95.69 175 VAL A C 1
ATOM 1290 O O . VAL A 1 175 ? -3.273 13.955 44.527 1.00 95.69 175 VAL A O 1
ATOM 1293 N N . PRO A 1 176 ? -1.137 13.718 45.181 1.00 93.00 176 PRO A N 1
ATOM 1294 C CA . PRO A 1 176 ? -1.485 13.545 46.589 1.00 93.00 176 PRO A CA 1
ATOM 1295 C C . PRO A 1 176 ? -2.335 14.700 47.133 1.00 93.00 176 PRO A C 1
ATOM 1297 O O . PRO A 1 176 ? -1.962 15.860 46.984 1.00 93.00 176 PRO A O 1
ATOM 1300 N N . GLY A 1 177 ? -3.455 14.369 47.785 1.00 91.25 177 GLY A N 1
ATOM 1301 C CA . GLY A 1 177 ? -4.346 15.338 48.435 1.00 91.25 177 GLY A CA 1
ATOM 1302 C C . GLY A 1 177 ? -5.243 16.152 47.494 1.00 91.25 177 GLY A C 1
ATOM 1303 O O . GLY A 1 177 ? -5.980 17.007 47.974 1.00 91.25 177 GLY A O 1
ATOM 1304 N N . ASP A 1 178 ? -5.197 15.899 46.185 1.00 95.81 178 ASP A N 1
ATOM 1305 C CA . ASP A 1 178 ? -5.957 16.649 45.182 1.00 95.81 178 ASP A CA 1
ATOM 1306 C C . ASP A 1 178 ? -7.169 15.840 44.693 1.00 95.81 178 ASP A C 1
ATOM 1308 O O . ASP A 1 178 ? -7.067 14.964 43.825 1.00 95.81 178 ASP A O 1
ATOM 1312 N N . THR A 1 179 ? -8.324 16.114 45.299 1.00 96.94 179 THR A N 1
ATOM 1313 C CA . THR A 1 179 ? -9.605 15.475 44.979 1.00 96.94 179 THR A CA 1
ATOM 1314 C C . THR A 1 179 ? -10.700 16.512 44.780 1.00 96.94 179 THR A C 1
ATOM 1316 O O . THR A 1 179 ? -10.733 17.524 45.478 1.00 96.94 179 THR A O 1
ATOM 1319 N N . PHE A 1 180 ? -11.645 16.230 43.889 1.00 97.81 180 PHE A N 1
ATOM 1320 C CA . PHE A 1 180 ? -12.797 17.088 43.614 1.00 97.81 180 PHE A CA 1
ATOM 1321 C C . PHE A 1 180 ? -14.042 16.240 43.345 1.00 97.81 180 PHE A C 1
ATOM 1323 O O . PHE A 1 180 ? -13.925 15.060 43.030 1.00 97.81 180 PHE A O 1
ATOM 1330 N N . VAL A 1 181 ? -15.238 16.812 43.483 1.00 97.56 181 VAL A N 1
ATOM 1331 C CA . VAL A 1 181 ? -16.499 16.088 43.256 1.00 97.56 181 VAL A CA 1
ATOM 1332 C C . VAL A 1 181 ? -17.136 16.561 41.957 1.00 97.56 181 VAL A C 1
ATOM 1334 O O . VAL A 1 181 ? -17.352 17.758 41.776 1.00 97.56 181 VAL A O 1
ATOM 1337 N N . LEU A 1 182 ? -17.468 15.616 41.078 1.00 97.31 182 LEU A N 1
ATOM 1338 C CA . LEU A 1 182 ? -18.338 15.858 39.931 1.00 97.31 182 LEU A CA 1
ATOM 1339 C C . LEU A 1 182 ? -19.779 15.485 40.301 1.00 97.31 182 LEU A C 1
ATOM 1341 O O . LEU A 1 182 ? -20.004 14.349 40.727 1.00 97.31 182 LEU A O 1
ATOM 1345 N N . PRO A 1 183 ? -20.764 16.390 40.158 1.00 96.81 183 PRO A N 1
ATOM 1346 C CA . PRO A 1 183 ? -22.164 16.025 40.337 1.00 96.81 183 PRO A CA 1
ATOM 1347 C C . PRO A 1 183 ? -22.571 15.010 39.264 1.00 96.81 183 PRO A C 1
ATOM 1349 O O . PRO A 1 183 ? -22.203 15.153 38.099 1.00 96.81 183 PRO A O 1
ATOM 1352 N N . ALA A 1 184 ? -23.324 13.987 39.662 1.00 97.50 184 ALA A N 1
ATOM 1353 C CA . ALA A 1 184 ? -23.798 12.941 38.764 1.00 97.50 184 ALA A CA 1
ATOM 1354 C C . ALA A 1 184 ? -25.113 12.359 39.293 1.00 97.50 184 ALA A C 1
ATOM 1356 O O . ALA A 1 184 ? -25.199 12.007 40.466 1.00 97.50 184 ALA A O 1
ATOM 1357 N N . GLY A 1 185 ? -26.128 12.240 38.441 1.00 96.56 185 GLY A N 1
ATOM 1358 C CA . GLY A 1 185 ? -27.323 11.437 38.709 1.00 96.56 185 GLY A CA 1
ATOM 1359 C C . GLY A 1 185 ? -27.165 9.988 38.241 1.00 96.56 185 GLY A C 1
ATOM 1360 O O . GLY A 1 185 ? -27.877 9.096 38.706 1.00 96.56 185 GLY A O 1
ATOM 1361 N N . SER A 1 186 ? -26.230 9.730 37.325 1.00 97.94 186 SER A N 1
ATOM 1362 C CA . SER A 1 186 ? -25.873 8.390 36.862 1.00 97.94 186 SER A CA 1
ATOM 1363 C C . SER A 1 186 ? -24.399 8.314 36.467 1.00 97.94 186 SER A C 1
ATOM 1365 O O . SER A 1 186 ? -23.797 9.310 36.061 1.00 97.94 186 SER A O 1
ATOM 1367 N N . VAL A 1 187 ? -23.818 7.121 36.583 1.00 98.00 187 VAL A N 1
ATOM 1368 C CA . VAL A 1 187 ? -22.427 6.843 36.202 1.00 98.00 187 VAL A CA 1
ATOM 1369 C C . VAL A 1 187 ? -22.393 5.668 35.238 1.00 98.00 187 VAL A C 1
ATOM 1371 O O . VAL A 1 187 ? -23.016 4.644 35.499 1.00 98.00 187 VAL A O 1
ATOM 1374 N N . ILE A 1 188 ? -21.646 5.791 34.143 1.00 97.88 188 ILE A N 1
ATOM 1375 C CA . ILE A 1 188 ? -21.444 4.705 33.180 1.00 97.88 188 ILE A CA 1
ATOM 1376 C C . ILE A 1 188 ? -19.976 4.276 33.209 1.00 97.88 188 ILE A C 1
ATOM 1378 O O . ILE A 1 188 ? -19.079 5.061 32.908 1.00 97.88 188 ILE A O 1
ATOM 1382 N N . LEU A 1 189 ? -19.714 3.023 33.565 1.00 97.00 189 LEU A N 1
ATOM 1383 C CA . LEU A 1 189 ? -18.377 2.456 33.721 1.00 97.00 189 LEU A CA 1
ATOM 1384 C C . LEU A 1 189 ? -17.953 1.757 32.427 1.00 97.00 189 LEU A C 1
ATOM 1386 O O . LEU A 1 189 ? -18.318 0.613 32.162 1.00 97.00 189 LEU A O 1
ATOM 1390 N N . ALA A 1 190 ? -17.175 2.455 31.603 1.00 95.56 190 ALA A N 1
ATOM 1391 C CA . ALA A 1 190 ? -16.730 2.020 30.278 1.00 95.56 190 ALA A CA 1
ATOM 1392 C C . ALA A 1 190 ? -15.197 1.869 30.216 1.00 95.56 190 ALA A C 1
ATOM 1394 O O . ALA A 1 190 ? -14.530 2.339 29.291 1.00 95.56 190 ALA A O 1
ATOM 1395 N N . VAL A 1 191 ? -14.619 1.228 31.238 1.00 92.25 191 VAL A N 1
ATOM 1396 C CA . VAL A 1 191 ? -13.160 1.081 31.375 1.00 92.25 191 VAL A CA 1
ATOM 1397 C C . VAL A 1 191 ? -12.580 -0.088 30.579 1.00 92.25 191 VAL A C 1
ATOM 1399 O O . VAL A 1 191 ? -11.462 0.025 30.079 1.00 92.25 191 VAL A O 1
ATOM 1402 N N . SER A 1 192 ? -13.313 -1.200 30.483 1.00 91.06 192 SER A N 1
ATOM 1403 C CA . SER A 1 192 ? -12.957 -2.410 29.732 1.00 91.06 192 SER A CA 1
ATOM 1404 C C . SER A 1 192 ? -14.164 -3.356 29.675 1.00 91.06 192 SER A C 1
ATOM 1406 O O . SER A 1 192 ? -15.200 -3.096 30.292 1.00 91.06 192 SER A O 1
ATOM 1408 N N . GLN A 1 193 ? -14.013 -4.459 28.949 1.00 91.19 193 GLN A N 1
ATOM 1409 C CA . GLN A 1 193 ? -14.973 -5.555 28.872 1.00 91.19 193 GLN A CA 1
ATOM 1410 C C . GLN A 1 193 ? -14.312 -6.867 29.309 1.00 91.19 193 GLN A C 1
ATOM 1412 O O . GLN A 1 193 ? -13.089 -7.012 29.228 1.00 91.19 193 GLN A O 1
ATOM 1417 N N . GLU A 1 194 ? -15.125 -7.812 29.767 1.00 90.69 194 GLU A N 1
ATOM 1418 C CA . GLU A 1 194 ? -14.730 -9.152 30.185 1.00 90.69 194 GLU A CA 1
ATOM 1419 C C . GLU A 1 194 ? -15.682 -10.198 29.596 1.00 90.69 194 GLU A C 1
ATOM 1421 O O . GLU A 1 194 ? -16.854 -9.939 29.318 1.00 90.69 194 GLU A O 1
ATOM 1426 N N . VAL A 1 195 ? -15.169 -11.409 29.405 1.00 91.19 195 VAL A N 1
ATOM 1427 C CA . VAL A 1 195 ? -15.960 -12.550 28.938 1.00 91.19 195 VAL A CA 1
ATOM 1428 C C . VAL A 1 195 ? -16.847 -13.068 30.070 1.00 91.19 195 VAL A C 1
ATOM 1430 O O . VAL A 1 195 ? -16.379 -13.264 31.196 1.00 91.19 195 VAL A O 1
ATOM 1433 N N . ASP A 1 196 ? -18.117 -13.347 29.768 1.00 91.00 196 ASP A N 1
ATOM 1434 C CA . ASP A 1 196 ? -18.970 -14.119 30.665 1.00 91.00 196 ASP A CA 1
ATOM 1435 C C . ASP A 1 196 ? -18.617 -15.613 30.606 1.00 91.00 196 ASP A C 1
ATOM 1437 O O . ASP A 1 196 ? -19.044 -16.336 29.709 1.00 91.00 196 ASP A O 1
ATOM 1441 N N . TRP A 1 197 ? -17.838 -16.075 31.585 1.00 91.25 197 TRP A N 1
ATOM 1442 C CA . TRP A 1 197 ? -17.434 -17.479 31.707 1.00 91.25 197 TRP A CA 1
ATOM 1443 C C . TRP A 1 197 ? -18.444 -18.373 32.433 1.00 91.25 197 TRP A C 1
ATOM 1445 O O . TRP A 1 197 ? -18.110 -19.523 32.696 1.00 91.25 197 TRP A O 1
ATOM 1455 N N . SER A 1 198 ? -19.636 -17.885 32.793 1.00 90.50 198 SER A N 1
ATOM 1456 C CA . SER A 1 198 ? -20.613 -18.686 33.543 1.00 90.50 198 SER A CA 1
ATOM 1457 C C . SER A 1 198 ? -20.961 -19.998 32.824 1.00 90.50 198 SER A C 1
ATOM 1459 O O . SER A 1 198 ? -21.568 -19.983 31.755 1.00 90.50 198 SER A O 1
ATOM 1461 N N . GLY A 1 199 ? -20.594 -21.132 33.429 1.00 88.81 199 GLY A N 1
ATOM 1462 C CA . GLY A 1 199 ? -20.769 -22.477 32.866 1.00 88.81 199 GLY A CA 1
ATOM 1463 C C . GLY A 1 199 ? -19.693 -22.905 31.855 1.00 88.81 199 GLY A C 1
ATOM 1464 O O . GLY A 1 199 ? -19.809 -23.967 31.240 1.00 88.81 199 GLY A O 1
ATOM 1465 N N . LEU A 1 200 ? -18.659 -22.083 31.664 1.00 91.12 200 LEU A N 1
ATOM 1466 C CA . LEU A 1 200 ? -17.522 -22.275 30.759 1.00 91.12 200 LEU A CA 1
ATOM 1467 C C . LEU A 1 200 ? -16.183 -21.953 31.452 1.00 91.12 200 LEU A C 1
ATOM 1469 O O . LEU A 1 200 ? -15.186 -21.660 30.792 1.00 91.12 200 LEU A O 1
ATOM 1473 N N . GLU A 1 201 ? -16.135 -22.000 32.784 1.00 90.81 201 GLU A N 1
ATOM 1474 C CA . GLU A 1 201 ? -15.006 -21.533 33.597 1.00 90.81 201 GLU A CA 1
ATOM 1475 C C . GLU A 1 201 ? -13.696 -22.253 33.256 1.00 90.81 201 GLU A C 1
ATOM 1477 O O . GLU A 1 201 ? -12.625 -21.646 33.281 1.00 90.81 201 GLU A O 1
ATOM 1482 N N . MET A 1 202 ? -13.782 -23.526 32.860 1.00 86.69 202 MET A N 1
ATOM 1483 C CA . MET A 1 202 ? -12.637 -24.344 32.451 1.00 86.69 202 MET A CA 1
ATOM 1484 C C . MET A 1 202 ? -11.920 -23.825 31.198 1.00 86.69 202 MET A C 1
ATOM 1486 O O . MET A 1 202 ? -10.788 -24.224 30.933 1.00 86.69 202 MET A O 1
ATOM 1490 N N . LEU A 1 203 ? -12.567 -22.964 30.407 1.00 87.06 203 LEU A N 1
ATOM 1491 C CA . LEU A 1 203 ? -11.997 -22.416 29.179 1.00 87.06 203 LEU A CA 1
ATOM 1492 C C . LEU A 1 203 ? -11.198 -21.126 29.403 1.00 87.06 203 LEU A C 1
ATOM 1494 O O . LEU A 1 203 ? -10.407 -20.755 28.537 1.00 87.06 203 LEU A O 1
ATOM 1498 N N . ARG A 1 204 ? -11.358 -20.469 30.559 1.00 85.25 204 ARG A N 1
ATOM 1499 C CA . ARG A 1 204 ? -10.834 -19.121 30.830 1.00 85.25 204 ARG A CA 1
ATOM 1500 C C . ARG A 1 204 ? -9.328 -18.973 30.611 1.00 85.25 204 ARG A C 1
ATOM 1502 O O . ARG A 1 204 ? -8.881 -17.932 30.145 1.00 85.25 204 ARG A O 1
ATOM 1509 N N . GLU A 1 205 ? -8.549 -19.990 30.970 1.00 78.56 205 GLU A N 1
ATOM 1510 C CA . GLU A 1 205 ? -7.081 -19.939 30.894 1.00 78.56 205 GLU A CA 1
ATOM 1511 C C . GLU A 1 205 ? -6.534 -20.457 29.553 1.00 78.56 205 GLU A C 1
ATOM 1513 O O . GLU A 1 205 ? -5.425 -20.103 29.149 1.00 78.56 205 GLU A O 1
ATOM 1518 N N . ILE A 1 206 ? -7.325 -21.256 28.828 1.00 76.62 206 ILE A N 1
ATOM 1519 C CA . ILE A 1 206 ? -6.887 -21.976 27.622 1.00 76.62 206 ILE A CA 1
ATOM 1520 C C . ILE A 1 206 ? -7.290 -21.289 26.313 1.00 76.62 206 ILE A C 1
ATOM 1522 O O . ILE A 1 206 ? -6.833 -21.697 25.249 1.00 76.62 206 ILE A O 1
ATOM 1526 N N . THR A 1 207 ? -8.093 -20.221 26.350 1.00 73.94 207 THR A N 1
ATOM 1527 C CA . THR A 1 207 ? -8.390 -19.399 25.158 1.00 73.94 207 THR A CA 1
ATOM 1528 C C . THR A 1 207 ? -7.243 -18.464 24.748 1.00 73.94 207 THR A C 1
ATOM 1530 O O . THR A 1 207 ? -7.387 -17.680 23.811 1.00 73.94 207 THR A O 1
ATOM 1533 N N . SER A 1 208 ? -6.081 -18.593 25.391 1.00 66.25 208 SER A N 1
ATOM 1534 C CA . SER A 1 208 ? -4.816 -17.926 25.057 1.00 66.25 208 SER A CA 1
ATOM 1535 C C . SER A 1 208 ? -4.083 -18.661 23.913 1.00 66.25 208 SER A C 1
ATOM 1537 O O . SER A 1 208 ? -4.166 -19.881 23.820 1.00 66.25 208 SER A O 1
ATOM 1539 N N . GLY A 1 209 ? -3.390 -17.960 22.996 1.00 64.69 209 GLY A N 1
ATOM 1540 C CA . GLY A 1 209 ? -2.641 -18.574 21.862 1.00 64.69 209 GLY A CA 1
ATOM 1541 C C . GLY A 1 209 ? -3.121 -18.175 20.446 1.00 64.69 209 GLY A C 1
ATOM 1542 O O . GLY A 1 209 ? -3.939 -17.255 20.338 1.00 64.69 209 GLY A O 1
ATOM 1543 N N . PRO A 1 210 ? -2.651 -18.828 19.365 1.00 66.94 210 PRO A N 1
ATOM 1544 C CA . PRO A 1 210 ? -3.016 -18.479 17.987 1.00 66.94 210 PRO A CA 1
ATOM 1545 C C . PRO A 1 210 ? -4.423 -18.985 17.566 1.00 66.94 210 PRO A C 1
ATOM 1547 O O . PRO A 1 210 ? -4.830 -20.074 17.967 1.00 66.94 210 PRO A O 1
ATOM 1550 N N . PRO A 1 211 ? -5.180 -18.249 16.719 1.00 66.81 211 PRO A N 1
ATOM 1551 C CA . PRO A 1 211 ? -6.578 -18.574 16.363 1.00 66.81 211 PRO A CA 1
ATOM 1552 C C . PRO A 1 211 ? -6.767 -19.860 15.544 1.00 66.81 211 PRO A C 1
ATOM 1554 O O . PRO A 1 211 ? -7.842 -20.458 15.557 1.00 66.81 211 PRO A O 1
ATOM 1557 N N . ALA A 1 212 ? -5.733 -20.272 14.805 1.00 72.69 212 ALA A N 1
ATOM 1558 C CA . ALA A 1 212 ? -5.749 -21.458 13.947 1.00 72.69 212 ALA A CA 1
ATOM 1559 C C . ALA A 1 212 ? -5.461 -22.767 14.708 1.00 72.69 212 ALA A C 1
ATOM 1561 O O . ALA A 1 212 ? -5.513 -23.845 14.113 1.00 72.69 212 ALA A O 1
ATOM 1562 N N . GLU A 1 213 ? -5.171 -22.690 16.009 1.00 79.44 213 GLU A N 1
ATOM 1563 C CA . GLU A 1 213 ? -4.863 -23.851 16.838 1.00 79.44 213 GLU A CA 1
ATOM 1564 C C . GLU A 1 213 ? -6.040 -24.222 17.754 1.00 79.44 213 GLU A C 1
ATOM 1566 O O . GLU A 1 213 ? -6.701 -23.346 18.325 1.00 79.44 213 GLU A O 1
ATOM 1571 N N . PRO A 1 214 ? -6.336 -25.525 17.917 1.00 82.56 214 PRO A N 1
ATOM 1572 C CA . PRO A 1 214 ? -7.328 -25.970 18.883 1.00 82.56 214 PRO A CA 1
ATOM 1573 C C . PRO A 1 214 ? -6.911 -25.618 20.312 1.00 82.56 214 PRO A C 1
ATOM 1575 O O . PRO A 1 214 ? -5.833 -25.997 20.759 1.00 82.56 214 PRO A O 1
ATOM 1578 N N . VAL A 1 215 ? -7.808 -24.968 21.051 1.00 85.44 215 VAL A N 1
ATOM 1579 C CA . VAL A 1 215 ? -7.630 -24.672 22.485 1.00 85.44 215 VAL A CA 1
ATOM 1580 C C . VAL A 1 215 ? -7.983 -25.876 23.364 1.00 85.44 215 VAL A C 1
ATOM 1582 O O . VAL A 1 215 ? -7.523 -25.993 24.493 1.00 85.44 215 VAL A O 1
ATOM 1585 N N . ALA A 1 216 ? -8.794 -26.797 22.836 1.00 84.56 216 ALA A N 1
ATOM 1586 C CA . ALA A 1 216 ? -9.098 -28.098 23.428 1.00 84.56 216 ALA A CA 1
ATOM 1587 C C . ALA A 1 216 ? -9.505 -29.091 22.317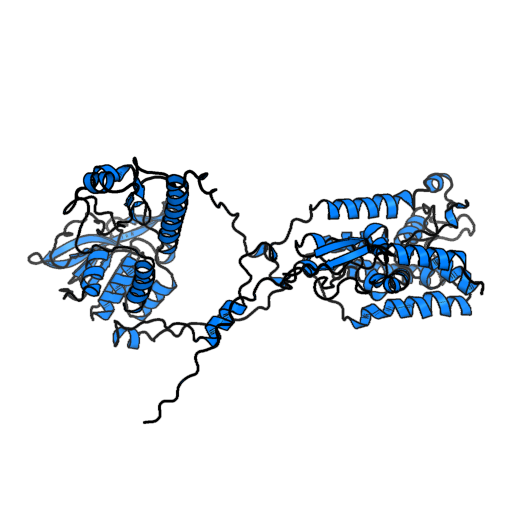 1.00 84.56 216 ALA A C 1
ATOM 1589 O O . ALA A 1 216 ? -9.741 -28.677 21.176 1.00 84.56 216 ALA A O 1
ATOM 1590 N N . PRO A 1 217 ? -9.642 -30.407 22.591 1.00 84.50 217 PRO A N 1
ATOM 1591 C CA . PRO A 1 217 ? -10.087 -31.365 21.580 1.00 84.50 217 PRO A CA 1
ATOM 1592 C C . PRO A 1 217 ? -11.403 -30.932 20.920 1.00 84.50 217 PRO A C 1
ATOM 1594 O O . PRO A 1 217 ? -12.390 -30.669 21.611 1.00 84.50 217 PRO A O 1
ATOM 1597 N N . LYS A 1 218 ? -11.401 -30.865 19.582 1.00 87.94 218 LYS A N 1
ATOM 1598 C CA . LYS A 1 218 ? -12.487 -30.351 18.725 1.00 87.94 218 LYS A CA 1
ATOM 1599 C C . LYS A 1 218 ? -12.840 -28.860 18.880 1.00 87.94 218 LYS A C 1
ATOM 1601 O O . LYS A 1 218 ? -13.682 -28.399 18.118 1.00 87.94 218 LYS A O 1
ATOM 1606 N N . LEU A 1 219 ? -12.200 -28.104 19.772 1.00 90.50 219 LEU A N 1
ATOM 1607 C CA . LEU A 1 219 ? -12.573 -26.729 20.116 1.00 90.50 219 LEU A CA 1
ATOM 1608 C C . LEU A 1 219 ? -11.526 -25.718 19.636 1.00 90.50 219 LEU A C 1
ATOM 1610 O O . LEU A 1 219 ? -10.355 -25.822 19.994 1.00 90.50 219 LEU A O 1
ATOM 1614 N N . LEU A 1 220 ? -11.958 -24.727 18.861 1.00 92.12 220 LEU A N 1
ATOM 1615 C CA . LEU A 1 220 ? -11.192 -23.524 18.526 1.00 92.12 220 LEU A CA 1
ATOM 1616 C C . LEU A 1 220 ? -11.881 -22.307 19.151 1.00 92.12 220 LEU A C 1
ATOM 1618 O O . LEU A 1 220 ? -13.048 -22.389 19.527 1.00 92.12 220 LEU A O 1
ATOM 1622 N N . ALA A 1 221 ? -11.181 -21.180 19.246 1.00 92.06 221 ALA A N 1
ATOM 1623 C CA . ALA A 1 221 ? -11.740 -19.933 19.765 1.00 92.06 221 ALA A CA 1
ATOM 1624 C C . ALA A 1 221 ? -11.196 -18.732 18.989 1.00 92.06 221 ALA A C 1
ATOM 1626 O O . ALA A 1 221 ? -10.042 -18.776 18.556 1.00 92.06 221 ALA A O 1
ATOM 1627 N N . GLY A 1 222 ? -11.995 -17.674 18.847 1.00 92.31 222 GLY A N 1
ATOM 1628 C CA . GLY A 1 222 ? -11.620 -16.439 18.155 1.00 92.31 222 GLY A CA 1
ATOM 1629 C C . GLY A 1 222 ? -12.574 -15.276 18.449 1.00 92.31 222 GLY A C 1
ATOM 1630 O O . GLY A 1 222 ? -13.641 -15.466 19.029 1.00 92.31 222 GLY A O 1
ATOM 1631 N N . GLY A 1 223 ? -12.173 -14.069 18.058 1.00 92.38 223 GLY A N 1
ATOM 1632 C CA . GLY A 1 223 ? -12.819 -12.815 18.448 1.00 92.38 223 GLY A CA 1
ATOM 1633 C C . GLY A 1 223 ? -12.413 -12.369 19.855 1.00 92.38 223 GLY A C 1
ATOM 1634 O O . GLY A 1 223 ? -11.400 -12.824 20.393 1.00 92.38 223 GLY A O 1
ATOM 1635 N N . ASP A 1 224 ? -13.238 -11.524 20.478 1.00 92.12 224 ASP A N 1
ATOM 1636 C CA . ASP A 1 224 ? -12.903 -10.866 21.752 1.00 92.12 224 ASP A CA 1
ATOM 1637 C C . ASP A 1 224 ? -12.685 -11.829 22.931 1.00 92.12 224 ASP A C 1
ATOM 1639 O O . ASP A 1 224 ? -12.076 -11.461 23.934 1.00 92.12 224 ASP A O 1
ATOM 1643 N N . VAL A 1 225 ? -13.102 -13.096 22.805 1.00 91.19 225 VAL A N 1
ATOM 1644 C CA . VAL A 1 225 ? -12.821 -14.147 23.801 1.00 91.19 225 VAL A CA 1
ATOM 1645 C C . VAL A 1 225 ? -11.318 -14.429 23.970 1.00 91.19 225 VAL A C 1
ATOM 1647 O O . VAL A 1 225 ? -10.900 -14.966 24.997 1.00 91.19 225 VAL A O 1
ATOM 1650 N N . ARG A 1 226 ? -10.497 -14.078 22.968 1.00 87.12 226 ARG A N 1
ATOM 1651 C CA . ARG A 1 226 ? -9.027 -14.179 23.018 1.00 87.12 226 ARG A CA 1
ATOM 1652 C C . ARG A 1 226 ? -8.341 -12.871 23.422 1.00 87.12 226 ARG A C 1
ATOM 1654 O O . ARG A 1 226 ? -7.123 -12.850 23.577 1.00 87.12 226 ARG A O 1
ATOM 1661 N N . GLY A 1 227 ? -9.101 -11.790 23.563 1.00 87.56 227 GLY A N 1
ATOM 1662 C CA . GLY A 1 227 ? -8.599 -10.440 23.780 1.00 87.56 227 GLY A CA 1
ATOM 1663 C C . GLY A 1 227 ? -9.391 -9.432 22.957 1.00 87.56 227 GLY A C 1
ATOM 1664 O O . GLY A 1 227 ? -9.692 -9.689 21.795 1.00 87.56 227 GLY A O 1
ATOM 1665 N N . LEU A 1 228 ? -9.716 -8.298 23.577 1.00 87.50 228 LEU A N 1
ATOM 1666 C CA . LEU A 1 228 ? -10.489 -7.228 22.948 1.00 87.50 228 LEU A CA 1
ATOM 1667 C C . LEU A 1 228 ? -9.745 -6.678 21.731 1.00 87.50 228 LEU A C 1
ATOM 1669 O O . LEU A 1 228 ? -8.564 -6.335 21.840 1.00 87.50 228 LEU A O 1
ATOM 1673 N N . GLY A 1 229 ? -10.448 -6.560 20.610 1.00 87.38 229 GLY A N 1
ATOM 1674 C CA . GLY A 1 229 ? -9.858 -6.114 19.355 1.00 87.38 229 GLY A CA 1
ATOM 1675 C C . GLY A 1 229 ? -10.819 -5.332 18.472 1.00 87.38 229 GLY A C 1
ATOM 1676 O O . GLY A 1 229 ? -11.877 -4.865 18.894 1.00 87.38 229 GLY A O 1
ATOM 1677 N N . LEU A 1 230 ? -10.425 -5.171 17.212 1.00 89.62 230 LEU A N 1
ATOM 1678 C CA . LEU A 1 230 ? -11.293 -4.604 16.180 1.00 89.62 230 LEU A CA 1
ATOM 1679 C C . LEU A 1 230 ? -12.144 -5.701 15.531 1.00 89.62 230 LEU A C 1
ATOM 1681 O O . LEU A 1 230 ? -11.725 -6.853 15.422 1.00 89.62 230 LEU A O 1
ATOM 1685 N N . VAL A 1 231 ? -13.290 -5.320 14.961 1.00 91.06 231 VAL A N 1
ATOM 1686 C CA . VAL A 1 231 ? -14.131 -6.233 14.160 1.00 91.06 231 VAL A CA 1
ATOM 1687 C C . VAL A 1 231 ? -13.317 -6.921 13.053 1.00 91.06 231 VAL A C 1
ATOM 1689 O O . VAL A 1 231 ? -13.475 -8.115 12.812 1.00 91.06 231 VAL A O 1
ATOM 1692 N N . ALA A 1 232 ? -12.380 -6.202 12.423 1.00 90.75 232 ALA A N 1
ATOM 1693 C CA . ALA A 1 232 ? -11.490 -6.757 11.402 1.00 90.75 232 ALA A CA 1
ATOM 1694 C C . ALA A 1 232 ? -10.589 -7.889 11.932 1.00 90.75 232 ALA A C 1
ATOM 1696 O O . ALA A 1 232 ? -10.337 -8.863 11.220 1.00 90.75 232 ALA A O 1
ATOM 1697 N N . GLU A 1 233 ? -10.130 -7.791 13.181 1.00 89.31 233 GLU A N 1
ATOM 1698 C CA . GLU A 1 233 ? -9.339 -8.840 13.823 1.00 89.31 233 GLU A CA 1
ATOM 1699 C C . GLU A 1 233 ? -10.215 -10.059 14.118 1.00 89.31 233 GLU A C 1
ATOM 1701 O O . GLU A 1 233 ? -9.830 -11.176 13.776 1.00 89.31 233 GLU A O 1
ATOM 1706 N N . ALA A 1 234 ? -11.426 -9.865 14.648 1.00 92.25 234 ALA A N 1
ATOM 1707 C CA . ALA A 1 234 ? -12.376 -10.956 14.873 1.00 92.25 234 ALA A CA 1
ATOM 1708 C C . ALA A 1 234 ? -12.720 -11.708 13.571 1.00 92.25 234 ALA A C 1
ATOM 1710 O O . ALA A 1 234 ? -12.711 -12.942 13.545 1.00 92.25 234 ALA A O 1
ATOM 1711 N N . LEU A 1 235 ? -12.933 -10.981 12.466 1.00 93.00 235 LEU A N 1
ATOM 1712 C CA . LEU A 1 235 ? -13.157 -11.561 11.136 1.00 93.00 235 LEU A CA 1
ATOM 1713 C C . LEU A 1 235 ? -11.943 -12.357 10.634 1.00 93.00 235 LEU A C 1
ATOM 1715 O O . LEU A 1 235 ? -12.106 -13.457 10.098 1.00 93.00 235 LEU A O 1
ATOM 1719 N N . LEU A 1 236 ? -10.724 -11.839 10.822 1.00 89.75 236 LEU A N 1
ATOM 1720 C CA . LEU A 1 236 ? -9.491 -12.549 10.469 1.00 89.75 236 LEU A CA 1
ATOM 1721 C C . LEU A 1 236 ? -9.367 -13.862 11.250 1.00 89.75 236 LEU A C 1
ATOM 1723 O O . LEU A 1 236 ? -9.104 -14.907 10.652 1.00 89.75 236 LEU A O 1
ATOM 1727 N N . GLN A 1 237 ? -9.592 -13.818 12.563 1.00 91.06 237 GLN A N 1
ATOM 1728 C CA . GLN A 1 237 ? -9.528 -14.995 13.428 1.00 91.06 237 GLN A CA 1
ATOM 1729 C C . GLN A 1 237 ? -10.587 -16.037 13.040 1.00 91.06 237 GLN A C 1
ATOM 1731 O O . GLN A 1 237 ? -10.269 -17.222 12.929 1.00 91.06 237 GLN A O 1
ATOM 1736 N N . GLY A 1 238 ? -11.820 -15.606 12.751 1.00 92.62 238 GLY A N 1
ATOM 1737 C CA . GLY A 1 238 ? -12.885 -16.481 12.254 1.00 92.62 238 GLY A CA 1
ATOM 1738 C C . GLY A 1 238 ? -12.531 -17.137 10.917 1.00 92.62 238 GLY A C 1
ATOM 1739 O O . GLY A 1 238 ? -12.701 -18.345 10.750 1.00 92.62 238 GLY A O 1
ATOM 1740 N N . ARG A 1 239 ? -11.950 -16.376 9.980 1.00 92.00 239 ARG A N 1
ATOM 1741 C CA . ARG A 1 239 ? -11.478 -16.911 8.696 1.00 92.00 239 ARG A CA 1
ATOM 1742 C C . ARG A 1 239 ? -10.363 -17.941 8.870 1.00 92.00 239 ARG A C 1
ATOM 1744 O O . ARG A 1 239 ? -10.415 -18.995 8.242 1.00 92.00 239 ARG A O 1
ATOM 1751 N N . GLN A 1 240 ? -9.363 -17.650 9.700 1.00 90.12 240 GLN A N 1
ATOM 1752 C CA . GLN A 1 240 ? -8.262 -18.577 9.984 1.00 90.12 240 GLN A CA 1
ATOM 1753 C C . GLN A 1 240 ? -8.778 -19.880 10.603 1.00 90.12 240 GLN A C 1
ATOM 1755 O O . GLN A 1 240 ? -8.390 -20.964 10.164 1.00 90.12 240 GLN A O 1
ATOM 1760 N N . ALA A 1 241 ? -9.700 -19.782 11.565 1.00 91.12 241 ALA A N 1
ATOM 1761 C CA . ALA A 1 241 ? -10.339 -20.942 12.171 1.00 91.12 241 ALA A CA 1
ATOM 1762 C C . ALA A 1 241 ? -11.138 -21.758 11.142 1.00 91.12 241 ALA A C 1
ATOM 1764 O O . ALA A 1 241 ? -11.033 -22.983 11.127 1.00 91.12 241 ALA A O 1
ATOM 1765 N N . ALA A 1 242 ? -11.882 -21.106 10.242 1.00 92.38 242 ALA A N 1
ATOM 1766 C CA . ALA A 1 242 ? -12.627 -21.778 9.178 1.00 92.38 242 ALA A CA 1
ATOM 1767 C C . ALA A 1 242 ? -11.706 -22.512 8.183 1.00 92.38 242 ALA A C 1
ATOM 1769 O O . ALA A 1 242 ? -11.956 -23.676 7.865 1.00 92.38 242 ALA A O 1
ATOM 1770 N N . GLU A 1 243 ? -10.621 -21.873 7.725 1.00 92.19 243 GLU A N 1
ATOM 1771 C CA . GLU A 1 243 ? -9.627 -22.488 6.829 1.00 92.19 243 GLU A CA 1
ATOM 1772 C C . GLU A 1 243 ? -8.945 -23.700 7.511 1.00 92.19 243 GLU A C 1
ATOM 1774 O O . GLU A 1 243 ? -8.823 -24.769 6.905 1.00 92.19 243 GLU A O 1
ATOM 1779 N N . ALA A 1 244 ? -8.575 -23.580 8.792 1.00 90.38 244 ALA A N 1
ATOM 1780 C CA . ALA A 1 244 ? -7.970 -24.664 9.570 1.00 90.38 244 ALA A CA 1
ATOM 1781 C C . ALA A 1 244 ? -8.942 -25.832 9.823 1.00 90.38 244 ALA A C 1
ATOM 1783 O O . ALA A 1 244 ? -8.580 -27.001 9.660 1.00 90.38 244 ALA A O 1
ATOM 1784 N N . LEU A 1 245 ? -10.196 -25.531 10.178 1.00 91.62 245 LEU A N 1
ATOM 1785 C CA . LEU A 1 245 ? -11.248 -26.530 10.364 1.00 91.62 245 LEU A CA 1
ATOM 1786 C C . LEU A 1 245 ? -11.553 -27.277 9.071 1.00 91.62 245 LEU A C 1
ATOM 1788 O O . LEU A 1 245 ? -11.650 -28.504 9.089 1.00 91.62 245 LEU A O 1
ATOM 1792 N N . HIS A 1 246 ? -11.650 -26.561 7.951 1.00 92.81 246 HIS A N 1
ATOM 1793 C CA . HIS A 1 246 ? -11.832 -27.167 6.640 1.00 92.81 246 HIS A CA 1
ATOM 1794 C C . HIS A 1 246 ? -10.696 -28.140 6.316 1.00 92.81 246 HIS A C 1
ATOM 1796 O O . HIS A 1 246 ? -10.961 -29.287 5.951 1.00 92.81 246 HIS A O 1
ATOM 1802 N N . ALA A 1 247 ? -9.439 -27.719 6.498 1.00 91.81 247 ALA A N 1
ATOM 1803 C CA . ALA A 1 247 ? -8.289 -28.579 6.250 1.00 91.81 247 ALA A CA 1
ATOM 1804 C C . ALA A 1 247 ? -8.333 -29.849 7.114 1.00 91.81 247 ALA A C 1
ATOM 1806 O O . ALA A 1 247 ? -8.212 -30.959 6.591 1.00 91.81 247 ALA A O 1
ATOM 1807 N N . ARG A 1 248 ? -8.620 -29.697 8.414 1.00 89.62 248 ARG A N 1
ATOM 1808 C CA . ARG A 1 248 ? -8.734 -30.812 9.364 1.00 89.62 248 ARG A CA 1
ATOM 1809 C C . ARG A 1 248 ? -9.835 -31.800 8.979 1.00 89.62 248 ARG A C 1
ATOM 1811 O O . ARG A 1 248 ? -9.581 -32.998 8.933 1.00 89.62 248 ARG A O 1
ATOM 1818 N N . LEU A 1 249 ? -11.042 -31.313 8.687 1.00 90.75 249 LEU A N 1
ATOM 1819 C CA . LEU A 1 249 ? -12.196 -32.155 8.339 1.00 90.75 249 LEU A CA 1
ATOM 1820 C C . LEU A 1 249 ? -12.026 -32.861 6.986 1.00 90.75 249 LEU A C 1
ATOM 1822 O O . LEU A 1 249 ? -12.637 -33.900 6.750 1.00 90.75 249 LEU A O 1
ATOM 1826 N N . ARG A 1 250 ? -11.197 -32.314 6.090 1.00 94.19 250 ARG A N 1
ATOM 1827 C CA . ARG A 1 250 ? -10.930 -32.875 4.756 1.00 94.19 250 ARG A CA 1
ATOM 1828 C C . ARG A 1 250 ? -9.648 -33.708 4.680 1.00 94.19 250 ARG A C 1
ATOM 1830 O O . ARG A 1 250 ? -9.379 -34.267 3.621 1.00 94.19 250 ARG A O 1
ATOM 1837 N N . GLY A 1 251 ? -8.862 -33.783 5.756 1.00 92.56 251 GLY A N 1
ATOM 1838 C CA . GLY A 1 251 ? -7.553 -34.446 5.751 1.00 92.56 251 GLY A CA 1
ATOM 1839 C C . GLY A 1 251 ? -6.521 -33.753 4.851 1.00 92.56 251 GLY A C 1
ATOM 1840 O O . GLY A 1 251 ? -5.646 -34.410 4.293 1.00 92.56 251 GLY A O 1
ATOM 1841 N N . LEU A 1 252 ? -6.650 -32.439 4.664 1.00 93.06 252 LEU A N 1
ATOM 1842 C CA . LEU A 1 252 ? -5.716 -31.613 3.900 1.00 93.06 252 LEU A CA 1
ATOM 1843 C C . LEU A 1 252 ? -4.598 -31.087 4.813 1.00 93.06 252 LEU A C 1
ATOM 1845 O O . LEU A 1 252 ? -4.790 -31.008 6.031 1.00 93.06 252 LEU A O 1
ATOM 1849 N N . PRO A 1 253 ? -3.436 -30.697 4.254 1.00 88.44 253 PRO A N 1
ATOM 1850 C CA . PRO A 1 253 ? -2.421 -29.996 5.031 1.00 88.44 253 PRO A CA 1
ATOM 1851 C C . PRO A 1 253 ? -2.997 -28.703 5.634 1.00 88.44 253 PRO A C 1
ATOM 1853 O O . PRO A 1 253 ? -3.861 -28.074 5.010 1.00 88.44 253 PRO A O 1
ATOM 1856 N N . PRO A 1 254 ? -2.535 -28.298 6.832 1.00 82.62 254 PRO A N 1
ATOM 1857 C CA . PRO A 1 254 ? -2.978 -27.056 7.450 1.00 82.62 254 PRO A CA 1
ATOM 1858 C C . PRO A 1 254 ? -2.653 -25.863 6.538 1.00 82.62 254 PRO A C 1
ATOM 1860 O O . PRO A 1 254 ? -1.634 -25.892 5.839 1.00 82.62 254 PRO A O 1
ATOM 1863 N N . PRO A 1 255 ? -3.501 -24.820 6.521 1.00 81.44 255 PRO A N 1
ATOM 1864 C CA . PRO A 1 255 ? -3.219 -23.625 5.741 1.00 81.44 255 PRO A CA 1
ATOM 1865 C C . PRO A 1 255 ? -1.917 -22.988 6.233 1.00 81.44 255 PRO A C 1
ATOM 1867 O O . PRO A 1 255 ? -1.713 -22.822 7.436 1.00 81.44 255 PRO A O 1
ATOM 1870 N N . GLU A 1 256 ? -1.035 -22.624 5.303 1.00 76.06 256 GLU A N 1
ATOM 1871 C CA . GLU A 1 256 ? 0.162 -21.860 5.643 1.00 76.06 256 GLU A CA 1
ATOM 1872 C C . GLU A 1 256 ? -0.241 -20.508 6.239 1.00 76.06 256 GLU A C 1
ATOM 1874 O O . GLU A 1 256 ? -1.116 -19.809 5.710 1.00 76.06 256 GLU A O 1
ATOM 1879 N N . ALA A 1 257 ? 0.412 -20.131 7.339 1.00 66.44 257 ALA A N 1
ATOM 1880 C CA . ALA A 1 257 ? 0.251 -18.810 7.919 1.00 66.44 257 ALA A CA 1
ATOM 1881 C C . ALA A 1 257 ? 0.649 -17.763 6.871 1.00 66.44 257 ALA A C 1
ATOM 1883 O O . ALA A 1 257 ? 1.788 -17.722 6.405 1.00 66.44 257 ALA A O 1
ATOM 1884 N N . ARG A 1 258 ? -0.306 -16.914 6.477 1.00 66.38 258 ARG A N 1
ATOM 1885 C CA . ARG A 1 258 ? -0.056 -15.799 5.557 1.00 66.38 258 ARG A CA 1
ATOM 1886 C C . ARG A 1 258 ? 0.624 -14.656 6.313 1.00 66.38 258 ARG A C 1
ATOM 1888 O O . ARG A 1 258 ? 0.023 -13.605 6.513 1.00 66.38 258 ARG A O 1
ATOM 1895 N N . GLU A 1 259 ? 1.864 -14.856 6.741 1.00 60.78 259 GLU A N 1
ATOM 1896 C CA . GLU A 1 259 ? 2.719 -13.768 7.222 1.00 60.78 259 GLU A CA 1
ATOM 1897 C C . GLU A 1 259 ? 3.273 -13.014 6.009 1.00 60.78 259 GLU A C 1
ATOM 1899 O O . GLU A 1 259 ? 4.369 -13.265 5.512 1.00 60.78 259 GLU A O 1
ATOM 1904 N N . GLY A 1 260 ? 2.451 -12.122 5.457 1.00 61.72 260 GLY A N 1
ATOM 1905 C CA . GLY A 1 260 ? 2.915 -11.175 4.452 1.00 61.72 260 GLY A CA 1
ATOM 1906 C C . GLY A 1 260 ? 3.768 -10.094 5.108 1.00 61.72 260 GLY A C 1
ATOM 1907 O O . GLY A 1 260 ? 3.382 -9.533 6.131 1.00 61.72 260 GLY A O 1
ATOM 1908 N N . GLU A 1 261 ? 4.908 -9.765 4.506 1.00 66.12 261 GLU A N 1
ATOM 1909 C CA . GLU A 1 261 ? 5.663 -8.576 4.899 1.00 66.12 261 GLU A CA 1
ATOM 1910 C C . GLU A 1 261 ? 4.797 -7.327 4.663 1.00 66.12 261 GLU A C 1
ATOM 1912 O O . GLU A 1 261 ? 4.237 -7.148 3.577 1.00 66.12 261 GLU A O 1
ATOM 1917 N N . THR A 1 262 ? 4.693 -6.446 5.660 1.00 70.75 262 THR A N 1
ATOM 1918 C CA . THR A 1 262 ? 3.974 -5.179 5.506 1.00 70.75 262 THR A CA 1
ATOM 1919 C C . THR A 1 262 ? 4.608 -4.355 4.386 1.00 70.75 262 THR A C 1
ATOM 1921 O O . THR A 1 262 ? 5.769 -3.945 4.461 1.00 70.75 262 THR A O 1
ATOM 1924 N N . VAL A 1 263 ? 3.837 -4.088 3.332 1.00 71.44 263 VAL A N 1
ATOM 1925 C CA . VAL A 1 263 ? 4.282 -3.248 2.217 1.00 71.44 263 VAL A CA 1
ATOM 1926 C C . VAL A 1 263 ? 3.986 -1.793 2.550 1.00 71.44 263 VAL A C 1
ATOM 1928 O O . VAL A 1 263 ? 2.846 -1.340 2.481 1.00 71.44 263 VAL A O 1
ATOM 1931 N N . SER A 1 264 ? 5.026 -1.050 2.907 1.00 72.75 264 SER A N 1
ATOM 1932 C CA . SER A 1 264 ? 4.934 0.381 3.175 1.00 72.75 264 SER A CA 1
ATOM 1933 C C . SER A 1 264 ? 4.860 1.213 1.879 1.00 72.75 264 SER A C 1
ATOM 1935 O O . SER A 1 264 ? 5.353 0.780 0.829 1.00 72.75 264 SER A O 1
ATOM 1937 N N . PRO A 1 265 ? 4.282 2.432 1.915 1.00 72.69 265 PRO A N 1
ATOM 1938 C CA . PRO A 1 265 ? 4.127 3.285 0.731 1.00 72.69 265 PRO A CA 1
ATOM 1939 C C . PRO A 1 265 ? 5.425 3.577 -0.039 1.00 72.69 265 PRO A C 1
ATOM 1941 O O . PRO A 1 265 ? 5.409 3.704 -1.262 1.00 72.69 265 PRO A O 1
ATOM 1944 N N . ASP A 1 266 ? 6.574 3.645 0.636 1.00 72.25 266 ASP A N 1
ATOM 1945 C CA . ASP A 1 266 ? 7.883 3.871 0.009 1.00 72.25 266 ASP A CA 1
ATOM 1946 C C . ASP A 1 266 ? 8.324 2.711 -0.897 1.00 72.25 266 ASP A C 1
ATOM 1948 O O . ASP A 1 266 ? 9.049 2.929 -1.880 1.00 72.25 266 ASP A O 1
ATOM 1952 N N . ARG A 1 267 ? 7.823 1.500 -0.628 1.00 69.50 267 ARG A N 1
ATOM 1953 C CA . ARG A 1 267 ? 8.039 0.308 -1.452 1.00 69.50 267 ARG A CA 1
ATOM 1954 C C . ARG A 1 267 ? 7.106 0.243 -2.653 1.00 69.50 267 ARG A C 1
ATOM 1956 O O . ARG A 1 267 ? 7.323 -0.607 -3.509 1.00 69.50 267 ARG A O 1
ATOM 1963 N N . LEU A 1 268 ? 6.133 1.146 -2.769 1.00 71.81 268 LEU A N 1
ATOM 1964 C CA . LEU A 1 268 ? 5.216 1.213 -3.901 1.00 71.81 268 LEU A CA 1
ATOM 1965 C C . LEU A 1 268 ? 5.712 2.188 -4.987 1.00 71.81 268 LEU A C 1
ATOM 1967 O O . LEU A 1 268 ? 6.360 3.202 -4.710 1.00 71.81 268 LEU A O 1
ATOM 1971 N N . HIS A 1 269 ? 5.401 1.890 -6.250 1.00 65.31 269 HIS A N 1
ATOM 1972 C CA . HIS A 1 269 ? 5.626 2.754 -7.420 1.00 65.31 269 HIS A CA 1
ATOM 19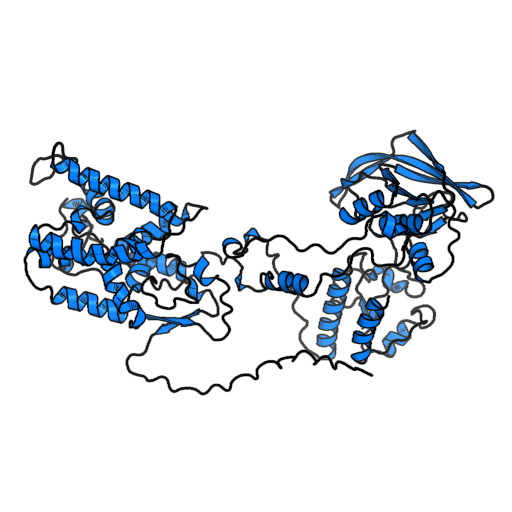73 C C . HIS A 1 269 ? 4.573 3.875 -7.535 1.00 65.31 269 HIS A C 1
ATOM 1975 O O . HIS A 1 269 ? 3.917 4.043 -8.569 1.00 65.31 269 HIS A O 1
ATOM 1981 N N . LEU A 1 270 ? 4.411 4.663 -6.468 1.00 71.25 270 LEU A N 1
ATOM 1982 C CA . LEU A 1 270 ? 3.407 5.732 -6.391 1.00 71.25 270 LEU A CA 1
ATOM 1983 C C . LEU A 1 270 ? 3.649 6.864 -7.399 1.00 71.25 270 LEU A C 1
ATOM 1985 O O . LEU A 1 270 ? 2.713 7.564 -7.758 1.00 71.25 270 LEU A O 1
ATOM 1989 N N . GLU A 1 271 ? 4.864 7.004 -7.942 1.00 66.25 271 GLU A N 1
ATOM 1990 C CA . GLU A 1 271 ? 5.183 7.996 -8.981 1.00 66.25 271 GLU A CA 1
ATOM 1991 C C . GLU A 1 271 ? 4.394 7.827 -10.296 1.00 66.25 271 GLU A C 1
ATOM 1993 O O . GLU A 1 271 ? 4.435 8.698 -11.170 1.00 66.25 271 GLU A O 1
ATOM 1998 N N . THR A 1 272 ? 3.724 6.687 -10.469 1.00 60.69 272 THR A N 1
ATOM 1999 C CA . THR A 1 272 ? 2.869 6.402 -11.630 1.00 60.69 272 THR A CA 1
ATOM 2000 C C . THR A 1 272 ? 1.381 6.596 -11.354 1.00 60.69 272 THR A C 1
ATOM 2002 O O . THR A 1 272 ? 0.602 6.595 -12.304 1.00 60.69 272 THR A O 1
ATOM 2005 N N . VAL A 1 273 ? 0.998 6.803 -10.092 1.00 70.00 273 VAL A N 1
ATOM 2006 C CA . VAL A 1 273 ? -0.391 6.964 -9.657 1.00 70.00 273 VAL A CA 1
ATOM 2007 C C . VAL A 1 273 ? -0.735 8.453 -9.625 1.00 70.00 273 VAL A C 1
ATOM 2009 O O . VAL A 1 273 ? 0.048 9.272 -9.146 1.00 70.00 273 VAL A O 1
ATOM 2012 N N . ALA A 1 274 ? -1.895 8.822 -10.167 1.00 71.38 274 ALA A N 1
ATOM 2013 C CA . ALA A 1 274 ? -2.365 10.201 -10.119 1.00 71.38 274 ALA A CA 1
ATOM 2014 C C . ALA A 1 274 ? -2.816 10.559 -8.694 1.00 71.38 274 ALA A C 1
ATOM 2016 O O . ALA A 1 274 ? -3.674 9.888 -8.122 1.00 71.38 274 ALA A O 1
ATOM 2017 N N . CYS A 1 275 ? -2.260 11.632 -8.127 1.00 74.31 275 CYS A N 1
ATOM 2018 C CA . CYS A 1 275 ? -2.747 12.173 -6.860 1.00 74.31 275 CYS A CA 1
ATOM 2019 C C . CYS A 1 275 ? -4.140 12.784 -7.049 1.00 74.31 275 CYS A C 1
ATOM 2021 O O . CYS A 1 275 ? -4.365 13.542 -7.991 1.00 74.31 275 CYS A O 1
ATOM 2023 N N . CYS A 1 276 ? -5.051 12.491 -6.129 1.00 78.62 276 CYS A N 1
ATOM 2024 C CA . CYS A 1 276 ? -6.409 13.027 -6.106 1.00 78.62 276 CYS A CA 1
ATOM 2025 C C . CYS A 1 276 ? -6.917 13.099 -4.661 1.00 78.62 276 CYS A C 1
ATOM 2027 O O . CYS A 1 276 ? -6.434 12.376 -3.787 1.00 78.62 276 CYS A O 1
ATOM 2029 N N . SER A 1 277 ? -7.873 13.992 -4.408 1.00 85.50 277 SER A N 1
ATOM 2030 C CA . SER A 1 277 ? -8.539 14.119 -3.110 1.00 85.50 277 SER A CA 1
ATOM 2031 C C . SER A 1 277 ? -9.386 12.884 -2.814 1.00 85.50 277 SER A C 1
ATOM 2033 O O . SER A 1 277 ? -9.891 12.233 -3.727 1.00 85.50 277 SER A O 1
ATOM 2035 N N . ARG A 1 278 ? -9.505 12.533 -1.533 1.00 87.38 278 ARG A N 1
ATOM 2036 C CA . ARG A 1 278 ? -10.431 11.497 -1.065 1.00 87.38 278 ARG A CA 1
ATOM 2037 C C . ARG A 1 278 ? -11.858 12.044 -1.129 1.00 87.38 278 ARG A C 1
ATOM 2039 O O . ARG A 1 278 ? -12.056 13.206 -0.792 1.00 87.38 278 ARG A O 1
ATOM 2046 N N . ASN A 1 279 ? -12.815 11.228 -1.564 1.00 91.06 279 ASN A N 1
ATOM 2047 C CA . ASN A 1 279 ? -14.227 11.556 -1.398 1.00 91.06 279 ASN A CA 1
ATOM 2048 C C . ASN A 1 279 ? -14.611 11.412 0.079 1.00 91.06 279 ASN A C 1
ATOM 2050 O O . ASN A 1 279 ? -14.206 10.452 0.741 1.00 91.06 279 ASN A O 1
ATOM 2054 N N . GLU A 1 280 ? -15.379 12.365 0.591 1.00 90.31 280 GLU A N 1
ATOM 2055 C CA . GLU A 1 280 ? -15.830 12.383 1.979 1.00 90.31 280 GLU A CA 1
ATOM 2056 C C . GLU A 1 280 ? -17.315 12.045 2.035 1.00 90.31 280 GLU A C 1
ATOM 2058 O O . GLU A 1 280 ? -18.124 12.582 1.277 1.00 90.31 280 GLU A O 1
ATOM 2063 N N . ALA A 1 281 ? -17.661 11.122 2.929 1.00 90.38 281 ALA A N 1
ATOM 2064 C CA . ALA A 1 281 ? -19.046 10.820 3.235 1.00 90.38 281 ALA A CA 1
ATOM 2065 C C . ALA A 1 281 ? -19.718 12.040 3.872 1.00 90.38 281 ALA A C 1
ATOM 2067 O O . ALA A 1 281 ? -19.099 12.756 4.663 1.00 90.38 281 ALA A O 1
ATOM 2068 N N . PHE A 1 282 ? -20.996 12.253 3.559 1.00 90.38 282 PHE A N 1
ATOM 2069 C CA . PHE A 1 282 ? -21.773 13.279 4.239 1.00 90.38 282 PHE A CA 1
ATOM 2070 C C . PHE A 1 282 ? -21.892 12.927 5.726 1.00 90.38 282 PHE A C 1
ATOM 2072 O O . PHE A 1 282 ? -22.345 11.837 6.084 1.00 90.38 282 PHE A O 1
ATOM 2079 N N . GLN A 1 283 ? -21.476 13.859 6.582 1.00 91.19 283 GLN A N 1
ATOM 2080 C CA . GLN A 1 283 ? -21.640 13.759 8.026 1.00 91.19 283 GLN A CA 1
ATOM 2081 C C . GLN A 1 283 ? -22.719 14.742 8.472 1.00 91.19 283 GLN A C 1
ATOM 2083 O O . GLN A 1 283 ? -22.638 15.940 8.184 1.00 91.19 283 GLN A O 1
ATOM 2088 N N . LYS A 1 284 ? -23.719 14.255 9.211 1.00 92.62 284 LYS A N 1
ATOM 2089 C CA . LYS A 1 284 ? -24.760 15.118 9.777 1.00 92.62 284 LYS A CA 1
ATOM 2090 C C . LYS A 1 284 ? -24.137 16.148 10.725 1.00 92.62 284 LYS A C 1
ATOM 2092 O O . LYS A 1 284 ? -23.226 15.786 11.476 1.00 92.62 284 LYS A O 1
ATOM 2097 N N . PRO A 1 285 ? -24.631 17.398 10.752 1.00 93.88 285 PRO A N 1
ATOM 2098 C CA . PRO A 1 285 ? -24.193 18.376 11.737 1.00 93.88 285 PRO A CA 1
ATOM 2099 C C . PRO A 1 285 ? -24.613 17.944 13.155 1.00 93.88 285 PRO A C 1
ATOM 2101 O O . PRO A 1 285 ? -25.600 17.216 13.301 1.00 93.88 285 PRO A O 1
ATOM 2104 N N . PRO A 1 286 ? -23.925 18.410 14.212 1.00 92.25 286 PRO A N 1
ATOM 2105 C CA . PRO A 1 286 ? -24.160 17.936 15.578 1.00 92.25 286 PRO A CA 1
ATOM 2106 C C . PRO A 1 286 ? -25.601 18.122 16.066 1.00 92.25 286 PRO A C 1
ATOM 2108 O O . PRO A 1 286 ? -26.145 17.238 16.719 1.00 92.25 286 PRO A O 1
ATOM 2111 N N . THR A 1 287 ? -26.260 19.222 15.689 1.00 93.25 287 THR A N 1
ATOM 2112 C CA . THR A 1 287 ? -27.670 19.477 16.031 1.00 93.25 287 THR A CA 1
ATOM 2113 C C . THR A 1 287 ? -28.600 18.404 15.468 1.00 93.25 287 THR A C 1
ATOM 2115 O O . THR A 1 287 ? -29.406 17.848 16.206 1.00 93.25 287 THR A O 1
ATOM 2118 N N . ALA A 1 288 ? -28.424 18.027 14.198 1.00 93.38 288 ALA A N 1
ATOM 2119 C CA . ALA A 1 288 ? -29.215 16.974 13.564 1.00 93.38 288 ALA A CA 1
ATOM 2120 C C . ALA A 1 288 ? -28.939 15.590 14.180 1.00 93.38 288 ALA A C 1
ATOM 2122 O O . ALA A 1 288 ? -29.853 14.776 14.291 1.00 93.38 288 ALA A O 1
ATOM 2123 N N . ARG A 1 289 ? -27.701 15.322 14.631 1.00 93.25 289 ARG A N 1
ATOM 2124 C CA . ARG A 1 289 ? -27.366 14.082 15.362 1.00 93.25 289 ARG A CA 1
ATOM 2125 C C . ARG A 1 289 ? -28.117 13.980 16.697 1.00 93.25 289 ARG A C 1
ATOM 2127 O O . ARG A 1 289 ? -28.402 12.870 17.129 1.00 93.25 289 ARG A O 1
ATOM 2134 N N . LEU A 1 290 ? 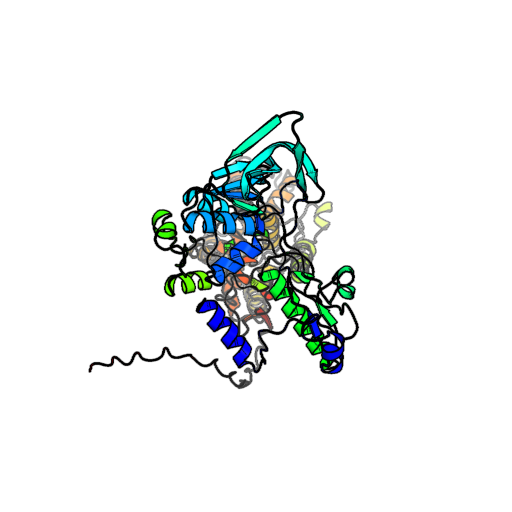-28.413 15.108 17.350 1.00 92.56 290 LEU A N 1
ATOM 2135 C CA . LEU A 1 290 ? -29.166 15.153 18.609 1.00 92.56 290 LEU A CA 1
ATOM 2136 C C . LEU A 1 290 ? -30.686 15.110 18.387 1.00 92.56 290 LEU A C 1
ATOM 2138 O O . LEU A 1 290 ? -31.387 14.475 19.169 1.00 92.56 290 LEU A O 1
ATOM 2142 N N . GLU A 1 291 ? -31.193 15.753 17.331 1.00 93.00 291 GLU A N 1
ATOM 2143 C CA . GLU A 1 291 ? -32.620 15.737 16.964 1.00 93.00 291 GLU A CA 1
ATOM 2144 C C . GLU A 1 291 ? -33.073 14.367 16.429 1.00 93.00 291 GLU A C 1
ATOM 2146 O O . GLU A 1 291 ? -34.182 13.918 16.720 1.00 93.00 291 GLU A O 1
ATOM 2151 N N . GLU A 1 292 ? -32.200 13.669 15.694 1.00 91.44 292 GLU A N 1
ATOM 2152 C CA . GLU A 1 292 ? -32.453 12.347 15.108 1.00 91.44 292 GLU A CA 1
ATOM 2153 C C . GLU A 1 292 ? -31.438 11.296 15.611 1.00 91.44 292 GLU A C 1
ATOM 2155 O O . GLU A 1 292 ? -30.669 10.734 14.820 1.00 91.44 292 GLU A O 1
ATOM 2160 N N . PRO A 1 293 ? -31.429 10.971 16.915 1.00 88.25 293 PRO A N 1
ATOM 2161 C CA . PRO A 1 293 ? -30.336 10.241 17.571 1.00 88.25 293 PRO A CA 1
ATOM 2162 C C . PRO A 1 293 ? -30.097 8.817 17.060 1.00 88.25 293 PRO A C 1
ATOM 2164 O O . PRO A 1 293 ? -28.995 8.279 17.214 1.00 88.25 293 PRO A O 1
ATOM 2167 N N . TRP A 1 294 ? -31.120 8.219 16.447 1.00 88.88 294 TRP A N 1
ATOM 2168 C CA . TRP A 1 294 ? -31.122 6.843 15.938 1.00 88.88 294 TRP A CA 1
ATOM 2169 C C . TRP A 1 294 ? -30.912 6.749 14.425 1.00 88.88 294 TRP A C 1
ATOM 2171 O O . TRP A 1 294 ? -30.922 5.650 13.870 1.00 88.88 294 TRP A O 1
ATOM 2181 N N . SER A 1 295 ? -30.762 7.891 13.757 1.00 88.44 295 SER A N 1
ATOM 2182 C CA . SER A 1 295 ? -30.421 7.946 12.340 1.00 88.44 295 SER A CA 1
ATOM 2183 C C . SER A 1 295 ? -28.912 7.772 12.137 1.00 88.44 295 SER A C 1
ATOM 2185 O O . SER A 1 295 ? -28.114 8.035 13.040 1.00 88.44 295 SER A O 1
ATOM 2187 N N . GLU A 1 296 ? -28.500 7.321 10.950 1.00 87.75 296 GLU A N 1
ATOM 2188 C CA . GLU A 1 296 ? -27.077 7.261 10.611 1.00 87.75 296 GLU A CA 1
ATOM 2189 C C . GLU A 1 296 ? -26.471 8.668 10.608 1.00 87.75 296 GLU A C 1
ATOM 2191 O O . GLU A 1 296 ? -26.960 9.580 9.941 1.00 87.75 296 GLU A O 1
ATOM 2196 N N . ALA A 1 297 ? -25.403 8.844 11.390 1.00 87.81 297 ALA A N 1
ATOM 2197 C CA . ALA A 1 297 ? -24.689 10.114 11.486 1.00 87.81 297 ALA A CA 1
ATOM 2198 C C . ALA A 1 297 ? -23.741 10.344 10.297 1.00 87.81 297 ALA A C 1
ATOM 2200 O O . ALA A 1 297 ? -23.435 11.494 9.982 1.00 87.81 297 ALA A O 1
ATOM 2201 N N . VAL A 1 298 ? -23.287 9.261 9.661 1.00 89.06 298 VAL A N 1
ATOM 2202 C CA . VAL A 1 298 ? -22.399 9.259 8.495 1.00 89.06 298 VAL A CA 1
ATOM 2203 C C . VAL A 1 298 ? -23.048 8.404 7.417 1.00 89.06 298 VAL A C 1
ATOM 2205 O O . VAL A 1 298 ? -23.309 7.225 7.646 1.00 89.06 298 VAL A O 1
ATOM 2208 N N . GLU A 1 299 ? -23.324 9.000 6.263 1.00 88.00 299 GLU A N 1
ATOM 2209 C CA . GLU A 1 299 ? -23.973 8.312 5.144 1.00 88.00 299 GLU A CA 1
ATOM 2210 C C . GLU A 1 299 ? -22.962 7.555 4.270 1.00 88.00 299 GLU A C 1
ATOM 2212 O O . GLU A 1 299 ? -21.759 7.822 4.274 1.00 88.00 299 GLU A O 1
ATOM 2217 N N . THR A 1 300 ? -23.443 6.605 3.468 1.00 88.75 300 THR A N 1
ATOM 2218 C CA . THR A 1 300 ? -22.602 5.928 2.472 1.00 88.75 300 THR A CA 1
ATOM 2219 C C . THR A 1 300 ? -22.260 6.853 1.306 1.00 88.75 300 THR A C 1
ATOM 2221 O O . THR A 1 300 ? -23.078 7.678 0.899 1.00 88.75 300 THR A O 1
ATOM 2224 N N . LEU A 1 301 ? -21.086 6.663 0.697 1.00 92.25 301 LEU A N 1
ATOM 2225 C CA . LEU A 1 301 ? -20.731 7.372 -0.533 1.00 92.25 301 LEU A CA 1
ATOM 2226 C C . LEU A 1 301 ? -21.748 7.082 -1.657 1.00 92.25 301 LEU A C 1
ATOM 2228 O O . LEU A 1 301 ? -22.114 5.918 -1.856 1.00 92.25 301 LEU A O 1
ATOM 2232 N N . PRO A 1 302 ? -22.143 8.100 -2.446 1.00 92.19 302 PRO A N 1
ATOM 2233 C CA . PRO A 1 302 ? -22.849 7.897 -3.706 1.00 92.19 302 PRO A CA 1
ATOM 2234 C C . PRO A 1 302 ? -22.100 6.927 -4.628 1.00 92.19 302 PRO A C 1
ATOM 2236 O O . PRO A 1 302 ? -20.871 6.852 -4.596 1.00 92.19 302 PRO A O 1
ATOM 2239 N N . LEU A 1 303 ? -22.828 6.188 -5.474 1.00 92.12 303 LEU A N 1
ATOM 2240 C CA . LEU A 1 303 ? -22.248 5.134 -6.317 1.00 92.12 303 LEU A CA 1
ATOM 2241 C C . LEU A 1 303 ? -21.099 5.638 -7.203 1.00 92.12 303 LEU A C 1
ATOM 2243 O O . LEU A 1 303 ? -20.099 4.947 -7.349 1.00 92.12 303 LEU A O 1
ATOM 2247 N N . ASP A 1 304 ? -21.225 6.826 -7.786 1.00 92.88 304 ASP A N 1
ATOM 2248 C CA . ASP A 1 304 ? -20.189 7.447 -8.614 1.00 92.88 304 ASP A CA 1
ATOM 2249 C C . ASP A 1 304 ? -18.919 7.752 -7.810 1.00 92.88 304 ASP A C 1
ATOM 2251 O O . ASP A 1 304 ? -17.820 7.447 -8.270 1.00 92.88 304 ASP A O 1
ATOM 2255 N N . GLN A 1 305 ? -19.061 8.264 -6.585 1.00 93.19 305 GLN A N 1
ATOM 2256 C CA . GLN A 1 305 ? -17.931 8.493 -5.685 1.00 93.19 305 GLN A CA 1
ATOM 2257 C C . GLN A 1 305 ? -17.316 7.174 -5.212 1.00 93.19 305 GLN A C 1
ATOM 2259 O O . GLN A 1 305 ? -16.098 7.035 -5.216 1.00 93.19 305 GLN A O 1
ATOM 2264 N N . ALA A 1 306 ? -18.131 6.177 -4.865 1.00 91.12 306 ALA A N 1
ATOM 2265 C CA . ALA A 1 306 ? -17.655 4.852 -4.475 1.00 91.12 306 ALA A CA 1
ATOM 2266 C C . ALA A 1 306 ? -16.900 4.149 -5.621 1.00 91.12 306 ALA A C 1
ATOM 2268 O O . ALA A 1 306 ? -15.856 3.535 -5.396 1.00 91.12 306 ALA A O 1
ATOM 2269 N N . VAL A 1 307 ? -17.385 4.274 -6.861 1.00 89.62 307 VAL A N 1
ATOM 2270 C CA . VAL A 1 307 ? -16.688 3.786 -8.060 1.00 89.62 307 VAL A CA 1
ATOM 2271 C C . VAL A 1 307 ? -15.392 4.559 -8.270 1.00 89.62 307 VAL A C 1
ATOM 2273 O O . VAL A 1 307 ? -14.357 3.927 -8.465 1.00 89.62 307 VAL A O 1
ATOM 2276 N N . ALA A 1 308 ? -15.410 5.890 -8.156 1.00 87.88 308 ALA A N 1
ATOM 2277 C CA . ALA A 1 308 ? -14.201 6.700 -8.255 1.00 87.88 308 ALA A CA 1
ATOM 2278 C C . ALA A 1 308 ? -13.159 6.264 -7.213 1.00 87.88 308 ALA A C 1
ATOM 2280 O O . ALA A 1 308 ? -12.003 6.060 -7.559 1.00 87.88 308 ALA A O 1
ATOM 2281 N N . GLU A 1 309 ? -13.558 6.029 -5.961 1.00 87.44 309 GLU A N 1
ATOM 2282 C CA . GLU A 1 309 ? -12.698 5.481 -4.907 1.00 87.44 309 GLU A CA 1
ATOM 2283 C C . GLU A 1 309 ? -12.101 4.115 -5.284 1.00 87.44 309 GLU A C 1
ATOM 2285 O O . GLU A 1 309 ? -10.899 3.892 -5.110 1.00 87.44 309 GLU A O 1
ATOM 2290 N N . ALA A 1 310 ? -12.910 3.220 -5.854 1.00 84.38 310 ALA A N 1
ATOM 2291 C CA . ALA A 1 310 ? -12.467 1.905 -6.305 1.00 84.38 310 ALA A CA 1
ATOM 2292 C C . ALA A 1 310 ? -11.512 1.973 -7.512 1.00 84.38 310 ALA A C 1
ATOM 2294 O O . ALA A 1 310 ? -10.553 1.202 -7.576 1.00 84.38 310 ALA A O 1
ATOM 2295 N N . GLU A 1 311 ? -11.708 2.911 -8.441 1.00 78.94 311 GLU A N 1
ATOM 2296 C CA . GLU A 1 311 ? -10.818 3.137 -9.591 1.00 78.94 311 GLU A CA 1
ATOM 2297 C C . GLU A 1 311 ? -9.426 3.633 -9.174 1.00 78.94 311 GLU A C 1
ATOM 2299 O O . GLU A 1 311 ? -8.443 3.410 -9.885 1.00 78.94 311 GLU A O 1
ATOM 2304 N N . ARG A 1 312 ? -9.308 4.246 -7.989 1.00 75.44 312 ARG A N 1
ATOM 2305 C CA . ARG A 1 312 ? -8.016 4.619 -7.388 1.00 75.44 312 ARG A CA 1
ATOM 2306 C C . ARG A 1 312 ? -7.278 3.446 -6.757 1.00 75.44 312 ARG A C 1
ATOM 2308 O O . ARG A 1 312 ? -6.138 3.625 -6.322 1.00 75.44 312 ARG A O 1
ATOM 2315 N N . CYS A 1 313 ? -7.903 2.270 -6.656 1.00 72.56 313 CYS A N 1
ATOM 2316 C CA . CYS A 1 313 ? -7.298 1.116 -6.012 1.00 72.56 313 CYS A CA 1
ATOM 2317 C C . CYS A 1 313 ? -5.956 0.791 -6.676 1.00 72.56 313 CYS A C 1
ATOM 2319 O O . CYS A 1 313 ? -5.880 0.446 -7.854 1.00 72.56 313 CYS A O 1
ATOM 2321 N N . ILE A 1 314 ? -4.882 0.836 -5.886 1.00 70.25 314 ILE A N 1
ATOM 2322 C CA . ILE A 1 314 ? -3.520 0.536 -6.346 1.00 70.25 314 ILE A CA 1
ATOM 2323 C C . ILE A 1 314 ? -3.359 -0.975 -6.609 1.00 70.25 314 ILE A C 1
ATOM 2325 O O . ILE A 1 314 ? -2.278 -1.426 -6.934 1.00 70.25 314 ILE A O 1
ATOM 2329 N N . GLY A 1 315 ? -4.426 -1.780 -6.532 1.00 60.28 315 GLY A N 1
ATOM 2330 C CA . GLY A 1 315 ? -4.385 -3.230 -6.670 1.00 60.28 315 GLY A CA 1
ATOM 2331 C C . GLY A 1 315 ? -3.575 -3.868 -5.539 1.00 60.28 315 GLY A C 1
ATOM 2332 O O . GLY A 1 315 ? -2.392 -3.609 -5.357 1.00 60.28 315 GLY A O 1
ATOM 2333 N N . CYS A 1 316 ? -4.179 -4.774 -4.782 1.00 54.44 316 CYS A N 1
ATOM 2334 C CA . CYS A 1 316 ? -3.526 -5.505 -3.688 1.00 54.44 316 CYS A CA 1
ATOM 2335 C C . CYS A 1 316 ? -2.450 -6.528 -4.150 1.00 54.44 316 CYS A C 1
ATOM 2337 O O . CYS A 1 316 ? -2.188 -7.510 -3.462 1.00 54.44 316 CYS A O 1
ATOM 2339 N N . GLY A 1 317 ? -1.827 -6.329 -5.321 1.00 55.22 317 GLY A N 1
ATOM 2340 C CA . GLY A 1 317 ? -0.913 -7.271 -5.973 1.00 55.22 317 GLY A CA 1
ATOM 2341 C C . GLY A 1 317 ? 0.552 -6.820 -6.048 1.00 55.22 317 GLY A C 1
ATOM 2342 O O . GLY A 1 317 ? 0.876 -5.635 -6.030 1.00 55.22 317 GLY A O 1
ATOM 2343 N N . GLU A 1 318 ? 1.442 -7.800 -6.245 1.00 53.62 318 GLU A N 1
ATOM 2344 C CA . GLU A 1 318 ? 2.905 -7.682 -6.429 1.00 53.62 318 GLU A CA 1
ATOM 2345 C C . GLU A 1 318 ? 3.361 -6.640 -7.479 1.00 53.62 318 GLU A C 1
ATOM 2347 O O . GLU A 1 318 ? 4.531 -6.259 -7.523 1.00 53.62 318 GLU A O 1
ATOM 2352 N N . SER A 1 319 ? 2.460 -6.180 -8.353 1.00 53.84 319 SER A N 1
ATOM 2353 C CA . SER A 1 319 ? 2.746 -5.336 -9.519 1.00 53.84 319 SER A CA 1
ATOM 2354 C C . SER A 1 319 ? 3.211 -3.914 -9.202 1.00 53.84 319 SER A C 1
ATOM 2356 O O . SER A 1 319 ? 3.831 -3.292 -10.065 1.00 53.84 319 SER A O 1
ATOM 2358 N N . PHE A 1 320 ? 2.936 -3.401 -8.000 1.00 55.25 320 PHE A N 1
ATOM 2359 C CA . PHE A 1 320 ? 3.320 -2.041 -7.598 1.00 55.25 320 PHE A CA 1
ATOM 2360 C C . PHE A 1 320 ? 4.529 -2.002 -6.664 1.00 55.25 320 PHE A C 1
ATOM 2362 O O . PHE A 1 320 ? 5.034 -0.916 -6.388 1.00 55.25 320 PHE A O 1
ATOM 2369 N N . ILE A 1 321 ? 5.040 -3.158 -6.228 1.00 60.50 321 ILE A N 1
ATOM 2370 C CA . ILE A 1 321 ? 6.190 -3.238 -5.326 1.00 60.50 321 ILE A CA 1
ATOM 2371 C C . ILE A 1 321 ? 7.482 -3.007 -6.121 1.00 60.50 321 ILE A C 1
ATOM 2373 O O . ILE A 1 321 ? 7.775 -3.704 -7.097 1.00 60.50 321 ILE A O 1
ATOM 2377 N N . LYS A 1 322 ? 8.287 -2.036 -5.680 1.00 60.25 322 LYS A N 1
ATOM 2378 C CA . LYS A 1 322 ? 9.646 -1.782 -6.168 1.00 60.25 322 LYS A CA 1
ATOM 2379 C C . LYS A 1 322 ? 10.484 -3.040 -5.983 1.00 60.25 322 LYS A C 1
ATOM 2381 O O . LYS A 1 322 ? 10.872 -3.379 -4.867 1.00 60.25 322 LYS A O 1
ATOM 2386 N N . GLN A 1 323 ? 10.789 -3.728 -7.082 1.00 58.47 323 GLN A N 1
ATOM 2387 C CA . GLN A 1 323 ? 11.643 -4.909 -7.016 1.00 58.47 323 GLN A CA 1
ATOM 2388 C C . GLN A 1 323 ? 13.105 -4.532 -6.728 1.00 58.47 323 GLN A C 1
ATOM 2390 O O . GLN A 1 323 ? 13.600 -3.506 -7.218 1.00 58.47 323 GLN A O 1
ATOM 2395 N N . PRO A 1 324 ? 13.828 -5.355 -5.950 1.00 55.09 324 PRO A N 1
ATOM 2396 C CA . PRO A 1 324 ? 15.217 -5.087 -5.625 1.00 55.09 324 PRO A CA 1
ATOM 2397 C C . PRO A 1 324 ? 16.090 -5.129 -6.888 1.00 55.09 324 PRO A C 1
ATOM 2399 O O . PRO A 1 324 ? 16.030 -6.044 -7.710 1.00 55.09 324 PRO A O 1
ATOM 2402 N N . LYS A 1 325 ? 16.970 -4.130 -7.033 1.00 54.41 325 LYS A N 1
ATOM 2403 C CA . LYS A 1 325 ? 17.903 -3.984 -8.172 1.00 54.41 325 LYS A CA 1
ATOM 2404 C C . LYS A 1 325 ? 19.003 -5.067 -8.224 1.00 54.41 325 LYS A C 1
ATOM 2406 O O . LYS A 1 325 ? 19.917 -4.962 -9.039 1.00 54.41 325 LYS A O 1
ATOM 2411 N N . THR A 1 326 ? 18.928 -6.091 -7.374 1.00 56.44 326 THR A N 1
ATOM 2412 C CA . THR A 1 326 ? 19.845 -7.242 -7.284 1.00 56.44 326 THR A CA 1
ATOM 2413 C C . THR A 1 326 ? 19.463 -8.397 -8.211 1.00 56.44 326 THR A C 1
ATOM 2415 O O . THR A 1 326 ? 20.130 -9.427 -8.209 1.00 56.44 326 THR A O 1
ATOM 2418 N N . HIS A 1 327 ? 18.423 -8.238 -9.037 1.00 68.44 327 HIS A N 1
ATOM 2419 C CA . HIS A 1 327 ? 17.985 -9.284 -9.956 1.00 68.44 327 HIS A CA 1
ATOM 2420 C C . HIS A 1 327 ? 19.142 -9.774 -10.868 1.00 68.44 327 HIS A C 1
ATOM 2422 O O . HIS A 1 327 ? 19.815 -8.938 -11.488 1.00 68.44 327 HIS A O 1
ATOM 2428 N N . PRO A 1 328 ? 19.351 -11.098 -11.042 1.00 79.06 328 PRO A N 1
ATOM 2429 C CA . PRO A 1 328 ? 20.492 -11.661 -11.777 1.00 79.06 328 PRO A CA 1
ATOM 2430 C C . PRO A 1 328 ? 20.689 -11.092 -13.188 1.00 79.06 328 PRO A C 1
ATOM 2432 O O . PRO A 1 328 ? 21.810 -10.793 -13.592 1.00 79.06 328 PRO A O 1
ATOM 2435 N N . LEU A 1 329 ? 19.596 -10.858 -13.925 1.00 79.88 329 LEU A N 1
ATOM 2436 C CA . LEU A 1 329 ? 19.633 -10.217 -15.251 1.00 79.88 329 LEU A CA 1
ATOM 2437 C C . LEU A 1 329 ? 20.288 -8.828 -15.243 1.00 79.88 329 LEU A C 1
ATOM 2439 O O . LEU A 1 329 ? 21.004 -8.481 -16.182 1.00 79.88 329 LEU A O 1
ATOM 2443 N N . HIS A 1 330 ? 20.056 -8.030 -14.200 1.00 81.94 330 HIS A N 1
ATOM 2444 C CA . HIS A 1 330 ? 20.646 -6.700 -14.090 1.00 81.94 330 HIS A CA 1
ATOM 2445 C C . HIS A 1 330 ? 22.159 -6.788 -13.862 1.00 81.94 330 HIS A C 1
ATOM 2447 O O . HIS A 1 330 ? 22.925 -6.063 -14.499 1.00 81.94 330 HIS A O 1
ATOM 2453 N N . VAL A 1 331 ? 22.592 -7.715 -13.002 1.00 83.94 331 VAL A N 1
ATOM 2454 C CA . VAL A 1 331 ? 24.012 -7.993 -12.743 1.00 83.94 331 VAL A CA 1
ATOM 2455 C C . VAL A 1 331 ? 24.698 -8.499 -14.011 1.00 83.94 331 VAL A C 1
ATOM 2457 O O . VAL A 1 331 ? 25.722 -7.947 -14.412 1.00 83.94 331 VAL A O 1
ATOM 2460 N N . LEU A 1 332 ? 24.090 -9.467 -14.703 1.00 88.69 332 LEU A N 1
ATOM 2461 C CA . LEU A 1 332 ? 24.607 -10.017 -15.955 1.00 88.69 332 LEU A CA 1
ATOM 2462 C C . LEU A 1 332 ? 24.778 -8.928 -17.020 1.00 88.69 332 LEU A C 1
ATOM 2464 O O . LEU A 1 332 ? 25.845 -8.812 -17.616 1.00 88.69 332 LEU A O 1
ATOM 2468 N N . ARG A 1 333 ? 23.769 -8.068 -17.204 1.00 88.56 333 ARG A N 1
ATOM 2469 C CA . ARG A 1 333 ? 23.835 -6.930 -18.132 1.00 88.56 333 ARG A CA 1
ATOM 2470 C C . ARG A 1 333 ? 24.998 -5.985 -17.817 1.00 88.56 333 ARG A C 1
ATOM 2472 O O . ARG A 1 333 ? 25.620 -5.446 -18.731 1.00 88.56 333 ARG A O 1
ATOM 2479 N N . ARG A 1 334 ? 25.299 -5.744 -16.537 1.00 87.06 334 ARG A N 1
ATOM 2480 C CA . ARG A 1 334 ? 26.446 -4.911 -16.135 1.00 87.06 334 ARG A CA 1
ATOM 2481 C C . ARG A 1 334 ? 27.772 -5.594 -16.398 1.00 87.06 334 ARG A C 1
ATOM 2483 O O . ARG A 1 334 ? 28.681 -4.952 -16.922 1.00 87.06 334 ARG A O 1
ATOM 2490 N N . PHE A 1 335 ? 27.855 -6.881 -16.091 1.00 89.50 335 PHE A N 1
ATOM 2491 C CA . PHE A 1 335 ? 29.040 -7.674 -16.365 1.00 89.50 335 PHE A CA 1
ATOM 2492 C C . PHE A 1 335 ? 29.367 -7.688 -17.863 1.00 89.50 335 PHE A C 1
ATOM 2494 O O . PHE A 1 335 ? 30.508 -7.434 -18.234 1.00 89.50 335 PHE A O 1
ATOM 2501 N N . THR A 1 336 ? 28.376 -7.864 -18.745 1.00 91.50 336 THR A N 1
ATOM 2502 C CA . THR A 1 336 ? 28.613 -7.826 -20.199 1.00 91.50 336 THR A CA 1
ATOM 2503 C C . THR A 1 336 ? 29.006 -6.433 -20.691 1.00 91.50 336 THR A C 1
ATOM 2505 O O . THR A 1 336 ? 29.911 -6.308 -21.515 1.00 91.50 336 THR A O 1
ATOM 2508 N N . GLN A 1 337 ? 28.367 -5.377 -20.176 1.00 90.56 337 GLN A N 1
ATOM 2509 C CA . GLN A 1 337 ? 28.686 -3.995 -20.545 1.00 90.56 337 GLN A CA 1
ATOM 2510 C C . GLN A 1 337 ? 30.136 -3.633 -20.207 1.00 90.56 337 GLN A C 1
ATOM 2512 O O . GLN A 1 337 ? 30.812 -3.021 -21.028 1.00 90.56 337 GLN A O 1
ATOM 2517 N N . ILE A 1 338 ? 30.601 -3.996 -19.008 1.00 87.75 338 ILE A N 1
ATOM 2518 C CA . ILE A 1 338 ? 31.944 -3.657 -18.527 1.00 87.75 338 ILE A CA 1
ATOM 2519 C C . ILE A 1 338 ? 32.975 -4.643 -19.086 1.00 87.75 338 ILE A C 1
ATOM 2521 O O . ILE A 1 338 ? 33.951 -4.223 -19.696 1.00 87.75 338 ILE A O 1
ATOM 2525 N N . GLY A 1 339 ? 32.746 -5.947 -18.933 1.00 88.94 339 GLY A N 1
ATOM 2526 C CA . GLY A 1 339 ? 33.683 -6.991 -19.345 1.00 88.94 339 GLY A CA 1
ATOM 2527 C C . GLY A 1 339 ? 33.891 -7.050 -20.856 1.00 88.94 339 GLY A C 1
ATOM 2528 O O . GLY A 1 339 ? 35.020 -6.979 -21.330 1.00 88.94 339 GLY A O 1
ATOM 2529 N N . ILE A 1 340 ? 32.810 -7.126 -21.634 1.00 86.88 340 ILE A N 1
ATOM 2530 C CA . ILE A 1 340 ? 32.908 -7.221 -23.098 1.00 86.88 340 ILE A CA 1
ATOM 2531 C C . ILE A 1 340 ? 32.982 -5.817 -23.707 1.00 86.88 340 ILE A C 1
ATOM 2533 O O . ILE A 1 340 ? 33.895 -5.503 -24.466 1.00 86.88 340 ILE A O 1
ATOM 2537 N N . GLY A 1 341 ? 32.028 -4.953 -23.354 1.00 85.44 341 GLY A N 1
ATOM 2538 C CA . GLY A 1 341 ? 31.876 -3.635 -23.971 1.00 85.44 341 GLY A CA 1
ATOM 2539 C C . GLY A 1 341 ? 33.009 -2.648 -23.691 1.00 85.44 341 GLY A C 1
ATOM 2540 O O . GLY A 1 341 ? 33.356 -1.858 -24.570 1.00 85.44 341 GLY A O 1
ATOM 2541 N N . THR A 1 342 ? 33.585 -2.687 -22.487 1.00 86.12 342 THR A N 1
ATOM 2542 C CA . THR A 1 342 ? 34.685 -1.798 -22.093 1.00 86.12 342 THR A CA 1
ATOM 2543 C C . THR A 1 342 ? 36.028 -2.515 -22.153 1.00 86.12 342 THR A C 1
ATOM 2545 O O . THR A 1 342 ? 36.898 -2.060 -22.886 1.00 86.12 342 THR A O 1
ATOM 2548 N N . LEU A 1 343 ? 36.210 -3.618 -21.417 1.00 88.94 343 LEU A N 1
ATOM 2549 C CA . LEU A 1 343 ? 37.527 -4.241 -21.248 1.00 88.94 343 LEU A CA 1
ATOM 2550 C C . LEU A 1 343 ? 37.982 -4.998 -22.498 1.00 88.94 343 LEU A C 1
ATOM 2552 O O . LEU A 1 343 ? 39.072 -4.730 -22.982 1.00 88.94 343 LEU A O 1
ATOM 2556 N N . LEU A 1 344 ? 37.162 -5.891 -23.066 1.00 89.56 344 LEU A N 1
ATOM 2557 C CA . LEU A 1 344 ? 37.574 -6.681 -24.235 1.00 89.56 344 LEU A CA 1
ATOM 2558 C C . LEU A 1 344 ? 37.861 -5.794 -25.455 1.00 89.56 344 LEU A C 1
ATOM 2560 O O . LEU A 1 344 ? 38.912 -5.923 -26.080 1.00 89.56 344 LEU A O 1
ATOM 2564 N N . PHE A 1 345 ? 36.953 -4.867 -25.774 1.00 90.31 345 PHE A N 1
ATOM 2565 C CA . PHE A 1 345 ? 37.112 -3.958 -26.916 1.00 90.31 345 PHE A CA 1
ATOM 2566 C C . PHE A 1 345 ? 38.238 -2.930 -26.733 1.00 90.31 345 PHE A C 1
ATOM 2568 O O . PHE A 1 345 ? 38.746 -2.406 -27.728 1.00 90.31 345 PHE A O 1
ATOM 2575 N N . ASN A 1 346 ? 38.649 -2.667 -25.488 1.00 89.00 346 ASN A N 1
ATOM 2576 C CA . ASN A 1 346 ? 39.732 -1.745 -25.153 1.00 89.00 346 ASN A CA 1
ATOM 2577 C C . ASN A 1 346 ? 40.832 -2.437 -24.326 1.00 89.00 346 ASN A C 1
ATOM 2579 O O . ASN A 1 346 ? 41.264 -1.925 -23.295 1.00 89.00 346 ASN A O 1
ATOM 2583 N N . SER A 1 347 ? 41.259 -3.622 -24.774 1.00 90.50 347 SER A N 1
ATOM 2584 C CA . SER A 1 347 ? 42.234 -4.481 -24.084 1.00 90.50 347 SER A CA 1
ATOM 2585 C C . SER A 1 347 ? 43.680 -4.301 -24.560 1.00 90.50 347 SER A C 1
ATOM 2587 O O . SER A 1 347 ? 44.551 -5.093 -24.194 1.00 90.50 347 SER A O 1
ATOM 2589 N N . PHE A 1 348 ? 43.979 -3.279 -25.371 1.00 89.94 348 PHE A N 1
ATOM 2590 C CA . PHE A 1 348 ? 45.354 -3.028 -25.794 1.00 89.94 348 PHE A CA 1
ATOM 2591 C C . PHE A 1 348 ? 46.155 -2.361 -24.671 1.00 89.94 348 PHE A C 1
ATOM 2593 O O . PHE A 1 348 ? 46.222 -1.139 -24.563 1.00 89.94 348 PHE A O 1
ATOM 2600 N N . TRP A 1 349 ? 46.792 -3.182 -23.840 1.00 87.00 349 TRP A N 1
ATOM 2601 C CA . TRP A 1 349 ? 47.650 -2.721 -22.744 1.00 87.00 349 TRP A CA 1
ATOM 2602 C C . TRP A 1 349 ? 49.062 -2.335 -23.197 1.00 87.00 349 TRP A C 1
ATOM 2604 O O . TRP A 1 349 ? 49.767 -1.647 -22.466 1.00 87.00 349 TRP A O 1
ATOM 2614 N N . GLY A 1 350 ? 49.463 -2.694 -24.422 1.00 83.62 350 GLY A N 1
ATOM 2615 C CA . GLY A 1 350 ? 50.763 -2.320 -24.993 1.00 83.62 350 GLY A CA 1
ATOM 2616 C C . GLY A 1 350 ? 50.983 -0.805 -25.088 1.00 83.62 350 GLY A C 1
ATOM 2617 O O . GLY A 1 350 ? 52.127 -0.350 -25.112 1.00 83.62 350 GLY A O 1
ATOM 2618 N N . VAL A 1 351 ? 49.907 -0.011 -25.057 1.00 84.31 351 VAL A N 1
ATOM 2619 C CA . VAL A 1 351 ? 49.974 1.456 -25.011 1.00 84.31 351 VAL A CA 1
ATOM 2620 C C . VAL A 1 351 ? 50.656 1.983 -23.749 1.00 84.31 351 VAL A C 1
ATOM 2622 O O . VAL A 1 351 ? 51.281 3.038 -23.803 1.00 84.31 351 VAL A O 1
ATOM 2625 N N . LEU A 1 352 ? 50.608 1.232 -22.637 1.00 83.31 352 LEU A N 1
ATOM 2626 C CA . LEU A 1 352 ? 51.287 1.604 -21.392 1.00 83.31 352 LEU A CA 1
ATOM 2627 C C . LEU A 1 352 ? 52.803 1.727 -21.581 1.00 83.31 352 LEU A C 1
ATOM 2629 O O . LEU A 1 352 ? 53.424 2.617 -21.006 1.00 83.31 352 LEU A O 1
ATOM 2633 N N . ALA A 1 353 ? 53.379 0.837 -22.391 1.00 83.44 353 ALA A N 1
ATOM 2634 C CA . ALA A 1 353 ? 54.812 0.783 -22.657 1.00 83.44 353 ALA A CA 1
ATOM 2635 C C . ALA A 1 353 ? 55.205 1.611 -23.887 1.00 83.44 353 ALA A C 1
ATOM 2637 O O . ALA A 1 353 ? 56.197 2.331 -23.864 1.00 83.44 353 ALA A O 1
ATOM 2638 N N . THR A 1 354 ? 54.424 1.516 -24.964 1.00 81.00 354 THR A N 1
ATOM 2639 C CA . THR A 1 354 ? 54.766 2.121 -26.263 1.00 81.00 354 THR A CA 1
ATOM 2640 C C . THR A 1 354 ? 54.366 3.587 -26.377 1.00 81.00 354 THR A C 1
ATOM 2642 O O . THR A 1 354 ? 54.860 4.277 -27.263 1.00 81.00 354 THR A O 1
ATOM 2645 N N . LYS A 1 355 ? 53.441 4.060 -25.525 1.00 79.38 355 LYS A N 1
ATOM 2646 C CA . LYS A 1 355 ? 52.777 5.370 -25.646 1.00 79.38 355 LYS A CA 1
ATOM 2647 C C . LYS A 1 355 ? 52.171 5.626 -27.034 1.00 79.38 355 LYS A C 1
ATOM 2649 O O . LYS A 1 355 ? 51.883 6.771 -27.367 1.00 79.38 355 LYS A O 1
ATOM 2654 N N . ALA A 1 356 ? 51.927 4.573 -27.814 1.00 80.44 356 ALA A N 1
ATOM 2655 C CA . ALA A 1 356 ? 51.339 4.625 -29.143 1.00 80.44 356 ALA A CA 1
ATOM 2656 C C . ALA A 1 356 ? 50.035 3.812 -29.167 1.00 80.44 356 ALA A C 1
ATOM 2658 O O . ALA A 1 356 ? 49.940 2.777 -28.499 1.00 80.44 356 ALA A O 1
ATOM 2659 N N . PRO A 1 357 ? 49.005 4.257 -29.907 1.00 82.56 357 PRO A N 1
ATOM 2660 C CA . PRO A 1 357 ? 47.805 3.455 -30.096 1.00 82.56 357 PRO A CA 1
ATOM 2661 C C . PRO A 1 357 ? 48.142 2.188 -30.896 1.00 82.56 357 PRO A C 1
ATOM 2663 O O . PRO A 1 357 ? 49.029 2.203 -31.743 1.00 82.56 357 PRO A O 1
ATOM 2666 N N . TYR A 1 358 ? 47.394 1.104 -30.666 1.00 86.88 358 TYR A N 1
ATOM 2667 C CA . TYR A 1 358 ? 47.493 -0.129 -31.465 1.00 86.88 358 TYR A CA 1
ATOM 2668 C C . TYR A 1 358 ? 47.430 0.189 -32.967 1.00 86.88 358 TYR A C 1
ATOM 2670 O O . TYR A 1 358 ? 46.654 1.055 -33.332 1.00 86.88 358 TYR A O 1
ATOM 2678 N N . ASP A 1 359 ? 48.142 -0.487 -33.856 1.00 84.56 359 ASP A N 1
ATOM 2679 C CA . ASP A 1 359 ? 48.065 -0.255 -35.314 1.00 84.56 359 ASP A CA 1
ATOM 2680 C C . ASP A 1 359 ? 47.750 -1.532 -36.111 1.00 84.56 359 ASP A C 1
ATOM 2682 O O . ASP A 1 359 ? 47.644 -1.507 -37.337 1.00 84.56 359 ASP A O 1
ATOM 2686 N N . GLY A 1 360 ? 47.544 -2.650 -35.413 1.00 87.25 360 GLY A N 1
ATOM 2687 C CA . GLY A 1 360 ? 47.335 -3.946 -36.037 1.00 87.25 360 GLY A CA 1
ATOM 2688 C C . GLY A 1 360 ? 45.945 -4.142 -36.665 1.00 87.25 360 GLY A C 1
ATOM 2689 O O . GLY A 1 360 ? 45.043 -3.304 -36.553 1.00 87.25 360 GLY A O 1
ATOM 2690 N N . PRO A 1 361 ? 45.723 -5.303 -37.307 1.00 87.62 361 PRO A N 1
ATOM 2691 C CA . PRO A 1 361 ? 44.572 -5.543 -38.181 1.00 87.62 361 PRO A CA 1
ATOM 2692 C C . PRO A 1 361 ? 43.213 -5.498 -37.468 1.00 87.62 361 PRO A C 1
ATOM 2694 O O . PRO A 1 361 ? 42.211 -5.143 -38.092 1.00 87.62 361 PRO A O 1
ATOM 2697 N N . LEU A 1 362 ? 43.156 -5.804 -36.164 1.00 88.62 362 LEU A N 1
ATOM 2698 C CA . LEU A 1 362 ? 41.902 -5.785 -35.395 1.00 88.62 362 LEU A CA 1
ATOM 2699 C C . LEU A 1 362 ? 41.276 -4.386 -35.305 1.00 88.62 362 LEU A C 1
ATOM 2701 O O . LEU A 1 362 ? 40.059 -4.271 -35.155 1.00 88.62 362 LEU A O 1
ATOM 2705 N N . ARG A 1 363 ? 42.071 -3.327 -35.502 1.00 84.94 363 ARG A N 1
ATOM 2706 C CA . ARG A 1 363 ? 41.602 -1.939 -35.518 1.00 84.94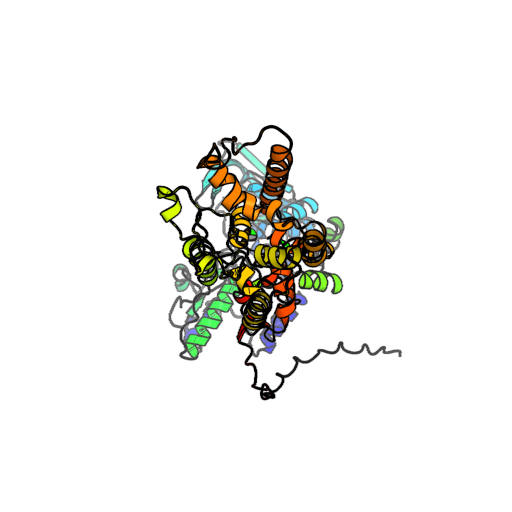 363 ARG A CA 1
ATOM 2707 C C . ARG A 1 363 ? 40.584 -1.673 -36.627 1.00 84.94 363 ARG A C 1
ATOM 2709 O O . ARG A 1 363 ? 39.687 -0.846 -36.456 1.00 84.94 363 ARG A O 1
ATOM 2716 N N . ASN A 1 364 ? 40.687 -2.414 -37.729 1.00 84.56 364 ASN A N 1
ATOM 2717 C CA . ASN A 1 364 ? 39.779 -2.317 -38.870 1.00 84.56 364 ASN A CA 1
ATOM 2718 C C . ASN A 1 364 ? 38.456 -3.065 -38.649 1.00 84.56 364 ASN A C 1
ATOM 2720 O O . ASN A 1 364 ? 37.546 -2.961 -39.469 1.00 84.56 364 ASN A O 1
ATOM 2724 N N . VAL A 1 365 ? 38.308 -3.801 -37.545 1.00 89.00 365 VAL A N 1
ATOM 2725 C CA . VAL A 1 365 ? 37.053 -4.469 -37.193 1.00 89.00 365 VAL A CA 1
ATOM 2726 C C . VAL A 1 365 ? 36.250 -3.559 -36.272 1.00 89.00 365 VAL A C 1
ATOM 2728 O O . VAL A 1 365 ? 36.749 -3.078 -35.257 1.00 89.00 365 VAL A O 1
ATOM 2731 N N . CYS A 1 366 ? 34.991 -3.302 -36.623 1.00 91.06 366 CYS A N 1
ATOM 2732 C CA . CYS A 1 366 ? 34.111 -2.463 -35.817 1.00 91.06 366 CYS A CA 1
ATOM 2733 C C . CYS A 1 366 ? 33.516 -3.224 -34.633 1.00 91.06 366 CYS A C 1
ATOM 2735 O O . CYS A 1 366 ? 33.165 -4.398 -34.739 1.00 91.06 366 CYS A O 1
ATOM 2737 N N . VAL A 1 367 ? 33.318 -2.520 -33.520 1.00 92.75 367 VAL A N 1
ATOM 2738 C CA . VAL A 1 367 ? 32.541 -3.045 -32.391 1.00 92.75 367 VAL A CA 1
ATOM 2739 C C . VAL A 1 367 ? 31.049 -2.740 -32.563 1.00 92.75 367 VAL A C 1
ATOM 2741 O O . VAL A 1 367 ? 30.686 -1.705 -33.129 1.00 92.75 367 VAL A O 1
ATOM 2744 N N . PRO A 1 368 ? 30.141 -3.577 -32.031 1.00 91.00 368 PRO A N 1
ATOM 2745 C CA . PRO A 1 368 ? 28.696 -3.380 -32.163 1.00 91.00 368 PRO A CA 1
ATOM 2746 C C . PRO A 1 368 ? 28.131 -2.297 -31.216 1.00 91.00 368 PRO A C 1
ATOM 2748 O O . PRO A 1 368 ? 26.932 -2.275 -30.945 1.00 91.00 368 PRO A O 1
ATOM 2751 N N . GLY A 1 369 ? 28.967 -1.390 -30.704 1.00 90.88 369 GLY A N 1
ATOM 2752 C CA . GLY A 1 369 ? 28.618 -0.339 -29.745 1.00 90.88 369 GLY A CA 1
ATOM 2753 C C . GLY A 1 369 ? 29.338 0.980 -30.037 1.00 90.88 369 GLY A C 1
ATOM 2754 O O . GLY A 1 369 ? 30.160 1.069 -30.947 1.00 90.88 369 GLY A O 1
ATOM 2755 N N . LEU A 1 370 ? 29.016 2.034 -29.281 1.00 90.62 370 LEU A N 1
ATOM 2756 C CA . LEU A 1 370 ? 29.731 3.304 -29.407 1.00 90.62 370 LEU A CA 1
ATOM 2757 C C . LEU A 1 370 ? 31.081 3.177 -28.695 1.00 90.62 370 LEU A C 1
ATOM 2759 O O . LEU A 1 370 ? 31.112 3.061 -27.471 1.00 90.62 370 LEU A O 1
ATOM 2763 N N . ASN A 1 371 ? 32.160 3.205 -29.472 1.00 90.00 371 ASN A N 1
ATOM 2764 C CA . ASN A 1 371 ? 33.541 3.232 -28.995 1.00 90.00 371 ASN A CA 1
ATOM 2765 C C . ASN A 1 371 ? 34.301 4.397 -29.653 1.00 90.00 371 ASN A C 1
ATOM 2767 O O . ASN A 1 371 ? 33.736 5.111 -30.486 1.00 90.00 371 ASN A O 1
ATOM 2771 N N . CYS A 1 372 ? 35.571 4.604 -29.311 1.00 88.69 372 CYS A N 1
ATOM 2772 C CA . CYS A 1 372 ? 36.410 5.624 -29.932 1.00 88.69 372 CYS A CA 1
ATOM 2773 C C . CYS A 1 372 ? 37.641 4.988 -30.573 1.00 88.69 372 CYS A C 1
ATOM 2775 O O . CYS A 1 372 ? 38.427 4.333 -29.901 1.00 88.69 372 CYS A O 1
ATOM 2777 N N . HIS A 1 373 ? 37.832 5.240 -31.869 1.00 84.12 373 HIS A N 1
ATOM 2778 C CA . HIS A 1 373 ? 39.017 4.777 -32.592 1.00 84.12 373 HIS A CA 1
ATOM 2779 C C . HIS A 1 373 ? 40.314 5.389 -32.032 1.00 84.12 373 HIS A C 1
ATOM 2781 O O . HIS A 1 373 ? 41.354 4.744 -32.041 1.00 84.12 373 HIS A O 1
ATOM 2787 N N . SER A 1 374 ? 40.249 6.614 -31.506 1.00 83.62 374 SER A N 1
ATOM 2788 C CA . SER A 1 374 ? 41.391 7.316 -30.908 1.00 83.62 374 SER A CA 1
ATOM 2789 C C . SER A 1 374 ? 41.650 6.938 -29.447 1.00 83.62 374 SER A C 1
ATOM 2791 O O . SER A 1 374 ? 42.521 7.533 -28.822 1.00 83.62 374 SER A O 1
ATOM 2793 N N . CYS A 1 375 ? 40.887 6.005 -28.868 1.00 87.06 375 CYS A N 1
ATOM 2794 C CA . CYS A 1 375 ? 41.160 5.542 -27.513 1.00 87.06 375 CYS A CA 1
ATOM 2795 C C . CYS A 1 375 ? 42.524 4.822 -27.488 1.00 87.06 375 CYS A C 1
ATOM 2797 O O . CYS A 1 375 ? 42.738 3.936 -28.322 1.00 87.06 375 CYS A O 1
ATOM 2799 N N . PRO A 1 376 ? 43.434 5.163 -26.554 1.00 85.94 376 PRO A N 1
ATOM 2800 C CA . PRO A 1 376 ? 44.781 4.588 -26.518 1.00 85.94 376 PRO A CA 1
ATOM 2801 C C . PRO A 1 376 ? 44.767 3.063 -26.359 1.00 85.94 376 PRO A C 1
ATOM 2803 O O . PRO A 1 376 ? 45.608 2.372 -26.925 1.00 85.94 376 PRO A O 1
ATOM 2806 N N . THR A 1 377 ? 43.771 2.535 -25.645 1.00 89.50 377 THR A N 1
ATOM 2807 C CA . THR A 1 377 ? 43.608 1.102 -25.377 1.00 89.50 377 THR A CA 1
ATOM 2808 C C . THR A 1 377 ? 42.660 0.394 -26.353 1.00 89.50 377 THR A C 1
ATOM 2810 O O . THR A 1 377 ? 42.469 -0.817 -26.232 1.00 89.50 377 THR A O 1
ATOM 2813 N N . ALA A 1 378 ? 42.061 1.093 -27.330 1.00 90.62 378 ALA A N 1
ATOM 2814 C CA . ALA A 1 378 ? 41.128 0.474 -28.275 1.00 90.62 378 ALA A CA 1
ATOM 2815 C C . ALA A 1 378 ? 41.828 -0.534 -29.192 1.00 90.62 378 ALA A C 1
ATOM 2817 O O . ALA A 1 378 ? 42.726 -0.183 -29.958 1.00 90.62 378 ALA A O 1
ATOM 2818 N N . LEU A 1 379 ? 41.338 -1.774 -29.159 1.00 90.88 379 LEU A N 1
ATOM 2819 C CA . LEU A 1 379 ? 41.756 -2.846 -30.063 1.00 90.88 379 LEU A CA 1
ATOM 2820 C C . LEU A 1 379 ? 40.952 -2.824 -31.372 1.00 90.88 379 LEU A C 1
ATOM 2822 O O . LEU A 1 379 ? 41.454 -3.217 -32.419 1.00 90.88 379 LEU A O 1
ATOM 2826 N N . MET A 1 380 ? 39.699 -2.364 -31.302 1.00 91.00 380 MET A N 1
ATOM 2827 C CA . MET A 1 380 ? 38.711 -2.403 -32.382 1.00 91.00 380 MET A CA 1
ATOM 2828 C C . MET A 1 380 ? 38.073 -1.024 -32.617 1.00 91.00 380 MET A C 1
ATOM 2830 O O . MET A 1 380 ? 37.943 -0.205 -31.702 1.00 91.00 380 MET A O 1
ATOM 2834 N N . GLY A 1 381 ? 37.651 -0.768 -33.854 1.00 88.38 381 GLY A N 1
ATOM 2835 C CA . GLY A 1 381 ? 37.225 0.545 -34.333 1.00 88.38 381 GLY A CA 1
ATOM 2836 C C . GLY A 1 381 ? 35.782 0.944 -33.997 1.00 88.38 381 GLY A C 1
ATOM 2837 O O . GLY A 1 381 ? 34.908 0.125 -33.701 1.00 88.38 381 GLY A O 1
ATOM 2838 N N . CYS A 1 382 ? 35.515 2.250 -34.092 1.00 91.50 382 CYS A N 1
ATOM 2839 C CA . CYS A 1 382 ? 34.171 2.813 -33.972 1.00 91.50 382 CYS A CA 1
ATOM 2840 C C . CYS A 1 382 ? 33.423 2.743 -35.315 1.00 91.50 382 CYS A C 1
ATOM 2842 O O . CYS A 1 382 ? 33.910 3.321 -36.291 1.00 91.50 382 CYS A O 1
ATOM 2844 N N . PRO A 1 383 ? 32.207 2.166 -35.370 1.00 93.56 383 PRO A N 1
ATOM 2845 C CA . PRO A 1 383 ? 31.439 2.087 -36.613 1.00 93.56 383 PRO A CA 1
ATOM 2846 C C . PRO A 1 383 ? 31.063 3.463 -37.174 1.00 93.56 383 PRO A C 1
ATOM 2848 O O . PRO A 1 383 ? 31.034 3.646 -38.385 1.00 93.56 383 PRO A O 1
ATOM 2851 N N . ILE A 1 384 ? 30.816 4.457 -36.313 1.00 94.62 384 ILE A N 1
ATOM 2852 C CA . ILE A 1 384 ? 30.489 5.817 -36.768 1.00 94.62 384 ILE A CA 1
ATOM 2853 C C . ILE A 1 384 ? 31.728 6.536 -37.300 1.00 94.62 384 ILE A C 1
ATOM 2855 O O . ILE A 1 384 ? 31.638 7.197 -38.327 1.00 94.62 384 ILE A O 1
ATOM 2859 N N . GLY A 1 385 ? 32.890 6.364 -36.665 1.00 92.25 385 GLY A N 1
ATOM 2860 C CA . GLY A 1 385 ? 34.145 6.907 -37.193 1.00 92.25 385 GLY A CA 1
ATOM 2861 C C . GLY A 1 385 ? 34.470 6.334 -38.575 1.00 92.25 385 GLY A C 1
ATOM 2862 O O . GLY A 1 385 ? 34.788 7.084 -39.493 1.00 92.25 385 GLY A O 1
ATOM 2863 N N . MET A 1 386 ? 34.287 5.022 -38.751 1.00 92.19 386 MET A N 1
ATOM 2864 C CA . MET A 1 386 ? 34.460 4.361 -40.045 1.00 92.19 386 MET A CA 1
ATOM 2865 C C . MET A 1 386 ? 33.455 4.867 -41.090 1.00 92.19 386 MET A C 1
ATOM 2867 O O . MET A 1 386 ? 33.850 5.171 -42.212 1.00 92.19 386 MET A O 1
ATOM 2871 N N . LEU A 1 387 ? 32.180 5.040 -40.722 1.00 94.25 387 LEU A N 1
ATOM 2872 C CA . LEU A 1 387 ? 31.169 5.627 -41.610 1.00 94.25 387 LEU A CA 1
ATOM 2873 C C . LEU A 1 387 ? 31.589 7.020 -42.099 1.00 94.25 387 LEU A C 1
ATOM 2875 O O . LEU A 1 387 ? 31.505 7.311 -43.290 1.00 94.25 387 LEU A O 1
ATOM 2879 N N . GLN A 1 388 ? 32.088 7.862 -41.189 1.00 94.69 388 GLN A N 1
ATOM 2880 C CA . GLN A 1 388 ? 32.574 9.199 -41.529 1.00 94.69 388 GLN A CA 1
ATOM 2881 C C . GLN A 1 388 ? 33.833 9.166 -42.401 1.00 94.69 388 GLN A C 1
ATOM 2883 O O . GLN A 1 388 ? 34.006 10.064 -43.219 1.00 94.69 388 GLN A O 1
ATOM 2888 N N . HIS A 1 389 ? 34.706 8.167 -42.238 1.00 92.50 389 HIS A N 1
ATOM 2889 C CA . HIS A 1 389 ? 35.881 7.976 -43.090 1.00 92.50 389 HIS A CA 1
ATOM 2890 C C . HIS A 1 389 ? 35.495 7.663 -44.534 1.00 92.50 389 HIS A C 1
ATOM 2892 O O . HIS A 1 389 ? 35.979 8.309 -45.462 1.00 92.50 389 HIS A O 1
ATOM 2898 N N . PHE A 1 390 ? 34.572 6.726 -44.728 1.00 93.69 390 PHE A N 1
ATOM 2899 C CA . PHE A 1 390 ? 34.064 6.387 -46.054 1.00 93.69 390 PHE A CA 1
ATOM 2900 C C . PHE A 1 390 ? 33.278 7.538 -46.686 1.00 93.69 390 PHE A C 1
ATOM 2902 O O . PHE A 1 390 ? 33.479 7.834 -47.861 1.00 93.69 390 PHE A O 1
ATOM 2909 N N . SER A 1 391 ? 32.480 8.261 -45.892 1.00 94.56 391 SER A N 1
ATOM 2910 C CA . SER A 1 391 ? 31.809 9.474 -46.365 1.00 94.56 391 SER A CA 1
ATOM 2911 C C . SER A 1 391 ? 32.811 10.551 -46.800 1.00 94.56 391 SER A C 1
ATOM 2913 O O . SER A 1 391 ? 32.692 11.080 -47.894 1.00 94.56 391 SER A O 1
ATOM 2915 N N . ALA A 1 392 ? 33.847 10.827 -46.000 1.00 94.38 392 ALA A N 1
ATOM 2916 C CA . ALA A 1 392 ? 34.873 11.822 -46.324 1.00 94.38 392 ALA A CA 1
ATOM 2917 C C . ALA A 1 392 ? 35.768 11.431 -47.510 1.00 94.38 392 ALA A C 1
ATOM 2919 O O . ALA A 1 392 ? 36.301 12.301 -48.180 1.00 94.38 392 ALA A O 1
ATOM 2920 N N . THR A 1 393 ? 35.949 10.138 -47.774 1.00 94.94 393 THR A N 1
ATOM 2921 C CA . THR A 1 393 ? 36.751 9.647 -48.910 1.00 94.94 393 THR A CA 1
ATOM 2922 C C . THR A 1 393 ? 35.912 9.369 -50.158 1.00 94.94 393 THR A C 1
ATOM 2924 O O . THR A 1 393 ? 36.449 8.863 -51.141 1.00 94.94 393 THR A O 1
ATOM 2927 N N . HIS A 1 394 ? 34.606 9.666 -50.114 1.00 94.50 394 HIS A N 1
ATOM 2928 C CA . HIS A 1 394 ? 33.628 9.389 -51.177 1.00 94.50 394 HIS A CA 1
ATOM 2929 C C . HIS A 1 394 ? 33.616 7.918 -51.624 1.00 94.50 394 HIS A C 1
ATOM 2931 O O . HIS A 1 394 ? 33.327 7.597 -52.775 1.00 94.50 394 HIS A O 1
ATOM 2937 N N . ARG A 1 395 ? 33.928 6.997 -50.706 1.00 93.50 395 ARG A N 1
ATOM 2938 C CA . ARG A 1 395 ? 33.942 5.552 -50.960 1.00 93.50 395 ARG A CA 1
ATOM 2939 C C . ARG A 1 395 ? 32.751 4.882 -50.300 1.00 93.50 395 ARG A C 1
ATOM 2941 O O . ARG A 1 395 ? 32.338 5.251 -49.204 1.00 93.50 395 ARG A O 1
ATOM 2948 N N . PHE A 1 396 ? 32.223 3.846 -50.942 1.00 92.62 396 PHE A N 1
ATOM 2949 C CA . PHE A 1 396 ? 31.076 3.125 -50.404 1.00 92.62 396 PHE A CA 1
ATOM 2950 C C . PHE A 1 396 ? 31.499 2.065 -49.363 1.00 92.62 396 PHE A C 1
ATOM 2952 O O . PHE A 1 396 ? 32.334 1.208 -49.666 1.00 92.62 396 PHE A O 1
ATOM 2959 N N . PRO A 1 397 ? 30.930 2.070 -48.142 1.00 92.25 397 PRO A N 1
ATOM 2960 C CA . PRO A 1 397 ? 31.390 1.226 -47.041 1.00 92.25 397 PRO A CA 1
ATOM 2961 C C . PRO A 1 397 ? 30.703 -0.155 -47.005 1.00 92.25 397 PRO A C 1
ATOM 2963 O O . PRO A 1 397 ? 29.978 -0.464 -46.056 1.00 92.25 397 PRO A O 1
ATOM 2966 N N . TRP A 1 398 ? 30.931 -1.009 -48.013 1.00 92.25 398 TRP A N 1
ATOM 2967 C CA . TRP A 1 398 ? 30.271 -2.327 -48.143 1.00 92.25 398 TRP A CA 1
ATOM 2968 C C . TRP A 1 398 ? 30.349 -3.185 -46.873 1.00 92.25 398 TRP A C 1
ATOM 2970 O O . TRP A 1 398 ? 29.327 -3.660 -46.374 1.00 92.25 398 TRP A O 1
ATOM 2980 N N . PHE A 1 399 ? 31.556 -3.337 -46.319 1.00 91.62 399 PHE A N 1
ATOM 2981 C CA . PHE A 1 399 ? 31.788 -4.117 -45.103 1.00 91.62 399 PHE A CA 1
ATOM 2982 C C . PHE A 1 399 ? 30.999 -3.572 -43.908 1.00 91.62 399 PHE A C 1
ATOM 2984 O O . PHE A 1 399 ? 30.341 -4.330 -43.200 1.00 91.62 399 PHE A O 1
ATOM 2991 N N . LEU A 1 400 ? 31.027 -2.254 -43.696 1.00 93.00 400 LEU A N 1
ATOM 2992 C CA . LEU A 1 400 ? 30.371 -1.624 -42.553 1.00 93.00 400 LEU A CA 1
ATOM 2993 C C . LEU A 1 400 ? 28.846 -1.733 -42.640 1.00 93.00 400 LEU A C 1
ATOM 2995 O O . LEU A 1 400 ? 28.201 -1.995 -41.628 1.00 93.00 400 LEU A O 1
ATOM 2999 N N . ILE A 1 401 ? 28.265 -1.549 -43.830 1.00 93.88 401 ILE A N 1
ATOM 3000 C CA . ILE A 1 401 ? 26.817 -1.699 -44.036 1.00 93.88 401 ILE A CA 1
ATOM 3001 C C . ILE A 1 401 ? 26.401 -3.149 -43.790 1.00 93.88 401 ILE A C 1
ATOM 3003 O O . ILE A 1 401 ? 25.432 -3.381 -43.069 1.00 93.88 401 ILE A O 1
ATOM 3007 N N . GLY A 1 402 ? 27.159 -4.118 -44.315 1.00 94.62 402 GLY A N 1
ATOM 3008 C CA . GLY A 1 402 ? 26.932 -5.538 -44.043 1.00 94.62 402 GLY A CA 1
ATOM 3009 C C . GLY A 1 402 ? 27.016 -5.857 -42.549 1.00 94.62 402 GLY A C 1
ATOM 3010 O O . GLY A 1 402 ? 26.099 -6.456 -41.991 1.00 94.62 402 GLY A O 1
ATOM 3011 N N . PHE A 1 403 ? 28.063 -5.378 -41.874 1.00 93.81 403 PHE A N 1
ATOM 3012 C CA . PHE A 1 403 ? 28.259 -5.550 -40.435 1.00 93.81 403 PHE A CA 1
ATOM 3013 C C . PHE A 1 403 ? 27.101 -4.960 -39.615 1.00 93.81 403 PHE A C 1
ATOM 3015 O O . PHE A 1 403 ? 26.481 -5.666 -38.819 1.00 93.81 403 PHE A O 1
ATOM 3022 N N . LEU A 1 404 ? 26.758 -3.684 -39.826 1.00 94.88 404 LEU A N 1
ATOM 3023 C CA . LEU A 1 404 ? 25.676 -3.015 -39.097 1.00 94.88 404 LEU A CA 1
ATOM 3024 C C . LEU A 1 404 ? 24.303 -3.619 -39.416 1.00 94.88 404 LEU A C 1
ATOM 3026 O O . LEU A 1 404 ? 23.468 -3.722 -38.518 1.00 94.88 404 LEU A O 1
ATOM 3030 N N . GLY A 1 405 ? 24.080 -4.046 -40.661 1.00 95.19 405 GLY A N 1
ATOM 3031 C CA . GLY A 1 405 ? 22.857 -4.718 -41.094 1.00 95.19 405 GLY A CA 1
ATOM 3032 C C . GLY A 1 405 ? 22.675 -6.080 -40.427 1.00 95.19 405 GLY A C 1
ATOM 3033 O O . GLY A 1 405 ? 21.615 -6.340 -39.862 1.00 95.19 405 GLY A O 1
ATOM 3034 N N . ILE A 1 406 ? 23.715 -6.921 -40.410 1.00 95.00 406 ILE A N 1
ATOM 3035 C CA . ILE A 1 406 ? 23.686 -8.229 -39.737 1.00 95.00 406 ILE A CA 1
ATOM 3036 C C . ILE A 1 406 ? 23.457 -8.044 -38.235 1.00 95.00 406 ILE A C 1
ATOM 3038 O O . ILE A 1 406 ? 22.521 -8.619 -37.681 1.00 95.00 406 ILE A O 1
ATOM 3042 N N . ILE A 1 407 ? 24.246 -7.197 -37.566 1.00 94.81 407 ILE A N 1
ATOM 3043 C CA . ILE A 1 407 ? 24.080 -6.945 -36.126 1.00 94.81 407 ILE A CA 1
ATOM 3044 C C . ILE A 1 407 ? 22.691 -6.364 -35.820 1.00 94.81 407 ILE A C 1
ATOM 3046 O O . ILE A 1 407 ? 22.051 -6.773 -34.845 1.00 94.81 407 ILE A O 1
ATOM 3050 N N . GLY A 1 408 ? 22.192 -5.462 -36.668 1.00 94.81 408 GLY A N 1
ATOM 3051 C CA . GLY A 1 408 ? 20.850 -4.894 -36.577 1.00 94.81 408 GLY A CA 1
ATOM 3052 C C . GLY A 1 408 ? 19.750 -5.951 -36.705 1.00 94.81 408 GLY A C 1
ATOM 3053 O O . GLY A 1 408 ? 18.875 -6.023 -35.846 1.00 94.81 408 GLY A O 1
ATOM 3054 N N . LEU A 1 409 ? 19.804 -6.821 -37.713 1.00 94.50 409 LEU A N 1
ATOM 3055 C CA . LEU A 1 409 ? 18.829 -7.903 -37.909 1.00 94.50 409 LEU A CA 1
ATOM 3056 C C . LEU A 1 409 ? 18.890 -8.969 -36.809 1.00 94.50 409 LEU A C 1
ATOM 3058 O O . LEU A 1 409 ? 17.862 -9.514 -36.411 1.00 94.50 409 LEU A O 1
ATOM 3062 N N . LEU A 1 410 ? 20.070 -9.258 -36.266 1.00 93.00 410 LEU A N 1
ATOM 3063 C CA . LEU A 1 410 ? 20.189 -10.206 -35.160 1.00 93.00 410 LEU A CA 1
ATOM 3064 C C . LEU A 1 410 ? 19.645 -9.607 -33.857 1.00 93.00 410 LEU A C 1
ATOM 3066 O O . LEU A 1 410 ? 18.905 -10.259 -33.127 1.00 93.00 410 LEU A O 1
ATOM 3070 N N . SER A 1 411 ? 19.977 -8.354 -33.554 1.00 92.88 411 SER A N 1
ATOM 3071 C CA . SER A 1 411 ? 19.875 -7.849 -32.178 1.00 92.88 411 SER A CA 1
ATOM 3072 C C . SER A 1 411 ? 19.123 -6.519 -32.028 1.00 92.88 411 SER A C 1
ATOM 3074 O O . SER A 1 411 ? 18.693 -6.161 -30.928 1.00 92.88 411 SER A O 1
ATOM 3076 N N . GLY A 1 412 ? 18.909 -5.774 -33.112 1.00 93.69 412 GLY A N 1
ATOM 3077 C CA . GLY A 1 412 ? 18.370 -4.417 -33.068 1.00 93.69 412 GLY A CA 1
ATOM 3078 C C . GLY A 1 412 ? 19.231 -3.534 -32.165 1.00 93.69 412 GLY A C 1
ATOM 3079 O O . GLY A 1 412 ? 20.455 -3.528 -32.256 1.00 93.69 412 GLY A O 1
ATOM 3080 N N . ARG A 1 413 ? 18.603 -2.817 -31.227 1.00 94.56 413 ARG A N 1
ATOM 3081 C CA . ARG A 1 413 ? 19.304 -1.996 -30.224 1.00 94.56 413 ARG A CA 1
ATOM 3082 C C . ARG A 1 413 ? 19.761 -2.770 -28.982 1.00 94.56 413 ARG A C 1
ATOM 3084 O O . ARG A 1 413 ? 20.227 -2.136 -28.036 1.00 94.56 413 ARG A O 1
ATOM 3091 N N . PHE A 1 414 ? 19.653 -4.099 -28.949 1.00 94.12 414 PHE A N 1
ATOM 3092 C CA . PHE A 1 414 ? 20.105 -4.914 -27.812 1.00 94.12 414 PHE A CA 1
ATOM 3093 C C . PHE A 1 414 ? 21.581 -4.656 -27.467 1.00 94.12 414 PHE A C 1
ATOM 3095 O O . PHE A 1 414 ? 21.934 -4.485 -26.302 1.00 94.12 414 PHE A O 1
ATOM 3102 N N . THR A 1 415 ? 22.440 -4.493 -28.473 1.00 92.88 415 THR A N 1
ATOM 3103 C CA . THR A 1 415 ? 23.864 -4.154 -28.298 1.00 92.88 415 THR A CA 1
ATOM 3104 C C . THR A 1 415 ? 24.073 -2.822 -27.572 1.00 92.88 415 THR A C 1
ATOM 3106 O O . THR A 1 415 ? 24.957 -2.704 -26.724 1.00 92.88 415 THR A O 1
ATOM 3109 N N . CYS A 1 416 ? 23.199 -1.832 -27.796 1.00 92.88 416 CYS A N 1
ATOM 3110 C CA . CYS A 1 416 ? 23.200 -0.563 -27.059 1.00 92.88 416 CYS A CA 1
ATOM 3111 C C . CYS A 1 416 ? 22.848 -0.746 -25.571 1.00 92.88 416 CYS A C 1
ATOM 3113 O O . CYS A 1 416 ? 23.253 0.066 -24.729 1.00 92.88 416 CYS A O 1
ATOM 3115 N N . GLY A 1 417 ? 22.069 -1.781 -25.250 1.00 91.56 417 GLY A N 1
ATOM 3116 C CA . GLY A 1 417 ? 21.689 -2.144 -23.892 1.00 91.56 417 GLY A CA 1
ATOM 3117 C C . GLY A 1 417 ? 22.702 -3.025 -23.168 1.00 91.56 417 GLY A C 1
ATOM 3118 O O . GLY A 1 417 ? 22.812 -2.875 -21.953 1.00 91.56 417 GLY A O 1
ATOM 3119 N N . TRP A 1 418 ? 23.454 -3.868 -23.881 1.00 93.50 418 TRP A N 1
ATOM 3120 C CA . TRP A 1 418 ? 24.259 -4.949 -23.290 1.00 93.50 418 TRP A CA 1
ATOM 3121 C C . TRP A 1 418 ? 25.769 -4.859 -23.526 1.00 93.50 418 TRP A C 1
ATOM 3123 O O . TRP A 1 418 ? 26.524 -5.364 -22.701 1.00 93.50 418 TRP A O 1
ATOM 3133 N N . LEU A 1 419 ? 26.213 -4.216 -24.609 1.00 93.06 419 LEU A N 1
ATOM 3134 C CA . LEU A 1 419 ? 27.625 -4.188 -25.027 1.00 93.06 419 LEU A CA 1
ATOM 3135 C C . LEU A 1 419 ? 28.201 -2.773 -25.158 1.00 93.06 419 LEU A C 1
ATOM 3137 O O . LEU A 1 419 ? 29.398 -2.613 -25.336 1.00 93.06 419 LEU A O 1
ATOM 3141 N N . CYS A 1 420 ? 27.374 -1.728 -25.125 1.00 92.25 420 CYS A N 1
ATOM 3142 C CA . CYS A 1 420 ? 27.847 -0.362 -25.336 1.00 92.25 420 CYS A CA 1
ATOM 3143 C C . CYS A 1 420 ? 28.433 0.245 -24.042 1.00 92.25 420 CYS A C 1
ATOM 3145 O O . CYS A 1 420 ? 27.656 0.496 -23.108 1.00 92.25 420 CYS A O 1
ATOM 3147 N N . PRO A 1 421 ? 29.741 0.574 -23.993 1.00 89.00 421 PRO A N 1
ATOM 3148 C CA . PRO A 1 421 ? 30.379 1.138 -22.800 1.00 89.00 421 PRO A CA 1
ATOM 3149 C C . PRO A 1 421 ? 29.814 2.523 -22.456 1.00 89.00 421 PRO A C 1
ATOM 3151 O O . PRO A 1 421 ? 29.524 2.824 -21.300 1.00 89.00 421 PRO A O 1
ATOM 3154 N N . TRP A 1 422 ? 29.511 3.342 -23.470 1.00 91.38 422 TRP A N 1
ATOM 3155 C CA . TRP A 1 422 ? 28.874 4.649 -23.274 1.00 91.38 422 TRP A CA 1
ATOM 3156 C C . TRP A 1 422 ? 27.466 4.559 -22.665 1.00 91.38 422 TRP A C 1
ATOM 3158 O O . TRP A 1 422 ? 27.019 5.444 -21.932 1.00 91.38 422 TRP A O 1
ATOM 3168 N N . GLY A 1 423 ? 26.740 3.476 -22.957 1.00 90.56 423 GLY A N 1
ATOM 3169 C CA . GLY A 1 423 ? 25.460 3.196 -22.313 1.00 90.56 423 GLY A CA 1
ATOM 3170 C C . GLY A 1 423 ? 25.625 2.835 -20.835 1.00 90.56 423 GLY A C 1
ATOM 3171 O O . GLY A 1 423 ? 24.791 3.219 -20.016 1.00 90.56 423 GLY A O 1
ATOM 3172 N N . ALA A 1 424 ? 26.699 2.121 -20.494 1.00 89.81 424 ALA A N 1
ATOM 3173 C CA . ALA A 1 424 ? 26.994 1.704 -19.127 1.00 89.81 424 ALA A CA 1
ATOM 3174 C C . ALA A 1 424 ? 27.247 2.904 -18.205 1.00 89.81 424 ALA A C 1
ATOM 3176 O O . ALA A 1 424 ? 26.693 2.941 -17.105 1.00 89.81 424 ALA A O 1
ATOM 3177 N N . ILE A 1 425 ? 28.008 3.893 -18.690 1.00 90.12 425 ILE A N 1
ATOM 3178 C CA . ILE A 1 425 ? 28.329 5.142 -17.978 1.00 90.12 425 ILE A CA 1
ATOM 3179 C C . ILE A 1 425 ? 27.058 5.935 -17.661 1.00 90.12 425 ILE A C 1
ATOM 3181 O O . ILE A 1 425 ? 26.845 6.325 -16.515 1.00 90.12 425 ILE A O 1
ATOM 3185 N N . GLN A 1 426 ? 26.173 6.106 -18.650 1.00 91.62 426 GLN A N 1
ATOM 3186 C CA . GLN A 1 426 ? 24.879 6.774 -18.458 1.00 91.62 426 GLN A CA 1
ATOM 3187 C C . GLN A 1 426 ? 24.035 6.091 -17.379 1.00 91.62 426 GLN A C 1
ATOM 3189 O O . GLN A 1 426 ? 23.504 6.752 -16.491 1.00 91.62 426 GLN A O 1
ATOM 3194 N N . ASP A 1 427 ? 23.942 4.761 -17.424 1.00 86.94 427 ASP A N 1
ATOM 3195 C CA . ASP A 1 427 ? 23.188 4.016 -16.419 1.00 86.94 427 ASP A CA 1
ATOM 3196 C C . ASP A 1 427 ? 23.871 4.013 -15.042 1.00 86.94 427 ASP A C 1
ATOM 3198 O O . ASP A 1 427 ? 23.209 3.711 -14.054 1.00 86.94 427 ASP A O 1
ATOM 3202 N N . LEU A 1 428 ? 25.191 4.211 -14.953 1.00 87.38 428 LEU A N 1
ATOM 3203 C CA . LEU A 1 428 ? 25.917 4.256 -13.680 1.00 87.38 428 LEU A CA 1
ATOM 3204 C C . LEU A 1 428 ? 25.700 5.606 -12.991 1.00 87.38 428 LEU A C 1
ATOM 3206 O O . LEU A 1 428 ? 25.309 5.634 -11.829 1.00 87.38 428 LEU A O 1
ATOM 3210 N N . LEU A 1 429 ? 25.872 6.707 -13.725 1.00 86.69 429 LEU A N 1
ATOM 3211 C CA . LEU A 1 429 ? 25.709 8.067 -13.202 1.00 86.69 429 LEU A CA 1
ATOM 3212 C C . LEU A 1 429 ? 24.268 8.365 -12.786 1.00 86.69 429 LEU A C 1
ATOM 3214 O O . LEU A 1 429 ? 24.040 8.968 -11.740 1.00 86.69 429 LEU A O 1
ATOM 3218 N N . HIS A 1 430 ? 23.284 7.860 -13.534 1.00 82.00 430 HIS A N 1
ATOM 3219 C CA . HIS A 1 430 ? 21.877 8.034 -13.176 1.00 82.00 430 HIS A CA 1
ATOM 3220 C C . HIS A 1 430 ? 21.507 7.400 -11.819 1.00 82.00 430 HIS A C 1
ATOM 3222 O O . HIS A 1 430 ? 20.518 7.789 -11.203 1.00 82.00 430 HIS A O 1
ATOM 3228 N N . ARG A 1 431 ? 22.289 6.435 -11.308 1.00 75.44 431 ARG A N 1
ATOM 3229 C CA . ARG A 1 431 ? 22.007 5.795 -10.008 1.00 75.44 431 ARG A CA 1
ATOM 3230 C C . ARG A 1 431 ? 22.261 6.695 -8.807 1.00 75.44 431 ARG A C 1
ATOM 3232 O O . ARG A 1 431 ? 21.763 6.384 -7.732 1.00 75.44 431 ARG A O 1
ATOM 3239 N N . VAL A 1 432 ? 23.025 7.770 -8.972 1.00 76.06 432 VAL A N 1
ATOM 3240 C CA . VAL A 1 432 ? 23.455 8.630 -7.863 1.00 76.06 432 VAL A CA 1
ATOM 3241 C C . VAL A 1 432 ? 22.288 9.465 -7.298 1.00 76.06 432 VAL A C 1
ATOM 3243 O O . VAL A 1 432 ? 22.433 10.064 -6.237 1.00 76.06 432 VAL A O 1
ATOM 3246 N N . LYS A 1 433 ? 21.107 9.508 -7.949 1.00 62.31 433 LYS A N 1
ATOM 3247 C CA . LYS A 1 433 ? 20.082 10.525 -7.647 1.00 62.31 433 LYS A CA 1
ATOM 3248 C C . LYS A 1 433 ? 18.643 10.026 -7.434 1.00 62.31 433 LYS A C 1
ATOM 3250 O O . LYS A 1 433 ? 18.235 8.979 -7.925 1.00 62.31 433 LYS A O 1
ATOM 3255 N N . ARG A 1 434 ? 17.878 10.862 -6.708 1.00 57.53 434 ARG A N 1
ATOM 3256 C CA . ARG A 1 434 ? 16.455 10.736 -6.332 1.00 57.53 434 ARG A CA 1
ATOM 3257 C C . ARG A 1 434 ? 15.440 11.405 -7.284 1.00 57.53 434 ARG A C 1
ATOM 3259 O O . ARG A 1 434 ? 14.261 11.102 -7.172 1.00 57.53 434 ARG A O 1
ATOM 3266 N N . TRP A 1 435 ? 15.849 12.305 -8.189 1.00 65.94 435 TRP A N 1
ATOM 3267 C CA . TRP A 1 435 ? 14.923 13.089 -9.033 1.00 65.94 435 TRP A CA 1
ATOM 3268 C C . TRP A 1 435 ? 15.162 12.860 -10.527 1.00 65.94 435 TRP A C 1
ATOM 3270 O O . TRP A 1 435 ? 16.309 12.879 -10.975 1.00 65.94 435 TRP A O 1
ATOM 3280 N N . THR A 1 436 ? 14.083 12.670 -11.292 1.00 73.12 436 THR A N 1
ATOM 3281 C CA . THR A 1 436 ? 14.130 12.336 -12.723 1.00 73.12 436 THR A CA 1
ATOM 3282 C C . THR A 1 436 ? 13.237 13.257 -13.549 1.00 73.12 436 THR A C 1
ATOM 3284 O O . THR A 1 436 ? 12.061 13.415 -13.227 1.00 73.12 436 THR A O 1
ATOM 3287 N N . VAL A 1 437 ? 13.771 13.803 -14.644 1.00 83.00 437 VAL A N 1
ATOM 3288 C CA . VAL A 1 437 ? 13.057 14.699 -15.569 1.00 83.00 437 VAL A CA 1
ATOM 3289 C C . VAL A 1 437 ? 12.735 13.962 -16.871 1.00 83.00 437 VAL A C 1
ATOM 3291 O O . VAL A 1 437 ? 13.568 13.224 -17.407 1.00 83.00 437 VAL A O 1
ATOM 3294 N N . ARG A 1 438 ? 11.520 14.161 -17.395 1.00 79.44 438 ARG A N 1
ATOM 3295 C CA . ARG A 1 438 ? 11.072 13.562 -18.661 1.00 79.44 438 ARG A CA 1
ATOM 3296 C C . ARG A 1 438 ? 11.476 14.435 -19.851 1.00 79.44 438 ARG A C 1
ATOM 3298 O O . ARG A 1 438 ? 11.319 15.650 -19.823 1.00 79.44 438 ARG A O 1
ATOM 3305 N N . LEU A 1 439 ? 11.966 13.795 -20.912 1.00 83.38 439 LEU A N 1
ATOM 3306 C CA . LEU A 1 439 ? 12.267 14.451 -22.189 1.00 83.38 439 LEU A CA 1
ATOM 3307 C C . LEU A 1 439 ? 11.028 14.475 -23.100 1.00 83.38 439 LEU A C 1
ATOM 3309 O O . LEU A 1 439 ? 10.375 13.435 -23.234 1.00 83.38 439 LEU A O 1
ATOM 3313 N N . PRO A 1 440 ? 10.765 15.587 -23.811 1.00 86.31 440 PRO A N 1
ATOM 3314 C CA . PRO A 1 440 ? 9.805 15.623 -24.910 1.00 86.31 440 PRO A CA 1
ATOM 3315 C C . PRO A 1 440 ? 10.114 14.565 -25.977 1.00 86.31 440 PRO A C 1
ATOM 3317 O O . PRO A 1 440 ? 11.264 14.394 -26.389 1.00 86.31 440 PRO A O 1
ATOM 3320 N N . TRP A 1 441 ? 9.083 13.867 -26.460 1.00 81.88 441 TRP A N 1
ATOM 3321 C CA . TRP A 1 441 ? 9.239 12.742 -27.392 1.00 81.88 441 TRP A CA 1
ATOM 3322 C C . TRP A 1 441 ? 9.859 13.146 -28.740 1.00 81.88 441 TRP A C 1
ATOM 3324 O O . TRP A 1 441 ? 10.576 12.343 -29.338 1.00 81.88 441 TRP A O 1
ATOM 3334 N N . VAL A 1 442 ? 9.648 14.392 -29.180 1.00 87.94 442 VAL A N 1
ATOM 3335 C CA . VAL A 1 442 ? 10.181 14.955 -30.434 1.00 87.94 442 VAL A CA 1
ATOM 3336 C C . VAL A 1 442 ? 11.714 14.936 -30.458 1.00 87.94 442 VAL A C 1
ATOM 3338 O O . VAL A 1 442 ? 12.320 14.636 -31.485 1.00 87.94 442 VAL A O 1
ATOM 3341 N N . LEU A 1 443 ? 12.367 15.149 -29.309 1.00 90.62 443 LEU A N 1
ATOM 3342 C CA . LEU A 1 443 ? 13.832 15.169 -29.217 1.00 90.62 443 LEU A CA 1
ATOM 3343 C C . LEU A 1 443 ? 14.474 13.806 -29.516 1.00 90.62 443 LEU A C 1
ATOM 3345 O O . LEU A 1 443 ? 15.658 13.743 -29.843 1.00 90.62 443 LEU A O 1
ATOM 3349 N N . ASN A 1 444 ? 13.714 12.708 -29.451 1.00 88.25 444 ASN A N 1
ATOM 3350 C CA . ASN A 1 444 ? 14.225 11.381 -29.793 1.00 88.25 444 ASN A CA 1
ATOM 3351 C C . ASN A 1 444 ? 14.553 11.234 -31.292 1.00 88.25 444 ASN A C 1
ATOM 3353 O O . ASN A 1 444 ? 15.286 10.313 -31.655 1.00 88.25 444 ASN A O 1
ATOM 3357 N N . TYR A 1 445 ? 14.025 12.105 -32.161 1.00 91.94 445 TYR A N 1
ATOM 3358 C CA . TYR A 1 445 ? 14.288 12.064 -33.604 1.00 91.94 445 TYR A CA 1
ATOM 3359 C C . TYR A 1 445 ? 15.584 12.778 -34.007 1.00 91.94 445 TYR A C 1
ATOM 3361 O O . TYR A 1 445 ? 16.119 12.512 -35.083 1.00 91.94 445 TYR A O 1
ATOM 3369 N N . LEU A 1 446 ? 16.154 13.605 -33.124 1.00 94.69 446 LEU A N 1
ATOM 3370 C CA . LEU A 1 446 ? 17.388 14.351 -33.385 1.00 94.69 446 LEU A CA 1
ATOM 3371 C C . LEU A 1 446 ? 18.582 13.432 -33.719 1.00 94.69 446 LEU A C 1
ATOM 3373 O O . LEU A 1 446 ? 19.463 13.808 -34.489 1.00 94.69 446 LEU A O 1
ATOM 3377 N N . LYS A 1 447 ? 18.575 12.181 -33.246 1.00 94.81 447 LYS A N 1
ATOM 3378 C CA . LYS A 1 447 ? 19.604 11.173 -33.551 1.00 94.81 447 LYS A CA 1
ATOM 3379 C C . LYS A 1 447 ? 19.654 10.816 -35.041 1.00 94.81 447 LYS A C 1
ATOM 3381 O O . LYS A 1 447 ? 20.720 10.465 -35.542 1.00 94.81 447 LYS A O 1
ATOM 3386 N N . TYR A 1 448 ? 18.523 10.903 -35.749 1.00 96.06 448 TYR A N 1
ATOM 3387 C CA . TYR A 1 448 ? 18.454 10.654 -37.191 1.00 96.06 448 TYR A CA 1
ATOM 3388 C C . TYR A 1 448 ? 19.040 11.835 -37.967 1.00 96.06 448 TYR A C 1
ATOM 3390 O O . TYR A 1 448 ? 19.807 11.621 -38.901 1.00 96.06 448 TYR A O 1
ATOM 3398 N N . ALA A 1 449 ? 18.783 13.069 -37.522 1.00 95.62 449 ALA A N 1
ATOM 3399 C CA . ALA A 1 449 ? 19.459 14.248 -38.063 1.00 95.62 449 ALA A CA 1
ATOM 3400 C C . ALA A 1 449 ? 20.975 14.193 -37.800 1.00 95.62 449 ALA A C 1
ATOM 3402 O O . ALA A 1 449 ? 21.763 14.449 -38.705 1.00 95.62 449 ALA A O 1
ATOM 3403 N N . MET A 1 450 ? 21.403 13.767 -36.606 1.00 95.69 450 MET A N 1
ATOM 3404 C CA . MET A 1 450 ? 22.823 13.563 -36.294 1.00 95.69 450 MET A CA 1
ATOM 3405 C C . MET A 1 450 ? 23.470 12.501 -37.203 1.00 95.69 450 MET A C 1
ATOM 3407 O O . MET A 1 450 ? 24.612 12.666 -37.625 1.00 95.69 450 MET A O 1
ATOM 3411 N N . LEU A 1 451 ? 22.745 11.430 -37.545 1.00 96.19 451 LEU A N 1
ATOM 3412 C CA . LEU A 1 451 ? 23.207 10.419 -38.497 1.00 96.19 451 LEU A CA 1
ATOM 3413 C C . LEU A 1 451 ? 23.333 10.979 -39.922 1.00 96.19 451 LEU A C 1
ATOM 3415 O O . LEU A 1 451 ? 24.400 10.882 -40.518 1.00 96.19 451 LEU A O 1
ATOM 3419 N N . VAL A 1 452 ? 22.266 11.564 -40.467 1.00 96.56 452 VAL A N 1
ATOM 3420 C CA . VAL A 1 452 ? 22.232 12.007 -41.870 1.00 96.56 452 VAL A CA 1
ATOM 3421 C C . VAL A 1 452 ? 23.114 13.235 -42.082 1.00 96.56 452 VAL A C 1
ATOM 3423 O O . VAL A 1 452 ? 23.978 13.240 -42.953 1.00 96.56 452 VAL A O 1
ATOM 3426 N N . VAL A 1 453 ? 22.946 14.269 -41.261 1.00 96.31 453 VAL A N 1
ATOM 3427 C CA . VAL A 1 453 ? 23.631 15.549 -41.452 1.00 96.31 453 VAL A CA 1
ATOM 3428 C C . VAL A 1 453 ? 25.074 15.467 -40.962 1.00 96.31 453 VAL A C 1
ATOM 3430 O O . VAL A 1 453 ? 26.003 15.711 -41.723 1.00 96.31 453 VAL A O 1
ATOM 3433 N N . VAL A 1 454 ? 25.293 15.088 -39.703 1.00 95.31 454 VAL A N 1
ATOM 3434 C CA . VAL A 1 454 ? 26.616 15.236 -39.069 1.00 95.31 454 VAL A CA 1
ATOM 3435 C C . VAL A 1 454 ? 27.542 14.047 -39.326 1.00 95.31 454 VAL A C 1
ATOM 3437 O O . VAL A 1 454 ? 28.757 14.227 -39.430 1.00 95.31 454 VAL A O 1
ATOM 3440 N N . ALA A 1 455 ? 27.007 12.828 -39.431 1.00 94.44 455 ALA A N 1
ATOM 3441 C CA . ALA A 1 455 ? 27.825 11.643 -39.688 1.00 94.44 455 ALA A CA 1
ATOM 3442 C C . ALA A 1 455 ? 28.004 11.325 -41.184 1.00 94.44 455 ALA A C 1
ATOM 3444 O O . ALA A 1 455 ? 28.981 10.661 -41.524 1.00 94.44 455 ALA A O 1
ATOM 3445 N N . ILE A 1 456 ? 27.124 11.801 -42.074 1.00 95.38 456 ILE A N 1
ATOM 3446 C CA . ILE A 1 456 ? 27.212 11.516 -43.518 1.00 95.38 456 ILE A CA 1
ATOM 3447 C C . ILE A 1 456 ? 27.472 12.795 -44.323 1.00 95.38 456 ILE A C 1
ATOM 3449 O O . ILE A 1 456 ? 28.562 12.924 -44.877 1.00 95.38 456 ILE A O 1
ATOM 3453 N N . ILE A 1 457 ? 26.534 13.748 -44.350 1.00 96.56 457 ILE A N 1
ATOM 3454 C CA . ILE A 1 457 ? 26.594 14.928 -45.236 1.00 96.56 457 ILE A CA 1
ATOM 3455 C C . ILE A 1 457 ? 27.801 15.823 -44.934 1.00 96.56 457 ILE A C 1
ATOM 3457 O O . ILE A 1 457 ? 28.579 16.127 -45.830 1.00 96.56 457 ILE A O 1
ATOM 3461 N N . ILE A 1 458 ? 27.994 16.245 -43.683 1.00 95.56 458 ILE A N 1
ATOM 3462 C CA . ILE A 1 458 ? 29.080 17.173 -43.341 1.00 95.56 458 ILE A CA 1
ATOM 3463 C C . ILE A 1 458 ? 30.456 16.566 -43.682 1.00 95.56 458 ILE A C 1
ATOM 3465 O O . ILE A 1 458 ? 31.211 17.223 -44.393 1.00 95.56 458 ILE A O 1
ATOM 3469 N N . PRO A 1 459 ? 30.802 15.325 -43.275 1.00 95.25 459 PRO A N 1
ATOM 3470 C CA . PRO A 1 459 ? 32.076 14.711 -43.650 1.00 95.25 459 PRO A CA 1
ATOM 3471 C C . PRO A 1 459 ? 32.290 14.587 -45.156 1.00 95.25 459 PRO A C 1
ATOM 3473 O O . PRO A 1 459 ? 33.426 14.744 -45.591 1.00 95.25 459 PRO A O 1
ATOM 3476 N N . TYR A 1 460 ? 31.225 14.347 -45.929 1.00 95.44 460 TYR A N 1
ATOM 3477 C CA . TYR A 1 460 ? 31.286 14.284 -47.390 1.00 95.44 460 TYR A CA 1
ATOM 3478 C C . TYR A 1 460 ? 31.781 15.601 -48.003 1.00 95.44 460 TYR A C 1
ATOM 3480 O O . TYR A 1 460 ? 32.596 15.583 -48.920 1.00 95.44 460 TYR A O 1
ATOM 3488 N N . PHE A 1 461 ? 31.330 16.743 -47.473 1.00 96.44 461 PHE A N 1
ATOM 3489 C CA . PHE A 1 461 ? 31.713 18.065 -47.981 1.00 96.44 461 PHE A CA 1
ATOM 3490 C C . PHE A 1 461 ? 32.984 18.628 -47.344 1.00 96.44 461 PHE A C 1
ATOM 3492 O O . PHE A 1 461 ? 33.756 19.308 -48.010 1.00 96.44 461 PHE A O 1
ATOM 3499 N N . THR A 1 462 ? 33.213 18.376 -46.054 1.00 93.81 462 THR A N 1
ATOM 3500 C CA . THR A 1 462 ? 34.342 18.975 -45.330 1.00 93.81 462 THR A CA 1
ATOM 3501 C C . THR A 1 462 ? 35.577 18.085 -45.296 1.00 93.81 462 THR A C 1
ATOM 3503 O O . THR A 1 462 ? 36.591 18.526 -44.770 1.00 93.81 462 THR A O 1
ATOM 3506 N N . TYR A 1 463 ? 35.493 16.829 -45.750 1.00 93.50 463 TYR A N 1
ATOM 3507 C CA . TYR A 1 463 ? 36.564 15.822 -45.667 1.00 93.50 463 TYR A CA 1
ATOM 3508 C C . TYR A 1 463 ? 37.059 15.561 -44.228 1.00 93.50 463 TYR A C 1
ATOM 3510 O O . TYR A 1 463 ? 38.201 15.174 -43.995 1.00 93.50 463 TYR A O 1
ATOM 3518 N N . GLN A 1 464 ? 36.207 15.807 -43.224 1.00 88.81 464 GLN A N 1
ATOM 3519 C CA . GLN A 1 464 ? 36.579 15.808 -41.801 1.00 88.81 464 GLN A CA 1
ATOM 3520 C C . GLN A 1 464 ? 35.533 15.071 -40.957 1.00 88.81 464 GLN A C 1
ATOM 3522 O O . GLN A 1 464 ? 34.328 15.189 -41.177 1.00 88.81 464 GLN A O 1
ATOM 3527 N N . HIS A 1 465 ? 35.974 14.335 -39.934 1.00 90.62 465 HIS A N 1
ATOM 3528 C CA . HIS A 1 465 ? 35.095 13.503 -39.099 1.00 90.62 465 HIS A CA 1
ATOM 3529 C C . HIS A 1 465 ? 34.451 14.296 -37.945 1.00 90.62 465 HIS A C 1
ATOM 3531 O O . HIS A 1 465 ? 34.759 14.083 -36.773 1.00 90.62 465 HIS A O 1
ATOM 3537 N N . TRP A 1 466 ? 33.528 15.208 -38.263 1.00 89.75 466 TRP A N 1
ATOM 3538 C CA . TRP A 1 466 ? 32.915 16.137 -37.298 1.00 89.75 466 TRP A CA 1
ATOM 3539 C C . TRP A 1 466 ? 32.288 15.482 -36.061 1.00 89.75 466 TRP A C 1
ATOM 3541 O O . TRP A 1 466 ? 32.653 15.843 -34.943 1.00 89.75 466 TRP A O 1
ATOM 3551 N N . PHE A 1 467 ? 31.406 14.486 -36.228 1.00 91.50 467 PHE A N 1
ATOM 3552 C CA . PHE A 1 467 ? 30.856 13.747 -35.083 1.00 91.50 467 PHE A CA 1
ATOM 3553 C C . PHE A 1 467 ? 31.956 13.166 -34.182 1.00 91.50 467 PHE A C 1
ATOM 3555 O O . PHE A 1 467 ? 31.915 13.357 -32.971 1.00 91.50 467 PHE A O 1
ATOM 3562 N N . SER A 1 468 ? 32.965 12.505 -34.756 1.00 89.06 468 SER A N 1
ATOM 3563 C CA . SER A 1 468 ? 34.080 11.932 -33.990 1.00 89.06 468 SER A CA 1
ATOM 3564 C C . SER A 1 468 ? 34.902 12.988 -33.233 1.00 89.06 468 SER A C 1
ATOM 3566 O O . SER A 1 468 ? 35.353 12.704 -32.126 1.00 89.06 468 SER A O 1
ATOM 3568 N N . LYS A 1 469 ? 35.043 14.215 -33.765 1.00 88.06 469 LYS A N 1
ATOM 3569 C CA . LYS A 1 469 ? 35.720 15.336 -33.079 1.00 88.06 469 LYS A CA 1
ATOM 3570 C C . LYS A 1 469 ? 34.933 15.883 -31.881 1.00 88.06 469 LYS A C 1
ATOM 3572 O O . LYS A 1 469 ? 35.537 16.272 -30.886 1.00 88.06 469 LYS A O 1
ATOM 3577 N N . LEU A 1 470 ? 33.601 15.901 -31.970 1.00 90.00 470 LEU A N 1
ATOM 3578 C CA . LEU A 1 470 ? 32.704 16.461 -30.945 1.00 90.00 470 LEU A CA 1
ATOM 3579 C C . LEU A 1 470 ? 32.107 15.406 -30.000 1.00 90.00 470 LEU A C 1
ATOM 3581 O O . LEU A 1 470 ? 31.363 15.739 -29.079 1.00 90.00 470 LEU A O 1
ATOM 3585 N N . CYS A 1 471 ? 32.390 14.124 -30.231 1.00 91.25 471 CYS A N 1
ATOM 3586 C CA . CYS A 1 471 ? 31.768 13.033 -29.499 1.00 91.25 471 CYS A CA 1
ATOM 3587 C C . CYS A 1 471 ? 32.163 13.065 -28.008 1.00 91.25 471 CYS A C 1
ATOM 3589 O O . CYS A 1 471 ? 33.348 12.910 -27.696 1.00 91.25 471 CYS A O 1
ATOM 3591 N N . PRO A 1 472 ? 31.201 13.144 -27.066 1.00 92.88 472 PRO A N 1
ATOM 3592 C CA . PRO A 1 472 ? 31.513 13.123 -25.636 1.00 92.88 472 PRO A CA 1
ATOM 3593 C C . PRO A 1 472 ? 32.121 11.781 -25.199 1.00 92.88 472 PRO A C 1
ATOM 3595 O O . PRO A 1 472 ? 32.941 11.741 -24.287 1.00 92.88 472 PRO A O 1
ATOM 3598 N N . CYS A 1 473 ? 31.798 10.682 -25.893 1.00 91.50 473 CYS A N 1
ATOM 3599 C CA . CYS A 1 473 ? 32.458 9.398 -25.667 1.00 91.50 473 CYS A CA 1
ATOM 3600 C C . CYS A 1 473 ? 33.954 9.487 -25.968 1.00 91.50 473 CYS A C 1
ATOM 3602 O O . CYS A 1 473 ? 34.755 9.153 -25.102 1.00 91.50 473 CYS A O 1
ATOM 3604 N N . GLY A 1 474 ? 34.330 10.019 -27.136 1.00 89.00 474 GLY A N 1
ATOM 3605 C CA . GLY A 1 474 ? 35.733 10.232 -27.495 1.00 89.00 474 GLY A CA 1
ATOM 3606 C C . GLY A 1 474 ? 36.446 11.204 -26.555 1.00 89.00 474 GLY A C 1
ATOM 3607 O O . GLY A 1 474 ? 37.590 10.961 -26.188 1.00 89.00 474 GLY A O 1
ATOM 3608 N N . ALA A 1 475 ? 35.772 12.261 -26.095 1.00 90.31 475 ALA A N 1
ATOM 3609 C CA . ALA A 1 475 ? 36.314 13.160 -25.076 1.00 90.31 475 ALA A CA 1
ATOM 3610 C C . ALA A 1 475 ? 36.704 12.406 -23.792 1.00 90.31 475 ALA A C 1
ATOM 3612 O O . ALA A 1 475 ? 37.824 12.572 -23.312 1.00 90.31 475 ALA A O 1
ATOM 3613 N N . LEU A 1 476 ? 35.820 11.538 -23.290 1.00 90.81 476 LEU A N 1
ATOM 3614 C CA . LEU A 1 476 ? 36.023 10.824 -22.031 1.00 90.81 476 LEU A CA 1
ATOM 3615 C C . LEU A 1 476 ? 37.056 9.693 -22.121 1.00 90.81 476 LEU A C 1
ATOM 3617 O O . LEU A 1 476 ? 37.888 9.575 -21.230 1.00 90.81 476 LEU A O 1
ATOM 3621 N N . ILE A 1 477 ? 36.999 8.852 -23.162 1.00 86.75 477 ILE A N 1
ATOM 3622 C CA . ILE A 1 477 ? 37.830 7.630 -23.231 1.00 86.75 477 ILE A CA 1
ATOM 3623 C C . ILE A 1 477 ? 39.108 7.787 -24.060 1.00 86.75 477 ILE A C 1
ATOM 3625 O O . ILE A 1 477 ? 39.979 6.925 -24.001 1.00 86.75 477 ILE A O 1
ATOM 3629 N N . ALA A 1 478 ? 39.222 8.855 -24.851 1.00 85.62 478 ALA A N 1
ATOM 3630 C CA . ALA A 1 478 ? 40.409 9.133 -25.656 1.00 85.62 478 ALA A CA 1
ATOM 3631 C C . ALA A 1 478 ? 41.036 10.478 -25.287 1.00 85.62 478 ALA A C 1
ATOM 3633 O O . ALA A 1 478 ? 42.193 10.523 -24.891 1.00 85.62 478 ALA A O 1
ATOM 3634 N N . GLY A 1 479 ? 40.262 11.564 -25.360 1.00 83.88 479 GLY A N 1
ATOM 3635 C CA . GLY A 1 479 ? 40.759 12.928 -25.175 1.00 83.88 479 GLY A CA 1
ATOM 3636 C C . GLY A 1 479 ? 41.398 13.178 -23.809 1.00 83.88 479 GLY A C 1
ATOM 3637 O O . GLY A 1 479 ? 42.523 13.661 -23.763 1.00 83.88 479 GLY A O 1
ATOM 3638 N N . ILE A 1 480 ? 40.699 12.843 -22.720 1.00 85.94 480 ILE A N 1
ATOM 3639 C CA . ILE A 1 480 ? 41.207 13.031 -21.352 1.00 85.94 480 ILE A CA 1
ATOM 3640 C C . ILE A 1 480 ? 42.397 12.099 -21.061 1.00 85.94 480 ILE A C 1
ATOM 3642 O O . ILE A 1 480 ? 43.446 12.617 -20.684 1.00 85.94 480 ILE A O 1
ATOM 3646 N N . PRO A 1 481 ? 42.311 10.764 -21.269 1.00 83.81 481 PRO A N 1
ATOM 3647 C CA . PRO A 1 481 ? 43.443 9.878 -21.005 1.00 83.81 481 PRO A CA 1
ATOM 3648 C C . PRO A 1 481 ? 44.690 10.248 -21.803 1.00 83.81 481 PRO A C 1
ATOM 3650 O O . PRO A 1 481 ? 45.781 10.239 -21.249 1.00 83.81 481 PRO A O 1
ATOM 3653 N N . TRP A 1 482 ? 44.539 10.617 -23.079 1.00 78.88 482 TRP A N 1
ATOM 3654 C CA . TRP A 1 482 ? 45.676 11.004 -23.910 1.00 78.88 482 TRP A CA 1
ATOM 3655 C C . TRP A 1 482 ? 46.335 12.298 -23.428 1.00 78.88 482 TRP A C 1
ATOM 3657 O O . TRP A 1 482 ? 47.554 12.333 -23.304 1.00 78.88 482 TRP A O 1
ATOM 3667 N N . ALA A 1 483 ? 45.541 13.317 -23.077 1.00 78.12 483 ALA A N 1
ATOM 3668 C CA . ALA A 1 483 ? 46.054 14.575 -22.531 1.00 78.12 483 ALA A CA 1
ATOM 3669 C C . ALA A 1 483 ? 46.786 14.399 -21.192 1.00 78.12 483 ALA A C 1
ATOM 3671 O O . ALA A 1 483 ? 47.749 15.111 -20.926 1.00 78.12 483 ALA A O 1
ATOM 3672 N N . LEU A 1 484 ? 46.352 13.442 -20.365 1.00 78.81 484 LEU A N 1
ATOM 3673 C CA . LEU A 1 484 ? 47.016 13.114 -19.102 1.00 78.81 484 LEU A CA 1
ATOM 3674 C C . LEU A 1 484 ? 48.296 12.289 -19.302 1.00 78.81 484 LEU A C 1
ATOM 3676 O O . LEU A 1 484 ? 49.256 12.466 -18.559 1.00 78.81 484 LEU A O 1
ATOM 3680 N N . TRP A 1 485 ? 48.317 11.377 -20.279 1.00 75.75 485 TRP A N 1
ATOM 3681 C CA . TRP A 1 485 ? 49.434 10.448 -20.493 1.00 75.75 485 TRP A CA 1
ATOM 3682 C C . TRP A 1 485 ? 50.590 11.060 -21.282 1.00 75.75 485 TRP A C 1
ATOM 3684 O O . TRP A 1 485 ? 51.761 10.822 -20.984 1.00 75.75 485 TRP A O 1
ATOM 3694 N N . ASN A 1 486 ? 50.247 11.833 -22.308 1.00 71.12 486 ASN A N 1
ATOM 3695 C CA . ASN A 1 486 ? 51.176 12.483 -23.216 1.00 71.12 486 ASN A CA 1
ATOM 3696 C C . ASN A 1 486 ? 50.841 13.977 -23.223 1.00 71.12 486 ASN A C 1
ATOM 3698 O O . ASN A 1 486 ? 50.126 14.427 -24.109 1.00 71.12 486 ASN A O 1
ATOM 3702 N N . PRO A 1 487 ? 51.299 14.759 -22.231 1.00 64.31 487 PRO A N 1
ATOM 3703 C CA . PRO A 1 487 ? 51.024 16.196 -22.181 1.00 64.31 487 PRO A CA 1
ATOM 3704 C C . PRO A 1 487 ? 51.696 16.973 -23.326 1.00 64.31 487 PRO A C 1
ATOM 3706 O O . PRO A 1 487 ? 51.281 18.093 -23.613 1.00 64.31 487 PRO A O 1
ATOM 3709 N N . ILE A 1 488 ? 52.688 16.377 -23.998 1.00 61.56 488 ILE A N 1
ATOM 3710 C CA . ILE A 1 488 ? 53.370 16.891 -25.191 1.00 61.56 488 ILE A CA 1
ATOM 3711 C C . ILE A 1 488 ? 53.238 15.822 -26.283 1.00 61.56 488 ILE A C 1
ATOM 3713 O O . ILE A 1 488 ? 53.531 14.651 -26.028 1.00 61.56 488 ILE A O 1
ATOM 3717 N N . ASP A 1 489 ? 52.747 16.202 -27.464 1.00 57.41 489 ASP A N 1
ATOM 3718 C CA . ASP A 1 489 ? 52.567 15.283 -28.590 1.00 57.41 489 ASP A CA 1
ATOM 3719 C C . ASP A 1 489 ? 53.941 14.808 -29.103 1.00 57.41 489 ASP A C 1
ATOM 3721 O O . ASP A 1 489 ? 54.747 15.641 -29.526 1.00 57.41 489 ASP A O 1
ATOM 3725 N N . PRO A 1 490 ? 54.229 13.492 -29.094 1.00 53.72 490 PRO A N 1
ATOM 3726 C CA . PRO A 1 490 ? 55.540 12.968 -29.470 1.00 53.72 490 PRO A CA 1
ATOM 3727 C C . PRO A 1 490 ? 55.897 13.140 -30.957 1.00 53.72 490 PRO A C 1
ATOM 3729 O O . PRO A 1 490 ? 57.055 12.942 -31.305 1.00 53.72 490 PRO A O 1
ATOM 3732 N N . ASN A 1 491 ? 54.950 13.505 -31.832 1.00 55.94 491 ASN A N 1
ATOM 3733 C CA . ASN A 1 491 ? 55.209 13.737 -33.261 1.00 55.94 491 ASN A CA 1
ATOM 3734 C C . ASN A 1 491 ? 55.221 15.223 -33.658 1.00 55.94 491 ASN A C 1
ATOM 3736 O O . ASN A 1 491 ? 55.664 15.551 -34.757 1.00 55.94 491 ASN A O 1
ATOM 3740 N N . LEU A 1 492 ? 54.681 16.109 -32.815 1.00 57.09 492 LEU A N 1
ATOM 3741 C CA . LEU A 1 492 ? 54.427 17.518 -33.148 1.00 57.09 492 LEU A CA 1
ATOM 3742 C C . LEU A 1 492 ? 55.050 18.514 -32.153 1.00 57.09 492 LEU A C 1
ATOM 3744 O O . LEU A 1 492 ? 54.944 19.711 -32.394 1.00 57.09 492 LEU A O 1
ATOM 3748 N N . GLU A 1 493 ? 55.653 18.051 -31.047 1.00 53.28 493 GLU A N 1
ATOM 3749 C CA . GLU A 1 493 ? 56.273 18.877 -29.984 1.00 53.28 493 GLU A CA 1
ATOM 3750 C C . GLU A 1 493 ? 55.367 19.994 -29.416 1.00 53.28 493 GLU A C 1
ATOM 3752 O O . GLU A 1 493 ? 55.832 20.968 -28.830 1.00 53.28 493 GLU A O 1
ATOM 3757 N N . MET A 1 494 ? 54.044 19.851 -29.542 1.00 54.94 494 MET A N 1
ATOM 3758 C CA . MET A 1 494 ? 53.055 20.788 -28.999 1.00 54.94 494 MET A CA 1
ATOM 3759 C C . MET A 1 494 ? 52.372 20.216 -27.755 1.00 54.94 494 MET A C 1
ATOM 3761 O O . MET A 1 494 ? 52.196 19.002 -27.631 1.00 54.94 494 MET A O 1
ATOM 3765 N N . THR A 1 495 ? 51.930 21.084 -26.841 1.00 57.84 495 THR A N 1
ATOM 3766 C CA . THR A 1 495 ? 51.143 20.670 -25.675 1.00 57.84 495 THR A CA 1
ATOM 3767 C C . THR A 1 495 ? 49.780 20.117 -26.103 1.00 57.84 495 THR A C 1
ATOM 3769 O O . THR A 1 495 ? 49.055 20.709 -26.903 1.00 57.84 495 THR A O 1
ATOM 3772 N N . VAL A 1 496 ? 49.399 18.965 -25.548 1.00 55.41 496 VAL A N 1
ATOM 3773 C CA . VAL A 1 496 ? 48.113 18.298 -25.831 1.00 55.41 496 VAL A CA 1
ATOM 3774 C C . VAL A 1 496 ? 46.926 19.049 -25.211 1.00 55.41 496 VAL A C 1
ATOM 3776 O O . VAL A 1 496 ? 45.787 18.881 -25.650 1.00 55.41 496 VAL A O 1
ATOM 3779 N N . ILE A 1 497 ? 47.198 19.935 -24.246 1.00 61.44 497 ILE A N 1
ATOM 3780 C CA . ILE A 1 497 ? 46.331 21.060 -23.880 1.00 61.44 497 ILE A CA 1
ATOM 3781 C C . ILE A 1 497 ? 46.785 22.235 -24.758 1.00 61.44 497 ILE A C 1
ATOM 3783 O O . ILE A 1 497 ? 47.814 22.840 -24.454 1.00 61.44 497 ILE A O 1
ATOM 3787 N N . PRO A 1 498 ? 46.112 22.513 -25.884 1.00 55.69 498 PRO A N 1
ATOM 3788 C CA . PRO A 1 498 ? 46.641 23.451 -26.862 1.00 55.69 498 PRO A CA 1
ATOM 3789 C C . PRO A 1 498 ? 46.421 24.887 -26.380 1.00 55.69 498 PRO A C 1
ATOM 3791 O O . PRO A 1 498 ? 45.353 25.185 -25.846 1.00 55.69 498 PRO A O 1
ATOM 3794 N N . ASP A 1 499 ? 47.363 25.783 -26.664 1.00 54.47 499 ASP A N 1
ATOM 3795 C CA . ASP A 1 499 ? 47.097 27.219 -26.765 1.00 54.47 499 ASP A CA 1
ATOM 3796 C C . ASP A 1 499 ? 46.683 27.552 -28.218 1.00 54.47 499 ASP A C 1
ATOM 3798 O O . ASP A 1 499 ? 47.132 26.917 -29.176 1.00 54.47 499 ASP A O 1
ATOM 3802 N N . GLY A 1 500 ? 45.775 28.516 -28.419 1.00 58.16 500 GLY A N 1
ATOM 3803 C CA . GLY A 1 500 ? 45.322 28.953 -29.756 1.00 58.16 500 GLY A CA 1
ATOM 3804 C C . GLY A 1 500 ? 44.117 28.192 -30.352 1.00 58.16 500 GLY A C 1
ATOM 3805 O O . GLY A 1 500 ? 43.278 27.644 -29.641 1.00 58.16 500 GLY A O 1
ATOM 3806 N N . ALA A 1 501 ? 43.969 28.180 -31.686 1.00 49.16 501 ALA A N 1
ATOM 3807 C CA . ALA A 1 501 ? 42.752 27.712 -32.382 1.00 49.16 501 ALA A CA 1
ATOM 3808 C C . ALA A 1 501 ? 42.428 26.208 -32.201 1.00 49.16 501 ALA A C 1
ATOM 3810 O O . ALA A 1 501 ? 41.265 25.804 -32.283 1.00 49.16 501 ALA A O 1
ATOM 3811 N N . ILE A 1 502 ? 43.434 25.377 -31.904 1.00 53.75 502 ILE A N 1
ATOM 3812 C CA . ILE A 1 502 ? 43.277 23.938 -31.618 1.00 53.75 502 ILE A CA 1
ATOM 3813 C C . ILE A 1 502 ? 42.654 23.725 -30.220 1.00 53.75 502 ILE A C 1
ATOM 3815 O O . ILE A 1 502 ? 41.916 22.757 -30.007 1.00 53.75 502 ILE A O 1
ATOM 3819 N N . ALA A 1 503 ? 42.839 24.680 -29.297 1.00 62.84 503 ALA A N 1
ATOM 3820 C CA . ALA A 1 503 ? 42.230 24.684 -27.967 1.00 62.84 503 ALA A CA 1
ATOM 3821 C C . ALA A 1 503 ? 40.701 24.752 -28.045 1.00 62.84 503 ALA A C 1
ATOM 3823 O O . ALA A 1 503 ? 40.002 24.077 -27.290 1.00 62.84 503 ALA A O 1
ATOM 3824 N N . GLY A 1 504 ? 40.170 25.526 -28.999 1.00 75.56 504 GLY A N 1
ATOM 3825 C CA . GLY A 1 504 ? 38.733 25.766 -29.138 1.00 75.56 504 GLY A CA 1
ATOM 3826 C C . GLY A 1 504 ? 37.930 24.480 -29.342 1.00 75.56 504 GLY A C 1
ATOM 3827 O O . GLY A 1 504 ? 36.932 24.252 -28.659 1.00 75.56 504 GLY A O 1
ATOM 3828 N N . MET A 1 505 ? 38.394 23.582 -30.219 1.00 78.62 505 MET A N 1
ATOM 3829 C CA . MET A 1 505 ? 37.735 22.286 -30.433 1.00 78.62 505 MET A CA 1
ATOM 3830 C C . MET A 1 505 ? 37.854 21.358 -29.218 1.00 78.62 505 MET A C 1
ATOM 3832 O O . MET A 1 505 ? 36.903 20.634 -28.913 1.00 78.62 505 MET A O 1
ATOM 3836 N N . PHE A 1 506 ? 38.996 21.370 -28.521 1.00 81.75 506 PHE A N 1
ATOM 3837 C CA . PHE A 1 506 ? 39.193 20.572 -27.311 1.00 81.75 506 PHE A CA 1
ATOM 3838 C C . PHE A 1 506 ? 38.264 21.026 -26.176 1.00 81.75 506 PHE A C 1
ATOM 3840 O O . PHE A 1 506 ? 37.558 20.203 -25.590 1.00 81.75 506 PHE A O 1
ATOM 3847 N N . TRP A 1 507 ? 38.194 22.329 -25.910 1.00 84.94 507 TRP A N 1
ATOM 3848 C CA . TRP A 1 507 ? 37.312 22.884 -24.887 1.00 84.94 507 TRP A CA 1
ATOM 3849 C C . TRP A 1 507 ? 35.837 22.717 -25.243 1.00 84.94 507 TRP A C 1
ATOM 3851 O O . TRP A 1 507 ? 35.045 22.366 -24.371 1.00 84.94 507 TRP A O 1
ATOM 3861 N N . LEU A 1 508 ? 35.462 22.851 -26.520 1.00 88.06 508 LEU A N 1
ATOM 3862 C CA . LEU A 1 508 ? 34.093 22.591 -26.967 1.00 88.06 508 LEU A CA 1
ATOM 3863 C C . LEU A 1 508 ? 33.664 21.142 -26.688 1.00 88.06 508 LEU A C 1
ATOM 3865 O O . LEU A 1 508 ? 32.591 20.921 -26.126 1.00 88.06 508 LEU A O 1
ATOM 3869 N N . LYS A 1 509 ? 34.492 20.136 -27.015 1.00 88.00 509 LYS A N 1
ATOM 3870 C CA . LYS A 1 509 ? 34.153 18.732 -26.703 1.00 88.00 509 LYS A CA 1
ATOM 3871 C C . LYS A 1 509 ? 34.134 18.453 -25.191 1.00 88.00 509 LYS A C 1
ATOM 3873 O O . LYS A 1 509 ? 33.334 17.625 -24.758 1.00 88.00 509 LYS A O 1
ATOM 3878 N N . MET A 1 510 ? 34.956 19.142 -24.389 1.00 90.19 510 MET A N 1
ATOM 3879 C CA . MET A 1 510 ? 34.914 19.052 -22.920 1.00 90.19 510 MET A CA 1
ATOM 3880 C C . MET A 1 510 ? 33.631 19.661 -22.349 1.00 90.19 510 MET A C 1
ATOM 3882 O O . MET A 1 510 ? 32.998 19.045 -21.496 1.00 90.19 510 MET A O 1
ATOM 3886 N N . TRP A 1 511 ? 33.188 20.806 -22.873 1.00 93.12 511 TRP A N 1
ATOM 3887 C CA . TRP A 1 511 ? 31.897 21.406 -22.530 1.00 93.12 511 TRP A CA 1
ATOM 3888 C C . TRP A 1 511 ? 30.726 20.487 -22.883 1.00 93.12 511 TRP A C 1
ATOM 3890 O O . TRP A 1 511 ? 29.851 20.260 -22.048 1.00 93.12 511 TRP A O 1
ATOM 3900 N N . ILE A 1 512 ? 30.731 19.892 -24.083 1.00 94.25 512 ILE A N 1
ATOM 3901 C CA . ILE A 1 512 ? 29.717 18.909 -24.499 1.00 94.25 512 ILE A CA 1
ATOM 3902 C C . ILE A 1 512 ? 29.716 17.700 -23.552 1.00 94.25 512 ILE A C 1
ATOM 3904 O O . ILE A 1 512 ? 28.649 17.249 -23.130 1.00 94.25 512 ILE A O 1
ATOM 3908 N N . LEU A 1 513 ? 30.894 17.176 -23.193 1.00 94.25 513 LEU A N 1
ATOM 3909 C CA . LEU A 1 513 ? 31.023 16.093 -22.219 1.00 94.25 513 LEU A CA 1
ATOM 3910 C C . LEU A 1 513 ? 30.447 16.498 -20.855 1.00 94.25 513 LEU A C 1
ATOM 3912 O O . LEU A 1 513 ? 29.603 15.772 -20.338 1.00 94.25 513 LEU A O 1
ATOM 3916 N N . GLY A 1 514 ? 30.842 17.649 -20.305 1.00 94.62 514 GLY A N 1
ATOM 3917 C CA . GLY A 1 514 ? 30.349 18.161 -19.024 1.00 94.62 514 GLY A CA 1
ATOM 3918 C C . GLY A 1 514 ? 28.828 18.334 -19.003 1.00 94.62 514 GLY A C 1
ATOM 3919 O O . GLY A 1 514 ? 28.167 17.868 -18.074 1.00 94.62 514 GLY A O 1
ATOM 3920 N N . ALA A 1 515 ? 28.254 18.893 -20.072 1.00 94.69 515 ALA A N 1
ATOM 3921 C CA . ALA A 1 515 ? 26.809 19.025 -20.230 1.00 94.69 515 ALA A CA 1
ATOM 3922 C C . ALA A 1 515 ? 26.102 17.659 -20.227 1.00 94.69 515 ALA A C 1
ATOM 3924 O O . ALA A 1 515 ? 25.097 17.481 -19.540 1.00 94.69 515 ALA A O 1
ATOM 3925 N N . PHE A 1 516 ? 26.634 16.660 -20.942 1.00 94.31 516 PHE A N 1
ATOM 3926 C CA . PHE A 1 516 ? 26.055 15.315 -20.930 1.00 94.31 516 PHE A CA 1
ATOM 3927 C C . PHE A 1 516 ? 26.230 14.600 -19.591 1.00 94.31 516 PHE A C 1
ATOM 3929 O O . PHE A 1 516 ? 25.272 13.984 -19.134 1.00 94.31 516 PHE A O 1
ATOM 3936 N N . LEU A 1 517 ? 27.391 14.707 -18.938 1.00 93.12 517 LEU A N 1
ATOM 3937 C CA . LEU A 1 517 ? 27.611 14.146 -17.602 1.00 93.12 517 LEU A CA 1
ATOM 3938 C C . LEU A 1 517 ? 26.609 14.719 -16.594 1.00 93.12 517 LEU A C 1
ATOM 3940 O O . LEU A 1 517 ? 26.027 13.954 -15.827 1.00 93.12 517 LEU A O 1
ATOM 3944 N N . LEU A 1 518 ? 26.333 16.027 -16.664 1.00 91.62 518 LEU A N 1
ATOM 3945 C CA . LEU A 1 518 ? 25.285 16.663 -15.870 1.00 91.62 518 LEU A CA 1
ATOM 3946 C C . LEU A 1 518 ? 23.900 16.107 -16.230 1.00 91.62 518 LEU A C 1
ATOM 3948 O O . LEU A 1 518 ? 23.174 15.663 -15.345 1.00 91.62 518 LEU A O 1
ATOM 3952 N N . LEU A 1 519 ? 23.540 16.057 -17.517 1.00 91.12 519 LEU A N 1
ATOM 3953 C CA . LEU A 1 519 ? 22.245 15.530 -17.971 1.00 91.12 519 LEU A CA 1
ATOM 3954 C C . LEU A 1 519 ? 22.019 14.064 -17.568 1.00 91.12 519 LEU A C 1
ATOM 3956 O O . LEU A 1 519 ? 20.883 13.682 -17.283 1.00 91.12 519 LEU A O 1
ATOM 3960 N N . PHE A 1 520 ? 23.072 13.240 -17.509 1.00 91.44 520 PHE A N 1
ATOM 3961 C CA . PHE A 1 520 ? 22.989 11.832 -17.097 1.00 91.44 520 PHE A CA 1
ATOM 3962 C C . PHE A 1 520 ? 22.502 11.674 -15.649 1.00 91.44 520 PHE A C 1
ATOM 3964 O O . PHE A 1 520 ? 21.904 10.649 -15.319 1.00 91.44 520 PHE A O 1
ATOM 3971 N N . LEU A 1 521 ? 22.680 12.695 -14.803 1.00 89.38 521 LEU A N 1
ATOM 3972 C CA . LEU A 1 521 ? 22.193 12.692 -13.421 1.00 89.38 521 LEU A CA 1
ATOM 3973 C C . LEU A 1 521 ? 20.671 12.864 -13.314 1.00 89.38 521 LEU A C 1
ATOM 3975 O O . LEU A 1 521 ? 20.085 12.435 -12.325 1.00 89.38 521 LEU A O 1
ATOM 3979 N N . PHE A 1 522 ? 20.023 13.482 -14.306 1.00 89.00 522 PHE A N 1
ATOM 3980 C CA . PHE A 1 522 ? 18.597 13.843 -14.243 1.00 89.00 522 PHE A CA 1
ATOM 3981 C C . PHE A 1 522 ? 17.735 13.079 -15.244 1.00 89.00 522 PHE A C 1
ATOM 3983 O O . PHE A 1 522 ? 16.537 12.898 -15.029 1.00 89.00 522 PHE A O 1
ATOM 3990 N N . ILE A 1 523 ? 18.328 12.637 -16.351 1.00 88.56 523 ILE A N 1
ATOM 3991 C CA . ILE A 1 523 ? 17.605 12.055 -17.474 1.00 88.56 523 ILE A CA 1
ATOM 3992 C C . ILE A 1 523 ? 18.144 10.654 -17.752 1.00 88.56 523 ILE A C 1
ATOM 3994 O O . ILE A 1 523 ? 19.350 10.417 -17.796 1.00 88.56 523 ILE A O 1
ATOM 3998 N N . LYS A 1 524 ? 17.231 9.711 -17.992 1.00 88.69 524 LYS A N 1
ATOM 3999 C CA . LYS A 1 524 ? 17.558 8.332 -18.363 1.00 88.69 524 LYS A CA 1
ATOM 4000 C C . LYS A 1 524 ? 18.122 8.271 -19.790 1.00 88.69 524 LYS A C 1
ATOM 4002 O O . LYS A 1 524 ? 17.378 8.464 -20.755 1.00 88.69 524 LYS A O 1
ATOM 4007 N N . ARG A 1 525 ? 19.427 7.992 -19.914 1.00 91.69 525 ARG A N 1
ATOM 4008 C CA . ARG A 1 525 ? 20.174 7.797 -21.179 1.00 91.69 525 ARG A CA 1
ATOM 4009 C C . ARG A 1 525 ? 19.931 8.877 -22.263 1.00 91.69 525 ARG A C 1
ATOM 4011 O O . ARG A 1 525 ? 19.596 8.525 -23.401 1.00 91.69 525 ARG A O 1
ATOM 4018 N N . PRO A 1 526 ? 20.091 10.183 -21.971 1.00 92.94 526 PRO A N 1
ATOM 4019 C CA . PRO A 1 526 ? 19.720 11.255 -22.895 1.00 92.94 526 PRO A CA 1
ATOM 4020 C C . PRO A 1 526 ? 20.508 11.175 -24.205 1.00 92.94 526 PRO A C 1
ATOM 4022 O O . PRO A 1 526 ? 19.901 11.209 -25.268 1.00 92.94 526 PRO A O 1
ATOM 4025 N N . PHE A 1 527 ? 21.823 10.928 -24.169 1.00 94.38 527 PHE A N 1
ATOM 4026 C CA . PHE A 1 527 ? 22.636 10.846 -25.389 1.00 94.38 527 PHE A CA 1
ATOM 4027 C C . PHE A 1 527 ? 22.189 9.702 -26.311 1.00 94.38 527 PHE A C 1
ATOM 4029 O O . PHE A 1 527 ? 22.060 9.870 -27.525 1.00 94.38 527 PHE A O 1
ATOM 4036 N N . CYS A 1 528 ? 21.928 8.519 -25.745 1.00 92.44 528 CYS A N 1
ATOM 4037 C CA . CYS A 1 528 ? 21.470 7.364 -26.521 1.00 92.44 528 CYS A CA 1
ATOM 4038 C C . CYS A 1 528 ? 20.046 7.529 -27.070 1.00 92.44 528 CYS A C 1
ATOM 4040 O O . CYS A 1 528 ? 19.684 6.826 -28.019 1.00 92.44 528 CYS A O 1
ATOM 4042 N N . ARG A 1 529 ? 19.231 8.396 -26.463 1.00 91.94 529 ARG A N 1
ATOM 4043 C CA . ARG A 1 529 ? 17.864 8.688 -26.903 1.00 91.94 529 ARG A CA 1
ATOM 4044 C C . ARG A 1 529 ? 17.824 9.760 -27.983 1.00 91.94 529 ARG A C 1
ATOM 4046 O O . ARG A 1 529 ? 17.083 9.580 -28.941 1.00 91.94 529 ARG A O 1
ATOM 4053 N N . THR A 1 530 ? 18.622 10.817 -27.844 1.00 93.12 530 THR A N 1
ATOM 4054 C CA . THR A 1 530 ? 18.466 12.033 -28.650 1.00 93.12 530 THR A CA 1
ATOM 4055 C C . THR A 1 530 ? 19.590 12.283 -29.647 1.00 93.12 530 THR A C 1
ATOM 4057 O O . THR A 1 530 ? 19.316 12.884 -30.671 1.00 93.12 530 THR A O 1
ATOM 4060 N N . ILE A 1 531 ? 20.827 11.823 -29.421 1.00 95.06 531 ILE A N 1
ATOM 4061 C CA . ILE A 1 531 ? 21.975 12.218 -30.266 1.00 95.06 531 ILE A CA 1
ATOM 4062 C C . ILE A 1 531 ? 22.632 11.048 -31.002 1.00 95.06 531 ILE A C 1
ATOM 4064 O O . ILE A 1 531 ? 23.074 11.216 -32.130 1.00 95.06 531 ILE A O 1
ATOM 4068 N N . CYS A 1 532 ? 22.722 9.862 -30.401 1.00 95.06 532 CYS A N 1
ATOM 4069 C CA . CYS A 1 532 ? 23.586 8.781 -30.892 1.00 95.06 532 CYS A CA 1
ATOM 4070 C C . CYS A 1 532 ? 23.221 8.254 -32.308 1.00 95.06 532 CYS A C 1
ATOM 4072 O O . CYS A 1 532 ? 22.222 7.534 -32.429 1.00 95.06 532 CYS A O 1
ATOM 4074 N N . PRO A 1 533 ? 24.067 8.463 -33.344 1.00 95.62 533 PRO A N 1
ATOM 4075 C CA . PRO A 1 533 ? 23.823 7.970 -34.707 1.00 95.62 533 PRO A CA 1
ATOM 4076 C C . PRO A 1 533 ? 23.792 6.448 -34.802 1.00 95.62 533 PRO A C 1
ATOM 4078 O O . PRO A 1 533 ? 22.949 5.879 -35.487 1.00 95.62 533 PRO A O 1
ATOM 4081 N N . LEU A 1 534 ? 24.659 5.761 -34.052 1.00 95.31 534 LEU A N 1
ATOM 4082 C CA . LEU A 1 534 ? 24.667 4.295 -34.016 1.00 95.31 534 LEU A CA 1
ATOM 4083 C C . LEU A 1 534 ? 23.353 3.746 -33.448 1.00 95.31 534 LEU A C 1
ATOM 4085 O O . LEU A 1 534 ? 22.795 2.773 -33.948 1.00 95.31 534 LEU A O 1
ATOM 4089 N N . GLY A 1 535 ? 22.828 4.416 -32.418 1.00 94.38 535 GLY A N 1
ATOM 4090 C CA . GLY A 1 535 ? 21.521 4.105 -31.856 1.00 94.38 535 GLY A CA 1
ATOM 4091 C C . GLY A 1 535 ? 20.376 4.361 -32.837 1.00 94.38 535 GLY A C 1
ATOM 4092 O O . GLY A 1 535 ? 19.360 3.679 -32.733 1.00 94.38 535 GLY A O 1
ATOM 4093 N N . ALA A 1 536 ? 20.532 5.306 -33.770 1.00 95.81 536 ALA A N 1
ATOM 4094 C CA . ALA A 1 536 ? 19.581 5.572 -34.846 1.00 95.81 536 ALA A CA 1
ATOM 4095 C C . ALA A 1 536 ? 19.573 4.437 -35.882 1.00 95.81 536 ALA A C 1
ATOM 4097 O O . ALA A 1 536 ? 18.504 3.925 -36.196 1.00 95.81 536 ALA A O 1
ATOM 4098 N N . ILE A 1 537 ? 20.749 3.969 -36.320 1.00 96.06 537 ILE A N 1
ATOM 4099 C CA . ILE A 1 537 ? 20.877 2.844 -37.264 1.00 96.06 537 ILE A CA 1
ATOM 4100 C C . ILE A 1 537 ? 20.208 1.587 -36.695 1.00 96.06 537 ILE A C 1
ATOM 4102 O O . ILE A 1 537 ? 19.317 1.012 -37.314 1.00 96.06 537 ILE A O 1
ATOM 4106 N N . TYR A 1 538 ? 20.573 1.186 -35.475 1.00 96.12 538 TYR A N 1
ATOM 4107 C CA . TYR A 1 538 ? 20.007 -0.012 -34.852 1.00 96.12 538 TYR A CA 1
ATOM 4108 C C . TYR A 1 538 ? 18.524 0.117 -34.476 1.00 96.12 538 TYR A C 1
ATOM 4110 O O . TYR A 1 538 ? 17.841 -0.900 -34.338 1.00 96.12 538 TYR A O 1
ATOM 4118 N N . ALA A 1 539 ? 18.001 1.340 -34.318 1.00 94.81 539 ALA A N 1
ATOM 4119 C CA . ALA A 1 539 ? 16.578 1.563 -34.065 1.00 94.81 539 ALA A CA 1
ATOM 4120 C C . ALA A 1 539 ? 15.697 1.088 -35.227 1.00 94.81 539 ALA A C 1
ATOM 4122 O O . ALA A 1 539 ? 14.630 0.533 -34.972 1.00 94.81 539 ALA A O 1
ATOM 4123 N N . LEU A 1 540 ? 16.170 1.221 -36.470 1.00 94.06 540 LEU A N 1
ATOM 4124 C CA . LEU A 1 540 ? 15.437 0.800 -37.670 1.00 94.06 540 LEU A CA 1
ATOM 4125 C C . LEU A 1 540 ? 15.159 -0.711 -37.680 1.00 94.06 540 LEU A C 1
ATOM 4127 O O . LEU A 1 540 ? 14.120 -1.161 -38.155 1.00 94.06 540 LEU A O 1
ATOM 4131 N N . PHE A 1 541 ? 16.051 -1.502 -37.082 1.00 94.56 541 PHE A N 1
ATOM 4132 C CA . PHE A 1 541 ? 15.931 -2.959 -37.050 1.00 94.56 541 PHE A CA 1
ATOM 4133 C C . PHE A 1 541 ? 15.151 -3.489 -35.840 1.00 94.56 541 PHE A C 1
ATOM 4135 O O . PHE A 1 541 ? 14.881 -4.685 -35.744 1.00 94.56 541 PHE A O 1
ATOM 4142 N N . ASN A 1 542 ? 14.751 -2.633 -34.896 1.00 91.75 542 ASN A N 1
ATOM 4143 C CA . ASN A 1 542 ? 14.257 -3.089 -33.597 1.00 91.75 542 ASN A CA 1
ATOM 4144 C C . ASN A 1 542 ? 12.944 -3.887 -33.671 1.00 91.75 542 ASN A C 1
ATOM 4146 O O . ASN A 1 542 ? 12.732 -4.789 -32.861 1.00 91.75 542 ASN A O 1
ATOM 4150 N N . ARG A 1 543 ? 12.078 -3.594 -34.648 1.00 90.00 543 ARG A N 1
ATOM 4151 C CA . ARG A 1 543 ? 10.823 -4.337 -34.861 1.00 90.00 543 ARG A CA 1
ATOM 4152 C C . ARG A 1 543 ? 11.041 -5.694 -35.537 1.00 90.00 543 ARG A C 1
ATOM 4154 O O . ARG A 1 543 ? 10.268 -6.626 -35.300 1.00 90.00 543 ARG A O 1
ATOM 4161 N N . VAL A 1 544 ? 12.085 -5.810 -36.357 1.00 90.31 544 VAL A N 1
ATOM 4162 C CA . VAL A 1 544 ? 12.357 -6.984 -37.203 1.00 90.31 544 VAL A CA 1
ATOM 4163 C C . VAL A 1 544 ? 13.438 -7.907 -36.646 1.00 90.31 544 VAL A C 1
ATOM 4165 O O . VAL A 1 544 ? 13.549 -9.037 -37.109 1.00 90.31 544 VAL A O 1
ATOM 4168 N N . SER A 1 545 ? 14.211 -7.470 -35.649 1.00 92.62 545 SER A N 1
ATOM 4169 C CA . SER A 1 545 ? 15.330 -8.267 -35.151 1.00 92.62 545 SER A CA 1
ATOM 4170 C C . SER A 1 545 ? 14.899 -9.564 -34.454 1.00 92.62 545 SER A C 1
ATOM 4172 O O . SER A 1 545 ? 13.823 -9.605 -33.851 1.00 92.62 545 SER A O 1
ATOM 4174 N N . LEU A 1 546 ? 15.778 -10.573 -34.435 1.00 91.00 546 LEU A N 1
ATOM 4175 C CA . LEU A 1 546 ? 15.535 -11.865 -33.766 1.00 91.00 546 LEU A CA 1
ATOM 4176 C C . LEU A 1 546 ? 15.181 -11.719 -32.281 1.00 91.00 546 LEU A C 1
ATOM 4178 O O . LEU A 1 546 ? 14.245 -12.349 -31.797 1.00 91.00 546 LEU A O 1
ATOM 4182 N N . VAL A 1 547 ? 15.922 -10.877 -31.562 1.00 90.12 547 VAL A N 1
ATOM 4183 C CA . VAL A 1 547 ? 15.680 -10.577 -30.144 1.00 90.12 547 VAL A CA 1
ATOM 4184 C C . VAL A 1 547 ? 14.393 -9.757 -30.028 1.00 90.12 547 VAL A C 1
ATOM 4186 O O . VAL A 1 547 ? 14.341 -8.638 -30.538 1.00 90.12 547 VAL A O 1
ATOM 4189 N N . SER A 1 548 ? 13.361 -10.264 -29.353 1.00 90.12 548 SER A N 1
ATOM 4190 C CA . SER A 1 548 ? 12.055 -9.602 -29.226 1.00 90.12 548 SER A CA 1
ATOM 4191 C C . SER A 1 548 ? 11.488 -9.718 -27.811 1.00 90.12 548 SER A C 1
ATOM 4193 O O . SER A 1 548 ? 11.808 -10.635 -27.061 1.00 90.12 548 SER A O 1
ATOM 4195 N N . LEU A 1 549 ? 10.626 -8.773 -27.442 1.00 90.12 549 LEU A N 1
ATOM 4196 C CA . LEU A 1 549 ? 9.757 -8.867 -26.269 1.00 90.12 549 LEU A CA 1
ATOM 4197 C C . LEU A 1 549 ? 8.326 -9.228 -26.692 1.00 90.12 549 LEU A C 1
ATOM 4199 O O . LEU A 1 549 ? 7.885 -8.829 -27.774 1.00 90.12 549 LEU A O 1
ATOM 4203 N N . ARG A 1 550 ? 7.608 -9.947 -25.826 1.00 90.19 550 ARG A N 1
ATOM 4204 C CA . ARG A 1 550 ? 6.193 -10.312 -25.972 1.00 90.19 550 ARG A CA 1
ATOM 4205 C C . ARG A 1 550 ? 5.439 -10.005 -24.675 1.00 90.19 550 ARG A C 1
ATOM 4207 O O . ARG A 1 550 ? 5.929 -10.316 -23.593 1.00 90.19 550 ARG A O 1
ATOM 4214 N N . LYS A 1 551 ? 4.246 -9.424 -24.802 1.00 89.88 551 LYS A N 1
ATOM 4215 C CA . LYS A 1 551 ? 3.281 -9.214 -23.712 1.00 89.88 551 LYS A CA 1
ATOM 4216 C C . LYS A 1 551 ? 2.306 -10.391 -23.670 1.00 89.88 551 LYS A C 1
ATOM 4218 O O . LYS A 1 551 ? 1.807 -10.806 -24.716 1.00 89.88 551 LYS A O 1
ATOM 4223 N N . GLU A 1 552 ? 2.077 -10.945 -22.486 1.00 85.56 552 GLU A N 1
ATOM 4224 C CA . GLU A 1 552 ? 1.105 -12.015 -22.251 1.00 85.56 552 GLU A CA 1
ATOM 4225 C C . GLU A 1 552 ? -0.317 -11.472 -22.064 1.00 85.56 552 GLU A C 1
ATOM 4227 O O . GLU A 1 552 ? -0.525 -10.324 -21.660 1.00 85.56 552 GLU A O 1
ATOM 4232 N N . GLU A 1 553 ? -1.302 -12.322 -22.359 1.00 76.69 553 GLU A N 1
ATOM 4233 C CA . GLU A 1 553 ? -2.718 -12.050 -22.110 1.00 76.69 553 GLU A CA 1
ATOM 4234 C C . GLU A 1 553 ? -2.940 -11.966 -20.587 1.00 76.69 553 GLU A C 1
ATOM 4236 O O . GLU A 1 553 ? -2.499 -12.843 -19.846 1.00 76.69 553 GLU A O 1
ATOM 4241 N N . GLY A 1 554 ? -3.541 -10.871 -20.106 1.00 74.25 554 GLY A N 1
ATOM 4242 C CA . GLY A 1 554 ? -3.729 -10.596 -18.670 1.00 74.25 554 GLY A CA 1
ATOM 4243 C C . GLY A 1 554 ? -2.882 -9.453 -18.091 1.00 74.25 554 GLY A C 1
ATOM 4244 O O . GLY A 1 554 ? -2.960 -9.185 -16.897 1.00 74.25 554 GLY A O 1
ATOM 4245 N N . CYS A 1 555 ? -2.082 -8.757 -18.903 1.00 77.94 555 CYS A N 1
ATOM 4246 C CA . CYS A 1 555 ? -1.412 -7.528 -18.469 1.00 77.94 555 CYS A CA 1
ATOM 4247 C C . CYS A 1 555 ? -2.418 -6.374 -18.300 1.00 77.94 555 CYS A C 1
ATOM 4249 O O . CYS A 1 555 ? -3.089 -6.010 -19.262 1.00 77.94 555 CYS A O 1
ATOM 4251 N N . VAL A 1 556 ? -2.443 -5.763 -17.111 1.00 74.25 556 VAL A N 1
ATOM 4252 C CA . VAL A 1 556 ? -3.308 -4.618 -16.752 1.00 74.25 556 VAL A CA 1
ATOM 4253 C C . VAL A 1 556 ? -2.630 -3.249 -16.913 1.00 74.25 556 VAL A C 1
ATOM 4255 O O . VAL A 1 556 ? -3.115 -2.255 -16.398 1.00 74.25 556 VAL A O 1
ATOM 4258 N N . GLU A 1 557 ? -1.471 -3.193 -17.578 1.00 78.00 557 GLU A N 1
ATOM 4259 C CA . GLU A 1 557 ? -0.745 -1.936 -17.859 1.00 78.00 557 GLU A CA 1
ATOM 4260 C C . GLU A 1 557 ? -0.387 -1.108 -16.609 1.00 78.00 557 GLU A C 1
ATOM 4262 O O . GLU A 1 557 ? -0.271 0.110 -16.656 1.00 78.00 557 GLU A O 1
ATOM 4267 N N . CYS A 1 558 ? -0.087 -1.789 -15.498 1.00 71.81 558 CYS A N 1
ATOM 4268 C CA . CYS A 1 558 ? 0.246 -1.203 -14.190 1.00 71.81 558 CYS A CA 1
ATOM 4269 C C . CYS A 1 558 ? 1.476 -0.266 -14.142 1.00 71.81 558 CYS A C 1
ATOM 4271 O O . CYS A 1 558 ? 1.862 0.189 -13.072 1.00 71.81 558 CYS A O 1
ATOM 4273 N N . GLY A 1 559 ? 2.184 -0.037 -15.252 1.00 75.38 559 GLY A N 1
ATOM 4274 C CA . GLY A 1 559 ? 3.353 0.850 -15.291 1.00 75.38 559 GLY A CA 1
ATOM 4275 C C . GLY A 1 559 ? 4.667 0.280 -14.727 1.00 75.38 559 GLY A C 1
ATOM 4276 O O . GLY A 1 559 ? 5.719 0.888 -14.943 1.00 75.38 559 GLY A O 1
ATOM 4277 N N . GLN A 1 560 ? 4.680 -0.912 -14.113 1.00 76.19 560 GLN A N 1
ATOM 4278 C CA . GLN A 1 560 ? 5.890 -1.543 -13.542 1.00 76.19 560 GLN A CA 1
ATOM 4279 C C . GLN A 1 560 ? 7.055 -1.611 -14.544 1.00 76.19 560 GLN A C 1
ATOM 4281 O O . GLN A 1 560 ? 8.196 -1.245 -14.256 1.00 76.19 560 GLN A O 1
ATOM 4286 N N . CYS A 1 561 ? 6.753 -2.034 -15.774 1.00 81.81 561 CYS A N 1
ATOM 4287 C CA . CYS A 1 561 ? 7.738 -2.167 -16.845 1.00 81.81 561 CYS A CA 1
ATOM 4288 C C . CYS A 1 561 ? 8.354 -0.818 -17.252 1.00 81.81 561 CYS A C 1
ATOM 4290 O O . CYS A 1 561 ? 9.516 -0.767 -17.659 1.00 81.81 561 CYS A O 1
ATOM 4292 N N . ARG A 1 562 ? 7.582 0.272 -17.150 1.00 83.69 562 ARG A N 1
ATOM 4293 C CA . ARG A 1 562 ? 8.036 1.638 -17.429 1.00 83.69 562 ARG A CA 1
ATOM 4294 C C . ARG A 1 562 ? 8.948 2.148 -16.317 1.00 83.69 562 ARG A C 1
ATOM 4296 O O . ARG A 1 562 ? 9.982 2.748 -16.616 1.00 83.69 562 ARG A O 1
ATOM 4303 N N . ALA A 1 563 ? 8.608 1.872 -15.058 1.00 76.88 563 ALA A N 1
ATOM 4304 C CA . ALA A 1 563 ? 9.390 2.301 -13.900 1.00 76.88 563 ALA A CA 1
ATOM 4305 C C . ALA A 1 563 ? 10.838 1.781 -13.968 1.00 76.88 563 ALA A C 1
ATOM 4307 O O . ALA A 1 563 ? 11.794 2.559 -13.850 1.00 76.88 563 ALA A O 1
ATOM 4308 N N . VAL A 1 564 ? 11.002 0.493 -14.290 1.00 80.00 564 VAL A N 1
ATOM 4309 C CA . VAL A 1 564 ? 12.319 -0.147 -14.456 1.00 80.00 564 VAL A CA 1
ATOM 4310 C C . VAL A 1 564 ? 13.004 0.183 -15.787 1.00 80.00 564 VAL A C 1
ATOM 4312 O O . VAL A 1 564 ? 14.184 -0.103 -15.955 1.00 80.00 564 VAL A O 1
ATOM 4315 N N . CYS A 1 565 ? 12.316 0.804 -16.750 1.00 85.44 565 CYS A N 1
ATOM 4316 C CA . CYS A 1 565 ? 12.883 1.052 -18.072 1.00 85.44 565 CYS A CA 1
ATOM 4317 C C . CYS A 1 565 ? 14.012 2.109 -18.026 1.00 85.44 565 CYS A C 1
ATOM 4319 O O . CYS A 1 565 ? 13.754 3.259 -17.647 1.00 85.44 565 CYS A O 1
ATOM 4321 N N . PRO A 1 566 ? 15.241 1.802 -18.495 1.00 84.31 566 PRO A N 1
ATOM 4322 C CA . PRO A 1 566 ? 16.390 2.721 -18.490 1.00 84.31 566 PRO A CA 1
ATOM 4323 C C . PRO A 1 566 ? 16.362 3.758 -19.625 1.00 84.31 566 PRO A C 1
ATOM 4325 O O . PRO A 1 566 ? 17.291 4.548 -19.770 1.00 84.31 566 PRO A O 1
ATOM 4328 N N . VAL A 1 567 ? 15.329 3.741 -20.470 1.00 88.31 567 VAL A N 1
ATOM 4329 C CA . VAL A 1 567 ? 15.114 4.722 -21.550 1.00 88.31 567 VAL A CA 1
ATOM 4330 C C . VAL A 1 567 ? 13.738 5.390 -21.472 1.00 88.31 567 VAL A C 1
ATOM 4332 O O . VAL A 1 567 ? 13.379 6.121 -22.389 1.00 88.31 567 VAL A O 1
ATOM 4335 N N . ASP A 1 568 ? 13.005 5.175 -20.371 1.00 85.12 568 ASP A N 1
ATOM 4336 C CA . ASP A 1 568 ? 11.715 5.819 -20.075 1.00 85.12 568 ASP A CA 1
ATOM 4337 C C . ASP A 1 568 ? 10.645 5.628 -21.169 1.00 85.12 568 ASP A C 1
ATOM 4339 O O . ASP A 1 568 ? 9.897 6.545 -21.505 1.00 85.12 568 ASP A O 1
ATOM 4343 N N . ILE A 1 569 ? 10.588 4.429 -21.751 1.00 87.75 569 ILE A N 1
ATOM 4344 C CA . ILE A 1 569 ? 9.442 3.994 -22.560 1.00 87.75 569 ILE A CA 1
ATOM 4345 C C . ILE A 1 569 ? 8.552 3.099 -21.711 1.00 87.75 569 ILE A C 1
ATOM 4347 O O . ILE A 1 569 ? 9.026 2.509 -20.742 1.00 87.75 569 ILE A O 1
ATOM 4351 N N . ASP A 1 570 ? 7.294 2.956 -22.108 1.00 87.75 570 ASP A N 1
ATOM 4352 C CA . ASP A 1 570 ? 6.393 1.965 -21.535 1.00 87.75 570 ASP A CA 1
ATOM 4353 C C . ASP A 1 570 ? 6.420 0.677 -22.374 1.00 87.75 570 ASP A C 1
ATOM 4355 O O . ASP A 1 570 ? 5.882 0.658 -23.482 1.00 87.75 570 ASP A O 1
ATOM 4359 N N . PRO A 1 571 ? 7.044 -0.414 -21.894 1.00 87.44 571 PRO A N 1
ATOM 4360 C CA . PRO A 1 571 ? 7.100 -1.665 -22.637 1.00 87.44 571 PRO A CA 1
ATOM 4361 C C . PRO A 1 571 ? 5.744 -2.354 -22.786 1.00 87.44 571 PRO A C 1
ATOM 4363 O O . PRO A 1 571 ? 5.648 -3.225 -23.638 1.00 87.44 571 PRO A O 1
ATOM 4366 N N . SER A 1 572 ? 4.721 -2.008 -21.995 1.00 83.50 572 SER A N 1
ATOM 4367 C CA . SER A 1 572 ? 3.397 -2.641 -22.086 1.00 83.50 572 SER A CA 1
ATOM 4368 C C . SER A 1 572 ? 2.594 -2.169 -23.306 1.00 83.50 572 SER A C 1
ATOM 4370 O O . SER A 1 572 ? 1.784 -2.928 -23.844 1.00 83.50 572 SER A O 1
ATOM 4372 N N . THR A 1 573 ? 2.877 -0.954 -23.779 1.00 85.50 573 THR A N 1
ATOM 4373 C CA . THR A 1 573 ? 2.242 -0.317 -24.942 1.00 85.50 573 THR A CA 1
ATOM 4374 C C . THR A 1 573 ? 3.210 -0.171 -26.122 1.00 85.50 573 THR A C 1
ATOM 4376 O O . THR A 1 573 ? 2.818 -0.302 -27.279 1.00 85.50 573 THR A O 1
ATOM 4379 N N . GLN A 1 574 ? 4.508 0.023 -25.861 1.00 86.75 574 GLN A N 1
ATOM 4380 C CA . GLN A 1 574 ? 5.547 0.285 -26.868 1.00 86.75 574 GLN A CA 1
ATOM 4381 C C . GLN A 1 574 ? 6.543 -0.879 -27.013 1.00 86.75 574 GLN A C 1
ATOM 4383 O O . GLN A 1 574 ? 7.767 -0.692 -27.019 1.00 86.75 574 GLN A O 1
ATOM 4388 N N . ILE A 1 575 ? 6.026 -2.103 -27.145 1.00 87.12 575 ILE A N 1
ATOM 4389 C CA . ILE A 1 575 ? 6.833 -3.322 -27.304 1.00 87.12 575 ILE A CA 1
ATOM 4390 C C . ILE A 1 575 ? 7.709 -3.216 -28.563 1.00 87.12 575 ILE A C 1
ATOM 4392 O O . ILE A 1 575 ? 7.222 -2.938 -29.657 1.00 87.12 575 ILE A O 1
ATOM 4396 N N . ASN A 1 576 ? 9.015 -3.470 -28.423 1.00 88.31 576 ASN A N 1
ATOM 4397 C CA . ASN A 1 576 ? 9.994 -3.412 -29.520 1.00 88.31 576 ASN A CA 1
ATOM 4398 C C . ASN A 1 576 ? 10.005 -2.080 -30.304 1.00 88.31 576 ASN A C 1
ATOM 4400 O O . ASN A 1 576 ? 10.388 -2.053 -31.477 1.00 88.31 576 ASN A O 1
ATOM 4404 N N . SER A 1 577 ? 9.607 -0.969 -29.675 1.00 92.00 577 SER A N 1
ATOM 4405 C CA . SER A 1 577 ? 9.675 0.358 -30.295 1.00 92.00 577 SER A CA 1
ATOM 4406 C C . SER A 1 577 ? 11.112 0.753 -30.646 1.00 92.00 577 SER A C 1
ATOM 4408 O O . SER A 1 577 ? 12.075 0.239 -30.080 1.00 92.00 577 SER A O 1
ATOM 4410 N N . GLU A 1 578 ? 11.288 1.719 -31.546 1.00 90.19 578 GLU A N 1
ATOM 4411 C CA . GLU A 1 578 ? 12.604 2.260 -31.933 1.00 90.19 578 GLU A CA 1
ATOM 4412 C C . GLU A 1 578 ? 13.407 2.832 -30.748 1.00 90.19 578 GLU A C 1
ATOM 4414 O O . GLU A 1 578 ? 14.641 2.911 -30.775 1.00 90.19 578 GLU A O 1
ATOM 4419 N N . GLY A 1 579 ? 12.713 3.239 -29.682 1.00 88.94 579 GLY A N 1
ATOM 4420 C CA . GLY A 1 579 ? 13.313 3.704 -28.433 1.00 88.94 579 GLY A CA 1
ATOM 4421 C C . GLY A 1 579 ? 13.876 2.577 -27.564 1.00 88.94 579 GLY A C 1
ATOM 4422 O O . GLY A 1 579 ? 14.837 2.804 -26.831 1.00 88.94 579 GLY A O 1
ATOM 4423 N N . CYS A 1 580 ? 13.325 1.364 -27.666 1.00 92.06 580 CYS A N 1
ATOM 4424 C CA . CYS A 1 580 ? 13.669 0.235 -26.807 1.00 92.06 580 CYS A CA 1
ATOM 4425 C C . CYS A 1 580 ? 15.120 -0.216 -27.020 1.00 92.06 580 CYS A C 1
ATOM 4427 O O . CYS A 1 580 ? 15.539 -0.471 -28.140 1.00 92.06 580 CYS A O 1
ATOM 4429 N N . ILE A 1 581 ? 15.898 -0.383 -25.951 1.00 93.31 581 ILE A N 1
ATOM 4430 C CA . ILE A 1 581 ? 17.267 -0.935 -26.032 1.00 93.31 581 ILE A CA 1
ATOM 4431 C C . ILE A 1 581 ? 17.338 -2.423 -25.678 1.00 93.31 581 ILE A C 1
ATOM 4433 O O . ILE A 1 581 ? 18.429 -2.959 -25.524 1.00 93.31 581 ILE A O 1
ATOM 4437 N N . LYS A 1 582 ? 16.180 -3.073 -25.497 1.00 91.94 582 LYS A N 1
ATOM 4438 C CA . LYS A 1 582 ? 16.057 -4.502 -25.167 1.00 91.94 582 LYS A CA 1
ATOM 4439 C C . LYS A 1 582 ? 16.974 -4.919 -24.009 1.00 91.94 582 LYS A C 1
ATOM 4441 O O . LYS A 1 582 ? 17.655 -5.935 -24.061 1.00 91.94 582 LYS A O 1
ATOM 4446 N N . CYS A 1 583 ? 16.987 -4.113 -22.943 1.00 90.62 583 CYS A N 1
ATOM 4447 C CA . CYS A 1 583 ? 17.744 -4.408 -21.723 1.00 90.62 583 CYS A CA 1
ATOM 4448 C C . CYS A 1 583 ? 17.172 -5.589 -20.924 1.00 90.62 583 CYS A C 1
ATOM 4450 O O . CYS A 1 583 ? 17.843 -6.072 -20.023 1.00 90.62 583 CYS A O 1
ATOM 4452 N N . LEU A 1 584 ? 15.946 -6.017 -21.247 1.00 90.50 584 LEU A N 1
ATOM 4453 C CA . LEU A 1 584 ? 15.194 -7.096 -20.600 1.00 90.50 584 LEU A CA 1
ATOM 4454 C C . LEU A 1 584 ? 14.823 -6.850 -19.127 1.00 90.50 584 LEU A C 1
ATOM 4456 O O . LEU A 1 584 ? 14.207 -7.702 -18.513 1.00 90.50 584 LEU A O 1
ATOM 4460 N N . GLU A 1 585 ? 15.083 -5.673 -18.556 1.00 86.88 585 GLU A N 1
ATOM 4461 C CA . GLU A 1 585 ? 14.703 -5.385 -17.159 1.00 86.88 585 GLU A CA 1
ATOM 4462 C C . GLU A 1 585 ? 13.185 -5.439 -16.934 1.00 86.88 585 GLU A C 1
ATOM 4464 O O . GLU A 1 585 ? 12.726 -5.855 -15.877 1.00 86.88 585 GLU A O 1
ATOM 4469 N N . CYS A 1 586 ? 12.390 -5.120 -17.959 1.00 86.50 586 CYS A N 1
ATOM 4470 C CA . CYS A 1 586 ? 10.935 -5.253 -17.913 1.00 86.50 586 CYS A CA 1
ATOM 4471 C C . CYS A 1 586 ? 10.435 -6.700 -17.807 1.00 86.50 586 CYS A C 1
ATOM 4473 O O . CYS A 1 586 ? 9.278 -6.886 -17.454 1.00 86.50 586 CYS A O 1
ATOM 4475 N N . THR A 1 587 ? 11.256 -7.721 -18.096 1.00 86.69 587 THR A N 1
ATOM 4476 C CA . THR A 1 587 ? 10.832 -9.131 -17.975 1.00 86.69 587 THR A CA 1
ATOM 4477 C C . THR A 1 587 ? 10.790 -9.622 -16.529 1.00 86.69 587 THR A C 1
ATOM 4479 O O . THR A 1 587 ? 10.458 -10.777 -16.291 1.00 86.69 587 THR A O 1
ATOM 4482 N N . GLN A 1 588 ? 11.125 -8.761 -15.564 1.00 78.75 588 GLN A N 1
ATOM 4483 C CA . GLN A 1 588 ? 10.793 -8.970 -14.152 1.00 78.75 588 GLN A CA 1
ATOM 4484 C C . GLN A 1 588 ? 9.274 -8.969 -13.933 1.00 78.75 588 GLN A C 1
ATOM 4486 O O . GLN A 1 588 ? 8.770 -9.643 -13.041 1.00 78.75 588 GLN A O 1
ATOM 4491 N N . CYS A 1 589 ? 8.526 -8.248 -14.774 1.00 77.69 589 CYS A N 1
ATOM 4492 C CA . CYS A 1 589 ? 7.076 -8.354 -14.799 1.00 77.69 589 CYS A CA 1
ATOM 4493 C C . CYS A 1 589 ? 6.672 -9.723 -15.352 1.00 77.69 589 CYS A C 1
ATOM 4495 O O . CYS A 1 589 ? 7.068 -10.087 -16.463 1.00 77.69 589 CYS A O 1
ATOM 4497 N N . ARG A 1 590 ? 5.812 -10.448 -14.623 1.00 77.94 590 ARG A N 1
ATOM 4498 C CA . ARG A 1 590 ? 5.347 -11.788 -15.017 1.00 77.94 590 ARG A CA 1
ATOM 4499 C C . ARG A 1 590 ? 4.747 -11.832 -16.426 1.00 77.94 590 ARG A C 1
ATOM 4501 O O . ARG A 1 590 ? 4.942 -12.827 -17.117 1.00 77.94 590 ARG A O 1
ATOM 4508 N N . HIS A 1 591 ? 4.108 -10.739 -16.855 1.00 84.00 591 HIS A N 1
ATOM 4509 C CA . HIS A 1 591 ? 3.428 -10.614 -18.147 1.00 84.00 591 HIS A CA 1
ATOM 4510 C C . HIS A 1 591 ? 4.339 -10.190 -19.311 1.00 84.00 591 HIS A C 1
ATOM 4512 O O . HIS A 1 591 ? 3.873 -10.129 -20.448 1.00 84.00 591 HIS A O 1
ATOM 4518 N N . MET A 1 592 ? 5.614 -9.874 -19.066 1.00 87.12 592 MET A N 1
ATOM 4519 C CA . MET A 1 592 ? 6.570 -9.523 -20.118 1.00 87.12 592 MET A CA 1
ATOM 4520 C C . MET A 1 592 ? 7.588 -10.642 -20.305 1.00 87.12 592 MET A C 1
ATOM 4522 O O . MET A 1 592 ? 8.393 -10.926 -19.421 1.00 87.12 592 MET A O 1
ATOM 4526 N N . LYS A 1 593 ? 7.598 -11.252 -21.490 1.00 87.00 593 LYS A N 1
ATOM 4527 C CA . LYS A 1 593 ? 8.500 -12.355 -21.830 1.00 87.00 593 LYS A CA 1
ATOM 4528 C C . LYS A 1 593 ? 9.496 -11.956 -22.906 1.00 87.00 593 LYS A C 1
ATOM 4530 O O . LYS A 1 593 ? 9.202 -11.169 -23.807 1.00 87.00 593 LYS A O 1
ATOM 4535 N N . PHE A 1 594 ? 10.684 -12.534 -22.807 1.00 89.00 594 PHE A N 1
ATOM 4536 C CA . PHE A 1 594 ? 11.679 -12.513 -23.867 1.00 89.00 594 PHE A CA 1
ATOM 4537 C C . PHE A 1 594 ? 11.383 -13.627 -24.882 1.00 89.00 594 PHE A C 1
ATOM 4539 O O . PHE A 1 594 ? 11.047 -14.746 -24.498 1.00 89.00 594 PHE A O 1
ATOM 4546 N N . GLU A 1 595 ? 11.506 -13.321 -26.171 1.00 86.00 595 GLU A N 1
ATOM 4547 C CA . GLU A 1 595 ? 11.238 -14.242 -27.272 1.00 86.00 595 GLU A CA 1
ATOM 4548 C C . GLU A 1 595 ? 12.321 -14.122 -28.352 1.00 86.00 595 GLU A C 1
ATOM 4550 O O . GLU A 1 595 ? 12.678 -13.024 -28.787 1.00 86.00 595 GLU A O 1
ATOM 4555 N N . TRP A 1 596 ? 12.800 -15.270 -28.834 1.00 84.38 596 TRP A N 1
ATOM 4556 C CA . TRP A 1 596 ? 13.569 -15.357 -30.072 1.00 84.38 596 TRP A CA 1
ATOM 4557 C C . TRP A 1 596 ? 12.606 -15.537 -31.246 1.00 84.38 596 TRP A C 1
ATOM 4559 O O . TRP A 1 596 ? 12.019 -16.610 -31.410 1.00 84.38 596 TRP A O 1
ATOM 4569 N N . LYS A 1 597 ? 12.452 -14.509 -32.088 1.00 79.00 597 LYS A N 1
ATOM 4570 C CA . LYS A 1 597 ? 11.687 -14.633 -33.332 1.00 79.00 597 LYS A CA 1
ATOM 4571 C C . LYS A 1 597 ? 12.374 -15.661 -34.221 1.00 79.00 597 LYS A C 1
ATOM 4573 O O . LYS A 1 597 ? 13.485 -15.444 -34.688 1.00 79.00 597 LYS A O 1
ATOM 4578 N N . ARG A 1 598 ? 11.714 -16.784 -34.483 1.00 69.69 598 ARG A N 1
ATOM 4579 C CA . ARG A 1 598 ? 12.182 -17.749 -35.481 1.00 69.69 598 ARG A CA 1
ATOM 4580 C C . ARG A 1 598 ? 11.957 -17.142 -36.866 1.00 69.69 598 ARG A C 1
ATOM 4582 O O . ARG A 1 598 ? 10.819 -17.089 -37.330 1.00 69.69 598 ARG A O 1
ATOM 4589 N N . PHE A 1 599 ? 13.020 -16.688 -37.533 1.00 49.97 599 PHE A N 1
ATOM 4590 C CA . PHE A 1 599 ? 12.976 -16.553 -38.991 1.00 49.97 599 PHE A CA 1
ATOM 4591 C C . PHE A 1 599 ? 12.599 -17.947 -39.526 1.00 49.97 599 PHE A C 1
ATOM 4593 O O . PHE A 1 599 ? 13.278 -18.912 -39.191 1.00 49.97 599 PHE A O 1
ATOM 4600 N N . TRP A 1 600 ? 11.506 -18.051 -40.291 1.00 39.47 600 TRP A N 1
ATOM 4601 C CA . TRP A 1 600 ? 11.047 -19.262 -41.008 1.00 39.47 600 TRP A CA 1
ATOM 4602 C C . TRP A 1 600 ? 10.064 -20.244 -40.353 1.00 39.47 600 TRP A C 1
ATOM 4604 O O . TRP A 1 600 ? 9.772 -21.267 -40.965 1.00 39.47 600 TRP A O 1
ATOM 4614 N N . ILE A 1 601 ? 9.435 -19.954 -39.208 1.00 42.53 601 ILE A N 1
ATOM 4615 C CA . ILE A 1 601 ? 8.300 -20.785 -38.751 1.00 42.53 601 ILE A CA 1
ATOM 4616 C C . ILE A 1 601 ? 7.069 -19.909 -38.542 1.00 42.53 601 ILE A C 1
ATOM 4618 O O . ILE A 1 601 ? 6.967 -19.188 -37.551 1.00 42.53 601 ILE A O 1
ATOM 4622 N N . ARG A 1 602 ? 6.114 -19.982 -39.485 1.00 34.16 602 ARG A N 1
ATOM 4623 C CA . ARG A 1 602 ? 4.756 -19.455 -39.276 1.00 34.16 602 ARG A CA 1
ATOM 4624 C C . ARG A 1 602 ? 4.243 -20.036 -37.953 1.00 34.16 602 ARG A C 1
ATOM 4626 O O . ARG A 1 602 ? 4.187 -21.263 -37.838 1.00 34.16 602 ARG A O 1
ATOM 4633 N N . PRO A 1 603 ? 3.862 -19.218 -36.958 1.00 37.91 603 PRO A N 1
ATOM 4634 C CA . PRO A 1 603 ? 3.273 -19.755 -35.747 1.00 37.91 603 PRO A CA 1
ATOM 4635 C C . PRO A 1 603 ? 1.992 -20.491 -36.143 1.00 37.91 603 PRO A C 1
ATOM 4637 O O . PRO A 1 603 ? 1.073 -19.911 -36.726 1.00 37.91 603 PRO A O 1
ATOM 4640 N N . ARG A 1 604 ? 1.940 -21.795 -35.857 1.00 39.75 604 ARG A N 1
ATOM 4641 C CA . ARG A 1 604 ? 0.699 -22.569 -35.913 1.00 39.75 604 ARG A CA 1
ATOM 4642 C C . ARG A 1 604 ? -0.253 -21.852 -34.957 1.00 39.75 604 ARG A C 1
ATOM 4644 O O . ARG A 1 604 ? 0.011 -21.833 -33.757 1.00 39.75 604 ARG A O 1
ATOM 4651 N N . LYS A 1 605 ? -1.306 -21.206 -35.474 1.00 37.28 605 LYS A N 1
ATOM 4652 C CA . LYS A 1 605 ? -2.364 -20.607 -34.648 1.00 37.28 605 LYS A CA 1
ATOM 4653 C C . LYS A 1 605 ? -2.932 -21.716 -33.757 1.00 37.28 605 LYS A C 1
ATOM 4655 O O . LYS A 1 605 ? -3.795 -22.472 -34.194 1.00 37.28 605 LYS A O 1
ATOM 4660 N N . ARG A 1 606 ? -2.448 -21.853 -32.520 1.00 38.31 606 ARG A N 1
ATOM 4661 C CA . ARG A 1 606 ? -3.171 -22.605 -31.496 1.00 38.31 606 ARG A CA 1
ATOM 4662 C C . ARG A 1 606 ? -4.417 -21.777 -31.207 1.00 38.31 606 ARG A C 1
ATOM 4664 O O . ARG A 1 606 ? -4.319 -20.721 -30.593 1.00 38.31 606 ARG A O 1
ATOM 4671 N N . ARG A 1 607 ? -5.575 -22.231 -31.700 1.00 38.38 607 ARG A N 1
ATOM 4672 C CA . ARG A 1 607 ? -6.872 -21.818 -31.155 1.00 38.38 607 ARG A CA 1
ATOM 4673 C C . ARG A 1 607 ? -6.892 -22.289 -29.703 1.00 38.38 607 ARG A C 1
ATOM 4675 O O . ARG A 1 607 ? -7.245 -23.429 -29.428 1.00 38.38 607 ARG A O 1
ATOM 4682 N N . VAL A 1 608 ? -6.434 -21.441 -28.792 1.00 36.97 608 VAL A N 1
ATOM 4683 C CA . VAL A 1 608 ? -6.727 -21.603 -27.372 1.00 36.97 608 VAL A CA 1
ATOM 4684 C C . VAL A 1 608 ? -8.178 -21.164 -27.213 1.00 36.97 608 VAL A C 1
ATOM 4686 O O . VAL A 1 608 ? -8.557 -20.089 -27.679 1.00 36.97 608 VAL A O 1
ATOM 4689 N N . LYS A 1 609 ? -9.018 -22.049 -26.669 1.00 36.06 609 LYS A N 1
ATOM 4690 C CA . LYS A 1 609 ? -10.410 -21.729 -26.346 1.00 36.06 609 LYS A CA 1
ATOM 4691 C C . LYS A 1 609 ? -10.404 -20.490 -25.448 1.00 36.06 609 LYS A C 1
ATOM 4693 O O . LYS A 1 609 ? -9.740 -20.499 -24.416 1.00 36.06 609 LYS A O 1
ATOM 4698 N N . ARG A 1 610 ? -11.121 -19.444 -25.867 1.00 28.81 610 ARG A N 1
ATOM 4699 C CA . ARG A 1 610 ? -11.454 -18.276 -25.040 1.00 28.81 610 ARG A CA 1
ATOM 4700 C C . ARG A 1 610 ? -11.964 -18.802 -23.687 1.00 28.81 610 ARG A C 1
ATOM 4702 O O . ARG A 1 610 ? -12.933 -19.565 -23.715 1.00 28.81 610 ARG A O 1
ATOM 4709 N N . PRO A 1 611 ? -11.358 -18.461 -22.538 1.00 36.28 611 PRO A N 1
ATOM 4710 C CA . PRO A 1 611 ? -12.065 -18.622 -21.279 1.00 36.28 611 PRO A CA 1
ATOM 4711 C C . PRO A 1 611 ? -13.339 -17.776 -21.362 1.00 36.28 611 PRO A C 1
ATOM 4713 O O . PRO A 1 611 ? -13.329 -16.681 -21.936 1.00 36.28 611 PRO A O 1
ATOM 4716 N N . LEU A 1 612 ? -14.447 -18.353 -20.896 1.00 36.41 612 LEU A N 1
ATOM 4717 C CA . LEU A 1 612 ? -15.751 -17.700 -20.836 1.00 36.41 612 LEU A CA 1
ATOM 4718 C C . LEU A 1 612 ? -15.574 -16.317 -20.204 1.00 36.41 612 LEU A C 1
ATOM 4720 O O . LEU A 1 612 ? -14.952 -16.191 -19.150 1.00 36.41 612 LEU A O 1
ATOM 4724 N N . ALA A 1 613 ? -16.076 -15.286 -20.886 1.00 32.22 613 ALA A N 1
ATOM 4725 C CA . ALA A 1 613 ? -16.176 -13.965 -20.290 1.00 32.22 613 ALA A CA 1
ATOM 4726 C C . ALA A 1 613 ? -16.980 -14.094 -18.984 1.00 32.22 613 ALA A C 1
ATOM 4728 O O . ALA A 1 613 ? -17.976 -14.828 -18.982 1.00 32.22 613 ALA A O 1
ATOM 4729 N N . PRO A 1 614 ? -16.575 -13.428 -17.888 1.00 34.41 614 PRO A N 1
ATOM 4730 C CA . PRO A 1 614 ? -17.444 -13.326 -16.725 1.00 34.41 614 PRO A CA 1
ATOM 4731 C C . PRO A 1 614 ? -18.786 -12.727 -17.179 1.00 34.41 614 PRO A C 1
ATOM 4733 O O . PRO A 1 614 ? -18.789 -11.878 -18.081 1.00 34.41 614 PRO A O 1
ATOM 4736 N N . PRO A 1 615 ? -19.922 -13.196 -16.635 1.00 30.77 615 PRO A N 1
ATOM 4737 C CA . PRO A 1 615 ? -21.228 -12.706 -17.040 1.00 30.77 615 PRO A CA 1
ATOM 4738 C C . PRO A 1 615 ? -21.267 -11.190 -16.853 1.00 30.77 615 PRO A C 1
ATOM 4740 O O . PRO A 1 615 ? -21.011 -10.670 -15.769 1.00 30.77 615 PRO A O 1
ATOM 4743 N N . VAL A 1 616 ? -21.555 -10.484 -17.945 1.00 33.28 616 VAL A N 1
ATOM 4744 C CA . VAL A 1 616 ? -21.887 -9.065 -17.906 1.00 33.28 616 VAL A CA 1
ATOM 4745 C C . VAL A 1 616 ? -23.202 -8.976 -17.146 1.00 33.28 616 VAL A C 1
ATOM 4747 O O . VAL A 1 616 ? -24.242 -9.371 -17.672 1.00 33.28 616 VAL A O 1
ATOM 4750 N N . VAL A 1 617 ? -23.152 -8.511 -15.900 1.00 32.75 617 VAL A N 1
ATOM 4751 C CA . VAL A 1 617 ? -24.352 -8.123 -15.160 1.00 32.75 617 VAL A CA 1
ATOM 4752 C C . VAL A 1 617 ? -24.923 -6.918 -15.900 1.00 32.75 617 VAL A C 1
ATOM 4754 O O . VAL A 1 617 ? -24.395 -5.811 -15.811 1.00 32.75 617 VAL A O 1
ATOM 4757 N N . GLN A 1 618 ? -25.940 -7.154 -16.728 1.00 30.19 618 GLN A N 1
ATOM 4758 C CA . GLN A 1 618 ? -26.710 -6.072 -17.322 1.00 30.19 618 GLN A CA 1
ATOM 4759 C C . GLN A 1 618 ? -27.464 -5.362 -16.190 1.00 30.19 618 GLN A C 1
ATOM 4761 O O . GLN A 1 618 ? -28.079 -6.046 -15.368 1.00 30.19 618 GLN A O 1
ATOM 4766 N N . PRO A 1 619 ? -27.425 -4.022 -16.112 1.00 33.56 619 PRO A N 1
ATOM 4767 C CA . PRO A 1 619 ? -28.257 -3.297 -15.167 1.00 33.56 619 PRO A CA 1
ATOM 4768 C C . PRO A 1 619 ? -29.721 -3.623 -15.470 1.00 33.56 619 PRO A C 1
ATOM 4770 O O . PRO A 1 619 ? -30.159 -3.509 -16.617 1.00 33.56 619 PRO A O 1
ATOM 4773 N N . ALA A 1 620 ? -30.452 -4.070 -14.448 1.00 32.72 620 ALA A N 1
ATOM 4774 C CA . ALA A 1 620 ? -31.878 -4.337 -14.544 1.00 32.72 620 ALA A CA 1
ATOM 4775 C C . ALA A 1 620 ? -32.581 -3.101 -15.120 1.00 32.72 620 ALA A C 1
ATOM 4777 O O . ALA A 1 620 ? -32.434 -1.987 -14.609 1.00 32.72 620 ALA A O 1
ATOM 4778 N N . ALA A 1 621 ? -33.303 -3.299 -16.222 1.00 31.92 621 ALA A N 1
ATOM 4779 C CA . ALA A 1 621 ? -34.135 -2.271 -16.812 1.00 31.92 621 ALA A CA 1
ATOM 4780 C C . ALA A 1 621 ? -35.150 -1.806 -15.759 1.00 31.92 621 ALA A C 1
ATOM 4782 O O . ALA A 1 621 ? -35.916 -2.606 -15.228 1.00 31.92 621 ALA A O 1
ATOM 4783 N N . ARG A 1 622 ? -35.134 -0.507 -15.446 1.00 35.38 622 ARG A N 1
ATOM 4784 C CA . ARG A 1 622 ? -36.210 0.146 -14.700 1.00 35.38 622 ARG A CA 1
ATOM 4785 C C . ARG A 1 622 ? -37.489 0.029 -15.527 1.00 35.38 622 ARG A C 1
ATOM 4787 O O . ARG A 1 622 ? -37.653 0.760 -16.503 1.00 35.38 622 ARG A O 1
ATOM 4794 N N . GLU A 1 623 ? -38.385 -0.865 -15.131 1.00 33.44 623 GLU A N 1
ATOM 4795 C CA . GLU A 1 623 ? -39.786 -0.777 -15.522 1.00 33.44 623 GLU A CA 1
ATOM 4796 C C . GLU A 1 623 ? -40.357 0.504 -14.910 1.00 33.44 623 GLU A C 1
ATOM 4798 O O . GLU A 1 623 ? -40.493 0.660 -13.698 1.00 33.44 623 GLU A O 1
ATOM 4803 N N . THR A 1 624 ? -40.624 1.470 -15.779 1.00 38.38 624 THR A N 1
ATOM 4804 C CA . THR A 1 624 ? -41.438 2.638 -15.466 1.00 38.38 624 THR A CA 1
ATOM 4805 C C . THR A 1 624 ? -42.890 2.179 -15.477 1.00 38.38 624 THR A C 1
ATOM 4807 O O . THR A 1 624 ? -43.553 2.176 -16.509 1.00 38.38 624 THR A O 1
ATOM 4810 N N . GLY A 1 625 ? -43.371 1.731 -14.318 1.00 30.44 625 GLY A N 1
ATOM 4811 C CA . GLY A 1 625 ? -44.791 1.509 -14.080 1.00 30.44 625 GLY A CA 1
ATOM 4812 C C . GLY A 1 625 ? -45.509 2.850 -13.974 1.00 30.44 625 GLY A C 1
ATOM 4813 O O . GLY A 1 625 ? -45.466 3.499 -12.933 1.00 30.44 625 GLY A O 1
ATOM 4814 N N . ALA A 1 626 ? -46.136 3.269 -15.069 1.00 31.91 626 ALA A N 1
ATOM 4815 C CA . ALA A 1 626 ? -47.232 4.223 -15.057 1.00 31.91 626 ALA A CA 1
ATOM 4816 C C . ALA A 1 626 ? -48.547 3.431 -15.044 1.00 31.91 626 ALA A C 1
ATOM 4818 O O . ALA A 1 626 ? -48.916 2.864 -16.073 1.00 31.91 626 ALA A O 1
ATOM 4819 N N . ALA A 1 627 ? -49.198 3.373 -13.881 1.00 33.44 627 ALA A N 1
ATOM 4820 C CA . ALA A 1 627 ? -50.645 3.270 -13.657 1.00 33.44 627 ALA A CA 1
ATOM 4821 C C . ALA A 1 627 ? -50.905 3.295 -12.148 1.00 33.44 627 ALA A C 1
ATOM 4823 O O . ALA A 1 627 ? -50.364 2.402 -11.456 1.00 33.44 627 ALA A O 1
#

Sequence (627 aa):
RHILDAEIALILDLGVELRAGVAVGRDLPLDEVRKQFDAVFLAIGAQKAARIGCPGEEAAGVYGGVDFLRLVNGGEAVDLASPVVVVGGGNTAIDAARVARRLGADATLLYRRTRAEMPASAEEIEQAEEEGVHLELLAAPAEIQAKNGRVAGVLCQRMRLGEPDASGRRRPVPVPGDTFVLPAGSVILAVSQEVDWSGLEMLREITSGPPAEPVAPKLLAGGDVRGLGLVAEALLQGRQAAEALHARLRGLPPPEAREGETVSPDRLHLETVACCSRNEAFQKPPTARLEEPWSEAVETLPLDQAVAEAERCIGCGESFIKQPKTHPLHVLRRFTQIGIGTLLFNSFWGVLATKAPYDGPLRNVCVPGLNCHSCPTALMGCPIGMLQHFSATHRFPWFLIGFLGIIGLLSGRFTCGWLCPWGAIQDLLHRVKRWTVRLPWVLNYLKYAMLVVVAIIIPYFTYQHWFSKLCPCGALIAGIPWALWNPIDPNLEMTVIPDGAIAGMFWLKMWILGAFLLLFLFIKRPFCRTICPLGAIYALFNRVSLVSLRKEEGCVECGQCRAVCPVDIDPSTQINSEGCIKCLECTQCRHMKFEWKRFWIRPRKRRVKRPLAPPVVQPAARETGAA

Foldseek 3Di:
DVVVVVVVVVVVVVVDDDDPPDDDLPRHDVVVVVVVDLAAEAEQAFQAADDPPAALCQFAQEAELSRQVVCVVVVHDDPFDAPEEQEAQAPSSLVSQLVCLLVVHAYEYEEQADPVQRNYDPVSVVLSVLLPHHYHYQKDFNYQDDDPRFGFWTWIFGWDFDAADPVRGTDTDGDPPDIDIGTGRHYYYHHDTGHDCNSPVVQLVQLEDALLDASDNSYGYADCSHPDDDPVRRVVSVVSNVQSVVCVVVVHPRDPDPPDDDDDPVQFPCVPADDDDQDAFDAARSVVCSVCVPDDRTDDDDPVNVVVVVVSPLDPDPLGGDDDCPPPLNVQLLCQQCVQQPCVQQVQPCCVVPVAADDDDQQDAADLAAAASLQSRGSYYHLLLVLLQCLLVVHDDVVSCVVLVVCLQAAQLLCVRRRYNLLSLLVVLQVVDDAADDDDLVLLCQQVVLQPVQSHVVCNVVSDNRCSLQPLNCLPRRLVVSCVPCQADPVPRAGSCHDPPVVVSNVNSVVVNVVVSVVSNHYQCSCLRRHHNSLVSSLVSQVNHQKFKDFADPDPQSCSLQVQASQNDRCNPQTSHSSHSSSCSSVVPVRMDIGGDDPPDDPPPPPDPPDDDDDDPDPPDPDPDDD